Protein AF-0000000087743157 (afdb_homodimer)

Sequence (450 aa):
MQYQIMSQPFTVLSLSMNAGEAIKCQSGAMAWMSRGIRMETKTGGIGGIFKKALVGESIALNHYIAEQPGELTLAKHSPGDILAFDIGQAPIIAQKTSFLASTESVNMDIFLQHKVGAGFFGGEGFLMQKYTGTGYAFLEIDGAVQERVLAPGQSIIVDSGYVAAMEATCSMQIETVKGLANVILGGEGLFNTVVTGPGKVWLQTMPINALAMSLYQYMPHPSGKMQYQIMSQPFTVLSLSMNAGEAIKCQSGAMAWMSRGIRMETKTGGIGGIFKKALVGESIALNHYIAEQPGELTLAKHSPGDILAFDIGQAPIIAQKTSFLASTESVNMDIFLQHKVGAGFFGGEGFLMQKYTGTGYAFLEIDGAVQERVLAPGQSIIVDSGYVAAMEATCSMQIETVKGLANVILGGEGLFNTVVTGPGKVWLQTMPINALAMSLYQYMPHPSGK

Nearest PDB structures (foldseek):
  1yox-assembly2_E  TM=9.160E-01  e=3.942E-18  Pseudomonas aeruginosa PAO1
  1yox-assembly2_D  TM=9.000E-01  e=4.154E-18  Pseudomonas aeruginosa PAO1
  1yox-assembly1_C  TM=9.249E-01  e=4.901E-17  Pseudomonas aeruginosa PAO1
  1yox-assembly1_B  TM=9.312E-01  e=7.460E-17  Pseudomonas aeruginosa PAO1
  1pg6-assembly1_A  TM=8.332E-01  e=3.080E-16  Streptococcus pyogenes MGAS8232

Solvent-accessible surface area (backbone atoms only — not comparable to full-atom values): 23435 Å² total; per-residue (Å²): 120,48,75,47,78,45,63,77,50,68,27,35,41,37,33,43,34,44,57,76,40,53,38,34,26,40,66,83,24,71,68,53,64,48,76,51,56,45,79,40,74,46,62,81,68,75,74,80,78,64,70,76,64,88,67,70,77,75,77,56,36,32,34,41,36,21,72,34,66,37,42,42,29,35,38,62,95,59,57,12,43,71,46,79,40,57,23,58,80,46,46,41,29,28,26,55,88,18,58,40,34,26,32,70,59,42,42,81,40,83,67,44,76,44,82,44,57,68,75,49,68,85,42,60,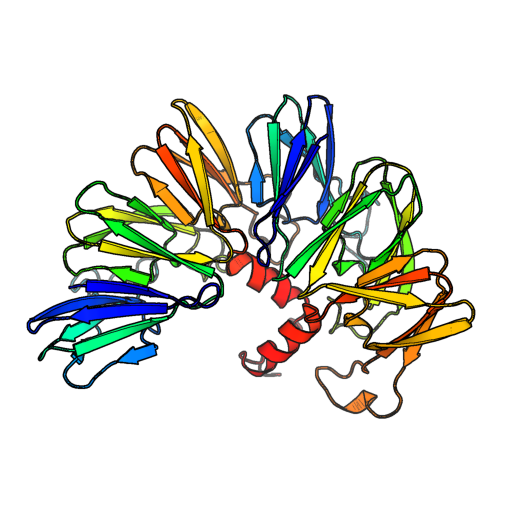15,50,45,31,28,33,35,37,59,36,50,39,38,35,32,43,35,28,21,33,82,44,79,46,80,31,51,77,75,36,55,40,38,25,32,44,71,25,52,36,34,31,35,63,65,33,47,77,46,81,40,78,45,80,81,49,22,67,65,58,94,82,48,60,43,56,42,30,28,38,39,29,26,35,38,43,37,37,32,26,38,41,26,64,68,56,35,50,54,54,33,51,51,30,40,82,70,78,74,80,127,120,48,76,48,80,44,54,77,52,29,24,33,41,38,34,42,32,44,57,75,38,51,38,33,26,39,67,82,25,62,34,36,30,35,64,50,55,45,79,41,72,56,64,84,76,74,94,81,64,91,67,62,73,69,62,87,72,73,76,60,35,31,33,41,36,19,71,33,63,36,41,42,29,34,32,50,61,59,57,14,42,72,48,80,40,59,24,59,80,48,46,41,29,28,27,53,88,18,58,42,33,28,31,69,59,42,41,81,40,83,67,45,77,43,83,45,57,68,42,61,47,55,42,72,17,52,42,31,29,33,34,37,58,36,49,40,38,34,33,43,33,28,29,54,80,43,81,44,78,31,48,76,75,36,71,49,82,36,59,44,74,30,52,34,35,31,34,62,66,33,46,76,47,81,40,78,49,82,81,52,29,67,59,71,90,85,46,54,44,62,43,33,28,39,40,28,25,37,38,45,35,36,31,26,74,44,26,60,52,61,52,26,53,65,50,50,76,78,45,92,69,79,70,83,124

Organism: Butyrivibrio fibrisolvens (NCBI:txid831)

Secondary structure (DSSP, 8-state):
-EEEEESTTB-EEEEEE-TT-EEEEETT-EEEE-TTEEEEEE-----S-----S------EEEEEESSSEEEEEE-SSSEEEEEEETTTS-EEEEGGGEEEEETTEEEEEEEEE---TTSGGGT-EEEEEEEESSEEEEEEESSEEEEEEPBT-EEEEEGGGEEEEETTSEEEEEE-SSSTTTSTTS---EEEEEEBSEEEEEESS-HHHHHHHHHTTSPPP---/-EEEEESTTB-EEEEEE-TT-EEEEETT-EEEEETTEEEEEE----SS-SS--SS-----EEEEEESSSEEEEEE-SSSEEEEEEETTTS-EEEEGGGEEEEETTEEEEEEEEE---TTTTTTS-EEEEEEEESSEEEEEEESSEEEEEEPBT-EEEEEGGGEEEEETTSEEEEEE-SSGGGTSSSS---EEEEEEBSEEEEEESS-HHHHHHHHHTTSPP----

InterPro domains:
  IPR002838 Mitochondrial biogenesis protein AIM24 [PF01987] (3-206)
  IPR002838 Mitochondrial biogenesis protein AIM24 [TIGR00266] (1-212)
  IPR016031 Tryptophan RNA-binding attenuator protein-like domain superfamily [SSF51219] (1-223)
  IPR036983 Mitochondrial biogenesis AIM24 superfamily [G3DSA:3.60.160.10] (1-224)

Foldseek 3Di:
DDWDWDDPQFIKIKDWDAAFWKKKFAPPFWDDKDPQKDKDFDQPDPPPCPVPDPAADRRGIIMIGHNHTIMTMTTQPATGGKDKDFQVVAKKKFKPSFFGMWGPQKDKAWDDFDQWPCPAPNRRGTTIIIIHGGGMTMTGAHAYKDKDAADAFRKDKAQRLFFGMWTPQKDKDKDFDPPQQPDDDPRTTGIIMMIHDHTMTITHDDRPRNVVSVVVVVDDDPPPD/DDWDWDDPQFIKIKDWDAAFFKKKFAPPFWDDKDPQKDKDFDDVDPDDPVPDVVAQPPRGIIMIGGNHTIMTMTTQDATGGKDKDWQVVAKKKFKPSFFGMWGPQKDKAWDDFDQWPCPQPVGRGTTIIIIHGGGMTMTTAHAYKDKDAADAFRKDKAQRLFFGMWTPQKDKDKAFDPPQQPDDDPRTGGIIMMIGDHTMTITHDDRVSNVVRVVVVVDDDPPPD

pLDDT: mean 83.73, std 20.17, range [26.36, 98.69]

Radius of gyration: 23.81 Å; Cα contacts (8 Å, |Δi|>4): 1133; chains: 2; bounding box: 43×63×55 Å

Structure (mmCIF, N/CA/C/O backbone):
data_AF-0000000087743157-model_v1
#
loop_
_entity.id
_entity.type
_entity.pdbx_description
1 polymer 'TIGR00266 family protein'
#
loop_
_atom_site.group_PDB
_atom_site.id
_atom_site.type_symbol
_atom_site.label_atom_id
_atom_site.label_alt_id
_atom_site.label_comp_id
_atom_site.label_asym_id
_atom_site.label_entity_id
_atom_site.label_seq_id
_atom_site.pdbx_PDB_ins_code
_atom_site.Cartn_x
_atom_site.Cartn_y
_atom_site.Cartn_z
_atom_site.occupancy
_atom_site.B_iso_or_equiv
_atom_site.auth_seq_id
_atom_site.auth_comp_id
_atom_site.auth_asym_id
_atom_site.auth_atom_id
_atom_site.pdbx_PDB_model_num
ATOM 1 N N . MET A 1 1 ? 9.008 -31.766 -6.703 1 92.75 1 MET A N 1
ATOM 2 C CA . MET A 1 1 ? 9.445 -30.375 -6.773 1 92.75 1 MET A CA 1
ATOM 3 C C . MET A 1 1 ? 9.586 -29.781 -5.379 1 92.75 1 MET A C 1
ATOM 5 O O . MET A 1 1 ? 8.695 -29.938 -4.543 1 92.75 1 MET A O 1
ATOM 9 N N . GLN A 1 2 ? 10.734 -29.234 -5.055 1 96.69 2 GLN A N 1
ATOM 10 C CA . GLN A 1 2 ? 10.984 -28.531 -3.801 1 96.69 2 GLN A CA 1
ATOM 11 C C . GLN A 1 2 ? 11.062 -27.016 -4.02 1 96.69 2 GLN A C 1
ATOM 13 O O . GLN A 1 2 ? 11.469 -26.562 -5.09 1 96.69 2 GLN A O 1
ATOM 18 N N . TYR A 1 3 ? 10.586 -26.312 -3.039 1 98.12 3 TYR A N 1
ATOM 19 C CA . TYR A 1 3 ? 10.648 -24.859 -3.205 1 98.12 3 TYR A CA 1
ATOM 20 C C . TYR A 1 3 ? 11.227 -24.188 -1.965 1 98.12 3 TYR A C 1
ATOM 22 O O . TYR A 1 3 ? 11.156 -24.75 -0.864 1 98.12 3 TYR A O 1
ATOM 30 N N . GLN A 1 4 ? 11.82 -23 -2.238 1 97.88 4 GLN A N 1
ATOM 31 C CA . GLN A 1 4 ? 12.312 -22.109 -1.19 1 97.88 4 GLN A CA 1
ATOM 32 C C . GLN A 1 4 ? 11.953 -20.656 -1.485 1 97.88 4 GLN A C 1
ATOM 34 O O . GLN A 1 4 ? 12.141 -20.188 -2.607 1 97.88 4 GLN A O 1
ATOM 39 N N . ILE A 1 5 ? 11.336 -20 -0.531 1 97.06 5 ILE A N 1
ATOM 40 C CA . ILE A 1 5 ? 11.07 -18.578 -0.605 1 97.06 5 ILE A CA 1
ATOM 41 C C . ILE A 1 5 ? 12.117 -17.812 0.204 1 97.06 5 ILE A C 1
ATOM 43 O O . ILE A 1 5 ? 12.32 -18.094 1.387 1 97.06 5 ILE A O 1
ATOM 47 N N . MET A 1 6 ? 12.734 -16.781 -0.484 1 94.62 6 MET A N 1
ATOM 48 C CA . MET A 1 6 ? 13.883 -16.172 0.171 1 94.62 6 MET A CA 1
ATOM 49 C C . MET A 1 6 ? 13.938 -14.672 -0.111 1 94.62 6 MET A C 1
ATOM 51 O O . MET A 1 6 ? 13.234 -14.18 -0.994 1 94.62 6 MET A O 1
ATOM 55 N N . SER A 1 7 ? 14.742 -13.867 0.694 1 91.12 7 SER A N 1
ATOM 56 C CA . SER A 1 7 ? 15.203 -12.508 0.437 1 91.12 7 SER A CA 1
ATOM 57 C C . SER A 1 7 ? 14.078 -11.5 0.634 1 91.12 7 SER A C 1
ATOM 59 O O . SER A 1 7 ? 13.922 -10.562 -0.158 1 91.12 7 SER A O 1
ATOM 61 N N . GLN A 1 8 ? 13.266 -11.562 1.62 1 88.69 8 GLN A N 1
ATOM 62 C CA . GLN A 1 8 ? 12.234 -10.586 1.921 1 88.69 8 GLN A CA 1
ATOM 63 C C . GLN A 1 8 ? 12.844 -9.227 2.256 1 88.69 8 GLN A C 1
ATOM 65 O O . GLN A 1 8 ? 13.891 -9.148 2.898 1 88.69 8 GLN A O 1
ATOM 70 N N . PRO A 1 9 ? 12.312 -8.031 1.728 1 91.31 9 PRO A N 1
ATOM 71 C CA . PRO A 1 9 ? 11.016 -7.891 1.064 1 91.31 9 PRO A CA 1
ATOM 72 C C . PRO A 1 9 ? 11.125 -7.91 -0.458 1 91.31 9 PRO A C 1
ATOM 74 O O . PRO A 1 9 ? 10.156 -7.613 -1.155 1 91.31 9 PRO A O 1
ATOM 77 N N . PHE A 1 10 ? 12.305 -8.211 -0.945 1 91.5 10 PHE A N 1
ATOM 78 C CA . PHE A 1 10 ? 12.508 -8.414 -2.375 1 91.5 10 PHE A CA 1
ATOM 79 C C . PHE A 1 10 ? 12.578 -9.898 -2.705 1 91.5 10 PHE A C 1
ATOM 81 O O . PHE A 1 10 ? 13.594 -10.383 -3.205 1 91.5 10 PHE A O 1
ATOM 88 N N . THR A 1 11 ? 11.5 -10.508 -2.496 1 94.75 11 THR A N 1
ATOM 89 C CA . THR A 1 11 ? 11.383 -11.953 -2.332 1 94.75 11 THR A CA 1
ATOM 90 C C . THR A 1 11 ? 11.492 -12.664 -3.68 1 94.75 11 THR A C 1
ATOM 92 O O . THR A 1 11 ? 10.969 -12.18 -4.688 1 94.75 11 THR A O 1
ATOM 95 N N . VAL A 1 12 ? 12.156 -13.82 -3.705 1 96.31 12 VAL A N 1
ATOM 96 C CA . VAL A 1 12 ? 12.188 -14.703 -4.871 1 96.31 12 VAL A CA 1
ATOM 97 C C . VAL A 1 12 ? 11.719 -16.094 -4.477 1 96.31 12 VAL A C 1
ATOM 99 O O . VAL A 1 12 ? 11.789 -16.484 -3.305 1 96.31 12 VAL A O 1
ATOM 102 N N . LEU A 1 13 ? 11.172 -16.797 -5.418 1 97.75 13 LEU A N 1
ATOM 103 C CA . LEU A 1 13 ? 10.797 -18.203 -5.312 1 97.75 13 LEU A CA 1
ATOM 104 C C . LEU A 1 13 ? 11.773 -19.094 -6.082 1 97.75 13 LEU A C 1
ATOM 106 O O . LEU A 1 13 ? 11.859 -19 -7.309 1 97.75 13 LEU A O 1
ATOM 110 N N . SER A 1 14 ? 12.5 -19.938 -5.332 1 98.12 14 SER A N 1
ATOM 111 C CA . SER A 1 14 ? 13.406 -20.875 -5.965 1 98.12 14 SER A CA 1
ATOM 112 C C . SER A 1 14 ? 12.812 -22.281 -6 1 98.12 14 SER A C 1
ATOM 114 O O . SER A 1 14 ? 12.406 -22.812 -4.969 1 98.12 14 SER A O 1
ATOM 116 N N . LEU A 1 15 ? 12.812 -22.844 -7.188 1 98.31 15 LEU A N 1
ATOM 117 C CA . LEU A 1 15 ? 12.281 -24.188 -7.391 1 98.31 15 LEU A CA 1
ATOM 118 C C . LEU A 1 15 ? 13.391 -25.156 -7.77 1 98.31 15 LEU A C 1
ATOM 120 O O . LEU A 1 15 ? 14.203 -24.859 -8.648 1 98.31 15 LEU A O 1
ATOM 124 N N . SER A 1 16 ? 13.445 -26.25 -7.055 1 98.44 16 SER A N 1
ATOM 125 C CA . SER A 1 16 ? 14.242 -27.406 -7.469 1 98.44 16 SER A CA 1
ATOM 126 C C . SER A 1 16 ? 13.375 -28.438 -8.172 1 98.44 16 SER A C 1
ATOM 128 O O . SER A 1 16 ? 12.469 -29.016 -7.559 1 98.44 16 SER A O 1
ATOM 130 N N . MET A 1 17 ? 13.719 -28.703 -9.43 1 97.88 17 MET A N 1
ATOM 131 C CA . MET A 1 17 ? 12.844 -29.516 -10.266 1 97.88 17 MET A CA 1
ATOM 132 C C . MET A 1 17 ? 13.57 -30.766 -10.758 1 97.88 17 MET A C 1
ATOM 134 O O . MET A 1 17 ? 14.727 -30.688 -11.164 1 97.88 17 MET A O 1
ATOM 138 N N . ASN A 1 18 ? 12.914 -31.844 -10.664 1 97.81 18 ASN A N 1
ATOM 139 C CA . ASN A 1 18 ? 13.391 -33.062 -11.305 1 97.81 18 ASN A CA 1
ATOM 140 C C . ASN A 1 18 ? 12.992 -33.125 -12.773 1 97.81 18 ASN A C 1
ATOM 142 O O . ASN A 1 18 ? 12.094 -32.406 -13.211 1 97.81 18 ASN A O 1
ATOM 146 N N . ALA A 1 19 ? 13.664 -34.062 -13.469 1 97.56 19 ALA A N 1
ATOM 147 C CA . ALA A 1 19 ? 13.312 -34.219 -14.875 1 97.56 19 ALA A CA 1
ATOM 148 C C . ALA A 1 19 ? 11.836 -34.562 -15.039 1 97.56 19 ALA A C 1
ATOM 150 O O . ALA A 1 19 ? 11.297 -35.406 -14.305 1 97.56 19 ALA A O 1
ATOM 151 N N . GLY A 1 20 ? 11.141 -33.812 -15.953 1 96.56 20 GLY A N 1
ATOM 152 C CA . GLY A 1 20 ? 9.742 -34.062 -16.25 1 96.56 20 GLY A CA 1
ATOM 153 C C . GLY A 1 20 ? 8.797 -33.156 -15.5 1 96.56 20 GLY A C 1
ATOM 154 O O . GLY A 1 20 ? 7.633 -33 -15.875 1 96.56 20 GLY A O 1
ATOM 155 N N . GLU A 1 21 ? 9.273 -32.5 -14.477 1 97.44 21 GLU A N 1
ATOM 156 C CA . GLU A 1 21 ? 8.43 -31.578 -13.719 1 97.44 21 GLU A CA 1
ATOM 157 C C . GLU A 1 21 ? 8.258 -30.25 -14.445 1 97.44 21 GLU A C 1
ATOM 159 O O . GLU A 1 21 ? 9.125 -29.859 -15.227 1 97.44 21 GLU A O 1
ATOM 164 N N . ALA A 1 22 ? 7.066 -29.609 -14.234 1 96.81 22 ALA A N 1
ATOM 165 C CA . ALA A 1 22 ? 6.742 -28.359 -14.922 1 96.81 22 ALA A CA 1
ATOM 166 C C . ALA A 1 22 ? 6.016 -27.391 -13.992 1 96.81 22 ALA A C 1
ATOM 168 O O . ALA A 1 22 ? 5.332 -27.828 -13.055 1 96.81 22 ALA A O 1
ATOM 169 N N . ILE A 1 23 ? 6.273 -26.156 -14.297 1 96.94 23 ILE A N 1
ATOM 170 C CA . ILE A 1 23 ? 5.598 -25.078 -13.578 1 96.94 23 ILE A CA 1
ATOM 171 C C . ILE A 1 23 ? 5.062 -24.047 -14.578 1 96.94 23 ILE A C 1
ATOM 173 O O . ILE A 1 23 ? 5.688 -23.797 -15.609 1 96.94 23 ILE A O 1
ATOM 177 N N . LYS A 1 24 ? 3.895 -23.516 -14.312 1 95.06 24 LYS A N 1
ATOM 178 C CA . LYS A 1 24 ? 3.396 -22.391 -15.102 1 95.06 24 LYS A CA 1
ATOM 179 C C . LYS A 1 24 ? 3.453 -21.094 -14.305 1 95.06 24 LYS A C 1
ATOM 181 O O . LYS A 1 24 ? 3.213 -21.094 -13.094 1 95.06 24 LYS A O 1
ATOM 186 N N . CYS A 1 25 ? 3.83 -20.062 -14.953 1 93.88 25 CYS A N 1
ATOM 187 C CA . CYS A 1 25 ? 3.99 -18.797 -14.258 1 93.88 25 CYS A CA 1
ATOM 188 C C . CYS A 1 25 ? 3.65 -17.625 -15.172 1 93.88 25 CYS A C 1
ATOM 190 O O . CYS A 1 25 ? 3.482 -17.797 -16.375 1 93.88 25 CYS A O 1
ATOM 192 N N . GLN A 1 26 ? 3.387 -16.469 -14.5 1 87.69 26 GLN A N 1
ATOM 193 C CA . GLN A 1 26 ? 3.16 -15.227 -15.219 1 87.69 26 GLN A CA 1
ATOM 194 C C . GLN A 1 26 ? 4.34 -14.898 -16.141 1 87.69 26 GLN A C 1
ATOM 196 O O . GLN A 1 26 ? 5.496 -15.102 -15.766 1 87.69 26 GLN A O 1
ATOM 201 N N . SER A 1 27 ? 3.938 -14.344 -17.25 1 83.88 27 SER A N 1
ATOM 202 C CA . SER A 1 27 ? 4.996 -13.883 -18.141 1 83.88 27 SER A CA 1
ATOM 203 C C . SER A 1 27 ? 5.863 -12.82 -17.469 1 83.88 27 SER A C 1
ATOM 205 O O . SER A 1 27 ? 5.352 -11.93 -16.797 1 83.88 27 SER A O 1
ATOM 207 N N . GLY A 1 28 ? 7.215 -12.984 -17.578 1 85.81 28 GLY A N 1
ATOM 208 C CA . GLY A 1 28 ? 8.141 -12.023 -17 1 85.81 28 GLY A CA 1
ATOM 209 C C . GLY A 1 28 ? 8.586 -12.375 -15.602 1 85.81 28 GLY A C 1
ATOM 210 O O . GLY A 1 28 ? 9.461 -11.719 -15.031 1 85.81 28 GLY A O 1
ATOM 211 N N . ALA A 1 29 ? 8.047 -13.43 -15.102 1 91.25 29 ALA A N 1
ATOM 212 C CA . ALA A 1 29 ? 8.336 -13.797 -13.719 1 91.25 29 ALA A CA 1
ATOM 213 C C . ALA A 1 29 ? 9.711 -14.445 -13.602 1 91.25 29 ALA A C 1
ATOM 215 O O . ALA A 1 29 ? 10.336 -14.414 -12.539 1 91.25 29 ALA A O 1
ATOM 216 N N . MET A 1 30 ? 10.195 -15.094 -14.688 1 94 30 MET A N 1
ATOM 217 C CA . MET A 1 30 ? 11.469 -15.812 -14.617 1 94 30 MET A CA 1
ATOM 218 C C . MET A 1 30 ? 12.625 -14.844 -14.383 1 94 30 MET A C 1
ATOM 220 O O . MET A 1 30 ? 12.797 -13.883 -15.133 1 94 30 MET A O 1
ATOM 224 N N . ALA A 1 31 ? 13.398 -15.109 -13.336 1 94.94 31 ALA A N 1
ATOM 225 C CA . ALA A 1 31 ? 14.562 -14.273 -13.039 1 94.94 31 ALA A CA 1
ATOM 226 C C . ALA A 1 31 ? 15.844 -14.93 -13.539 1 94.94 31 ALA A C 1
ATOM 228 O O . ALA A 1 31 ? 16.562 -14.359 -14.367 1 94.94 31 ALA A O 1
ATOM 229 N N . TRP A 1 32 ? 16.109 -16.188 -13.008 1 95.44 32 TRP A N 1
ATOM 230 C CA . TRP A 1 32 ? 17.25 -16.953 -13.5 1 95.44 32 TRP A CA 1
ATOM 231 C C . TRP A 1 32 ? 16.984 -18.453 -13.398 1 95.44 32 TRP A C 1
ATOM 233 O O . TRP A 1 32 ? 16.062 -18.875 -12.695 1 95.44 32 TRP A O 1
ATOM 243 N N . MET A 1 33 ? 17.656 -19.219 -14.164 1 96.5 33 MET A N 1
ATOM 244 C CA . MET A 1 33 ? 17.453 -20.672 -14.156 1 96.5 33 MET A CA 1
ATOM 245 C C . MET A 1 33 ? 18.703 -21.391 -14.633 1 96.5 33 MET A C 1
ATOM 247 O O . MET A 1 33 ? 19.594 -20.781 -15.242 1 96.5 33 MET A O 1
ATOM 251 N N . SER A 1 34 ? 18.828 -22.656 -14.242 1 96.62 34 SER A N 1
ATOM 252 C CA . SER A 1 34 ? 19.906 -23.5 -14.742 1 96.62 34 SER A CA 1
ATOM 253 C C . SER A 1 34 ? 19.625 -23.953 -16.172 1 96.62 34 SER A C 1
ATOM 255 O O . SER A 1 34 ? 18.484 -23.828 -16.656 1 96.62 34 SER A O 1
ATOM 257 N N . ARG A 1 35 ? 20.625 -24.469 -16.875 1 94.25 35 ARG A N 1
ATOM 258 C CA . ARG A 1 35 ? 20.406 -25.094 -18.188 1 94.25 35 ARG A CA 1
ATOM 259 C C . ARG A 1 35 ? 19.516 -26.328 -18.062 1 94.25 35 ARG A C 1
ATOM 261 O O . ARG A 1 35 ? 19.453 -26.953 -17.016 1 94.25 35 ARG A O 1
ATOM 268 N N . GLY A 1 36 ? 18.797 -26.734 -19.141 1 95.88 36 GLY A N 1
ATOM 269 C CA . GLY A 1 36 ? 18 -27.953 -19.156 1 95.88 36 GLY A CA 1
ATOM 270 C C . GLY A 1 36 ? 16.531 -27.703 -18.812 1 95.88 36 GLY A C 1
ATOM 271 O O . GLY A 1 36 ? 15.773 -28.641 -18.609 1 95.88 36 GLY A O 1
ATOM 272 N N . ILE A 1 37 ? 16.234 -26.469 -18.625 1 95.94 37 ILE A N 1
ATOM 273 C CA . ILE A 1 37 ? 14.836 -26.094 -18.422 1 95.94 37 ILE A CA 1
ATOM 274 C C . ILE A 1 37 ? 14.312 -25.375 -19.656 1 95.94 37 ILE A C 1
ATOM 276 O O . ILE A 1 37 ? 14.859 -24.344 -20.062 1 95.94 37 ILE A O 1
ATOM 280 N N . ARG A 1 38 ? 13.242 -25.875 -20.234 1 95.5 38 ARG A N 1
ATOM 281 C CA . ARG A 1 38 ? 12.672 -25.328 -21.469 1 95.5 38 ARG A CA 1
ATOM 282 C C . ARG A 1 38 ? 11.43 -24.484 -21.172 1 95.5 38 ARG A C 1
ATOM 284 O O . ARG A 1 38 ? 10.602 -24.875 -20.328 1 95.5 38 ARG A O 1
ATOM 291 N N . MET A 1 39 ? 11.367 -23.391 -21.859 1 92.31 39 MET A N 1
ATOM 292 C CA . MET A 1 39 ? 10.188 -22.531 -21.734 1 92.31 39 MET A CA 1
ATOM 293 C C . MET A 1 39 ? 9.242 -22.734 -22.922 1 92.31 39 MET A C 1
ATOM 295 O O . MET A 1 39 ? 9.688 -22.812 -24.062 1 92.31 39 MET A O 1
ATOM 299 N N . GLU A 1 40 ? 7.984 -22.906 -22.641 1 88.38 40 GLU A N 1
ATOM 300 C CA . GLU A 1 40 ? 6.918 -22.922 -23.625 1 88.38 40 GLU A CA 1
ATOM 301 C C . GLU A 1 40 ? 5.84 -21.891 -23.312 1 88.38 40 GLU A C 1
ATOM 303 O O . GLU A 1 40 ? 5.418 -21.7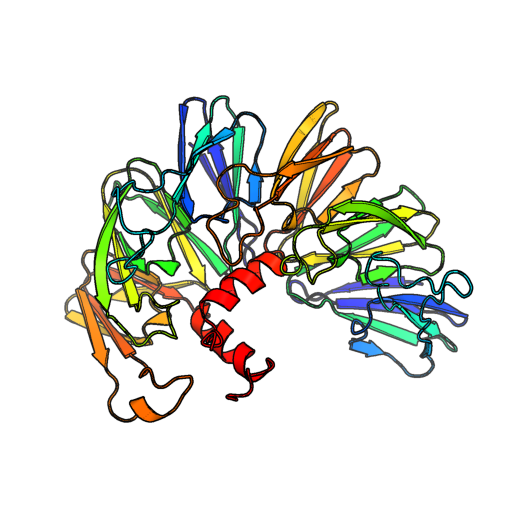81 -22.156 1 88.38 40 GLU A O 1
ATOM 308 N N . THR A 1 41 ? 5.684 -21.062 -24.25 1 81.06 41 THR A N 1
ATOM 309 C CA . THR A 1 41 ? 4.609 -20.094 -24.031 1 81.06 41 THR A CA 1
ATOM 310 C C . THR A 1 41 ? 3.285 -20.641 -24.562 1 81.06 41 THR A C 1
ATOM 312 O O . THR A 1 41 ? 3.217 -21.125 -25.688 1 81.06 41 THR A O 1
ATOM 315 N N . LYS A 1 42 ? 2.59 -21.156 -23.797 1 64.12 42 LYS A N 1
ATOM 316 C CA . LYS A 1 42 ? 1.242 -21.516 -24.219 1 64.12 42 LYS A CA 1
ATOM 317 C C . LYS A 1 42 ? 0.3 -20.328 -24.156 1 64.12 42 LYS A C 1
ATOM 319 O O . LYS A 1 42 ? 0.281 -19.594 -23.172 1 64.12 42 LYS A O 1
ATOM 324 N N . THR A 1 43 ? 0.184 -19.906 -25.297 1 54.5 43 THR A N 1
ATOM 325 C CA . THR A 1 43 ? -0.877 -18.906 -25.312 1 54.5 43 THR A CA 1
ATOM 326 C C . THR A 1 43 ? -2.236 -19.562 -25.078 1 54.5 43 THR A C 1
ATOM 328 O O . THR A 1 43 ? -2.529 -20.625 -25.625 1 54.5 43 THR A O 1
ATOM 331 N N . GLY A 1 44 ? -2.58 -19.906 -24.016 1 48.09 44 GLY A N 1
ATOM 332 C CA . GLY A 1 44 ? -3.941 -20.406 -23.875 1 48.09 44 GLY A CA 1
ATOM 333 C C . GLY A 1 44 ? -4.832 -20.031 -25.047 1 48.09 44 GLY A C 1
ATOM 334 O O . GLY A 1 44 ? -5.223 -18.875 -25.188 1 48.09 44 GLY A O 1
ATOM 335 N N . GLY A 1 45 ? -4.426 -20.75 -26.234 1 37.03 45 GLY A N 1
ATOM 336 C CA . GLY A 1 45 ? -5.453 -20.641 -27.25 1 37.03 45 GLY A CA 1
ATOM 337 C C . GLY A 1 45 ? -6.805 -21.156 -26.797 1 37.03 45 GLY A C 1
ATOM 338 O O . GLY A 1 45 ? -6.922 -22.281 -26.312 1 37.03 45 GLY A O 1
ATOM 339 N N . ILE A 1 46 ? -7.855 -20.688 -26.344 1 36.44 46 ILE A N 1
ATOM 340 C CA . ILE A 1 46 ? -9.172 -21.109 -26.812 1 36.44 46 ILE A CA 1
ATOM 341 C C . ILE A 1 46 ? -9.164 -21.25 -28.328 1 36.44 46 ILE A C 1
ATOM 343 O O . ILE A 1 46 ? -8.922 -20.266 -29.047 1 36.44 46 ILE A O 1
ATOM 347 N N . GLY A 1 47 ? -8.758 -22.203 -29.25 1 34.72 47 GLY A N 1
ATOM 348 C CA . GLY A 1 47 ? -9.25 -22.359 -30.609 1 34.72 47 GLY A CA 1
ATOM 349 C C . GLY A 1 47 ? -10.492 -21.547 -30.906 1 34.72 47 GLY A C 1
ATOM 350 O O . GLY A 1 47 ? -10.547 -20.828 -31.906 1 34.72 47 GLY A O 1
ATOM 351 N N . GLY A 1 48 ? -11.867 -22.328 -31.062 1 33.28 48 GLY A N 1
ATOM 352 C CA . GLY A 1 48 ? -13.141 -21.938 -31.641 1 33.28 48 GLY A CA 1
ATOM 353 C C . GLY A 1 48 ? -13.5 -20.5 -31.391 1 33.28 48 GLY A C 1
ATOM 354 O O . GLY A 1 48 ? -13.836 -19.766 -32.312 1 33.28 48 GLY A O 1
ATOM 355 N N . ILE A 1 49 ? -14.422 -20.094 -30.469 1 29.95 49 ILE A N 1
ATOM 356 C CA . ILE A 1 49 ? -14.953 -18.734 -30.5 1 29.95 49 ILE A CA 1
ATOM 357 C C . ILE A 1 49 ? -13.805 -17.734 -30.453 1 29.95 49 ILE A C 1
ATOM 359 O O . ILE A 1 49 ? -13.133 -17.594 -29.438 1 29.95 49 ILE A O 1
ATOM 363 N N . PHE A 1 50 ? -12.891 -17.688 -31.375 1 35 50 PHE A N 1
ATOM 364 C CA . PHE A 1 50 ? -12.211 -16.422 -31.672 1 35 50 PHE A CA 1
ATOM 365 C C . PHE A 1 50 ? -13.109 -15.234 -31.359 1 35 50 PHE A C 1
ATOM 367 O O . PHE A 1 50 ? -12.898 -14.133 -31.875 1 35 50 PHE A O 1
ATOM 374 N N . LYS A 1 51 ? -14.508 -15.43 -31.469 1 34.53 51 LYS A N 1
ATOM 375 C CA . LYS A 1 51 ? -15.297 -14.234 -31.172 1 34.53 51 LYS A CA 1
ATOM 376 C C . LYS A 1 51 ? -14.609 -13.375 -30.109 1 34.53 51 LYS A C 1
ATOM 378 O O . LYS A 1 51 ? -14.25 -13.867 -29.047 1 34.53 51 LYS A O 1
ATOM 383 N N . LYS A 1 52 ? -13.938 -12.305 -30.562 1 36.16 52 LYS A N 1
ATOM 384 C CA . LYS A 1 52 ? -13.414 -11.047 -30.047 1 36.16 52 LYS A CA 1
ATOM 385 C C . LYS A 1 52 ? -14.031 -10.711 -28.688 1 36.16 52 LYS A C 1
ATOM 387 O O . LYS A 1 52 ? -13.984 -9.562 -28.25 1 36.16 52 LYS A O 1
ATOM 392 N N . ALA A 1 53 ? -15.117 -11.398 -28.375 1 33.34 53 ALA A N 1
ATOM 393 C CA . ALA A 1 53 ? -15.883 -10.828 -27.266 1 33.34 53 ALA A CA 1
ATOM 394 C C . ALA A 1 53 ? -14.953 -10.227 -26.219 1 33.34 53 ALA A C 1
ATOM 396 O O . ALA A 1 53 ? -13.789 -10.617 -26.109 1 33.34 53 ALA A O 1
ATOM 397 N N . LEU A 1 54 ? -15.375 -9.188 -25.453 1 33.84 54 LEU A N 1
ATOM 398 C CA . LEU A 1 54 ? -15.102 -8.32 -24.312 1 33.84 54 LEU A CA 1
ATOM 399 C C . LEU A 1 54 ? -14.281 -9.055 -23.25 1 33.84 54 LEU A C 1
ATOM 401 O O . LEU A 1 54 ? -14.188 -8.602 -22.109 1 33.84 54 LEU A O 1
ATOM 405 N N . VAL A 1 55 ? -14.203 -10.328 -23.25 1 36.19 55 VAL A N 1
ATOM 406 C CA . VAL A 1 55 ? -13.781 -11.016 -22.031 1 36.19 55 VAL A CA 1
ATOM 407 C C . VAL A 1 55 ? -12.375 -10.562 -21.641 1 36.19 55 VAL A C 1
ATOM 409 O O . VAL A 1 55 ? -11.609 -10.102 -22.484 1 36.19 55 VAL A O 1
ATOM 412 N N . GLY A 1 56 ? -11.898 -11.055 -20.469 1 40.34 56 GLY A N 1
ATOM 413 C CA . GLY A 1 56 ? -10.758 -10.797 -19.609 1 40.34 56 GLY A CA 1
ATOM 414 C C . GLY A 1 56 ? -9.422 -11.078 -20.281 1 40.34 56 GLY A C 1
ATOM 415 O O . GLY A 1 56 ? -9.344 -11.914 -21.188 1 40.34 56 GLY A O 1
ATOM 416 N N . GLU A 1 57 ? -8.547 -10.219 -20.641 1 45.28 57 GLU A N 1
ATOM 417 C CA . GLU A 1 57 ? -7.133 -10.297 -21.016 1 45.28 57 GLU A CA 1
ATOM 418 C C . GLU A 1 57 ? -6.5 -11.594 -20.5 1 45.28 57 GLU A C 1
ATOM 420 O O . GLU A 1 57 ? -6.559 -11.898 -19.312 1 45.28 57 GLU A O 1
ATOM 425 N N . SER A 1 58 ? -6.5 -12.648 -21.328 1 48.88 58 SER A N 1
ATOM 426 C CA . SER A 1 58 ? -5.789 -13.914 -21.141 1 48.88 58 SER A CA 1
ATOM 427 C C . SER A 1 58 ? -4.406 -13.68 -20.531 1 48.88 58 SER A C 1
ATOM 429 O O . SER A 1 58 ? -3.695 -12.758 -20.938 1 48.88 58 SER A O 1
ATOM 431 N N . ILE A 1 59 ? -4.25 -13.914 -19.281 1 58.06 59 ILE A N 1
ATOM 432 C CA . ILE A 1 59 ? -2.924 -13.922 -18.672 1 58.06 59 ILE A CA 1
ATOM 433 C C . ILE A 1 59 ? -1.985 -14.805 -19.5 1 58.06 59 ILE A C 1
ATOM 435 O O . ILE A 1 59 ? -2.303 -15.961 -19.781 1 58.06 59 ILE A O 1
ATOM 439 N N . ALA A 1 60 ? -1.116 -14.281 -20.406 1 67.81 60 ALA A N 1
ATOM 440 C CA . ALA A 1 60 ? -0.029 -15.047 -21.016 1 67.81 60 ALA A CA 1
ATOM 441 C C . ALA A 1 60 ? 0.789 -15.781 -19.969 1 67.81 60 ALA A C 1
ATOM 443 O O . ALA A 1 60 ? 1.378 -15.156 -19.078 1 67.81 60 ALA A O 1
ATOM 444 N N . LEU A 1 61 ? 0.547 -17.125 -19.969 1 85.5 61 LEU A N 1
ATOM 445 C CA . LEU A 1 61 ? 1.314 -17.938 -19.031 1 85.5 61 LEU A CA 1
ATOM 446 C C . LEU A 1 61 ? 2.475 -18.641 -19.734 1 85.5 61 LEU A C 1
ATOM 448 O O . LEU A 1 61 ? 2.34 -19.062 -20.875 1 85.5 61 LEU A O 1
ATOM 452 N N . ASN A 1 62 ? 3.58 -18.625 -19.094 1 90.12 62 ASN A N 1
ATOM 453 C CA . ASN A 1 62 ? 4.715 -19.438 -19.516 1 90.12 62 ASN A CA 1
ATOM 454 C C . ASN A 1 62 ? 4.789 -20.75 -18.75 1 90.12 62 ASN A C 1
ATOM 456 O O . ASN A 1 62 ? 4.547 -20.781 -17.531 1 90.12 62 ASN A O 1
ATOM 460 N N . HIS A 1 63 ? 5.113 -21.766 -19.547 1 94.56 63 HIS A N 1
ATOM 461 C CA . HIS A 1 63 ? 5.371 -23.062 -18.938 1 94.56 63 HIS A CA 1
ATOM 462 C C . HIS A 1 63 ? 6.855 -23.422 -18.984 1 94.56 63 HIS A C 1
ATOM 464 O O . HIS A 1 63 ? 7.461 -23.438 -20.047 1 94.56 63 HIS A O 1
ATOM 470 N N . TYR A 1 64 ? 7.418 -23.656 -17.797 1 95.31 64 TYR A N 1
ATOM 471 C CA . TYR A 1 64 ? 8.805 -24.109 -17.703 1 95.31 64 TYR A CA 1
ATOM 472 C C . TYR A 1 64 ? 8.883 -25.594 -17.359 1 95.31 64 TYR A C 1
ATOM 474 O O . TYR A 1 64 ? 8.352 -26.031 -16.344 1 95.31 64 TYR A O 1
ATOM 482 N N . ILE A 1 65 ? 9.57 -26.328 -18.281 1 96.81 65 ILE A N 1
ATOM 483 C CA . ILE A 1 65 ? 9.656 -27.766 -18.156 1 96.81 65 ILE A CA 1
ATOM 484 C C . ILE A 1 65 ? 11.117 -28.188 -17.969 1 96.81 65 ILE A C 1
ATOM 486 O O . ILE A 1 65 ? 11.969 -27.859 -18.812 1 96.81 65 ILE A O 1
ATOM 490 N N . ALA A 1 66 ? 11.328 -28.984 -16.859 1 97.62 66 ALA A N 1
ATOM 491 C CA . ALA A 1 66 ? 12.68 -29.484 -16.641 1 97.62 66 ALA A CA 1
ATOM 492 C C . ALA A 1 66 ? 12.945 -30.734 -17.484 1 97.62 66 ALA A C 1
ATOM 494 O O . ALA A 1 66 ? 12.305 -31.766 -17.281 1 97.62 66 ALA A O 1
ATOM 495 N N . GLU A 1 67 ? 13.906 -30.578 -18.359 1 97.12 67 GLU A N 1
ATOM 496 C CA . GLU A 1 67 ? 14.328 -31.75 -19.141 1 97.12 67 GLU A CA 1
ATOM 497 C C . GLU A 1 67 ? 15.359 -32.594 -18.375 1 97.12 67 GLU A C 1
ATOM 499 O O . GLU A 1 67 ? 15.508 -33.781 -18.625 1 97.12 67 GLU A O 1
ATOM 504 N N . GLN A 1 68 ? 16.156 -32 -17.547 1 97.25 68 GLN A N 1
ATOM 505 C CA . GLN A 1 68 ? 17.062 -32.562 -16.547 1 97.25 68 GLN A CA 1
ATOM 506 C C . GLN A 1 68 ? 16.891 -31.859 -15.203 1 97.25 68 GLN A C 1
ATOM 508 O O . GLN A 1 68 ? 16.312 -30.781 -15.125 1 97.25 68 GLN A O 1
ATOM 513 N N . PRO A 1 69 ? 17.375 -32.594 -14.164 1 97.38 69 PRO A N 1
ATOM 514 C CA . PRO A 1 69 ? 17.281 -31.906 -12.867 1 97.38 69 PRO A CA 1
ATOM 515 C C . PRO A 1 69 ? 17.906 -30.516 -12.891 1 97.38 69 PRO A C 1
ATOM 517 O O . PRO A 1 69 ? 18.953 -30.312 -13.5 1 97.38 69 PRO A O 1
ATOM 520 N N . GLY A 1 70 ? 17.188 -29.5 -12.312 1 97.12 70 GLY A N 1
ATOM 521 C CA . GLY A 1 70 ? 17.672 -28.125 -12.344 1 97.12 70 GLY A CA 1
ATOM 522 C C . GLY A 1 70 ? 16.891 -27.203 -11.422 1 97.12 70 GLY A C 1
ATOM 523 O O . GLY A 1 70 ? 16.062 -27.656 -10.641 1 97.12 70 GLY A O 1
ATOM 524 N N . GLU A 1 71 ? 17.328 -25.938 -11.508 1 97.69 71 GLU A N 1
ATOM 525 C CA . GLU A 1 71 ? 16.734 -24.922 -10.633 1 97.69 71 GLU A CA 1
ATOM 526 C C . GLU A 1 71 ? 16.125 -23.781 -11.453 1 97.69 71 GLU A C 1
ATOM 528 O O . GLU A 1 71 ? 16.703 -23.359 -12.461 1 97.69 71 GLU A O 1
ATOM 533 N N . LEU A 1 72 ? 14.969 -23.328 -11.008 1 97.88 72 LEU A N 1
ATOM 534 C CA . LEU A 1 72 ? 14.281 -22.172 -11.57 1 97.88 72 LEU A CA 1
ATOM 535 C C . LEU A 1 72 ? 13.906 -21.188 -10.477 1 97.88 72 LEU A C 1
ATOM 537 O O . LEU A 1 72 ? 13.328 -21.562 -9.453 1 97.88 72 LEU A O 1
ATOM 541 N N . THR A 1 73 ? 14.312 -19.922 -10.703 1 97.5 73 THR A N 1
ATOM 542 C CA . THR A 1 73 ? 13.961 -18.891 -9.734 1 97.5 73 THR A CA 1
ATOM 543 C C . THR A 1 73 ? 13.039 -17.844 -10.367 1 97.5 73 THR A C 1
ATOM 545 O O . THR A 1 73 ? 13.312 -17.344 -11.461 1 97.5 73 THR A O 1
ATOM 548 N N . LEU A 1 74 ? 11.93 -17.672 -9.75 1 96.62 74 LEU A N 1
ATOM 549 C CA . LEU A 1 74 ? 10.938 -16.672 -10.156 1 96.62 74 LEU A CA 1
ATOM 550 C C . LEU A 1 74 ? 10.945 -15.477 -9.211 1 96.62 74 LEU A C 1
ATOM 552 O O . LEU A 1 74 ? 11.094 -15.641 -8 1 96.62 74 LEU A O 1
ATOM 556 N N . ALA A 1 75 ? 10.82 -14.305 -9.789 1 93.62 75 ALA A N 1
ATOM 557 C CA . ALA A 1 75 ? 10.805 -13.086 -8.984 1 93.62 75 ALA A CA 1
ATOM 558 C C . ALA A 1 75 ? 9.453 -12.383 -9.078 1 93.62 75 ALA A C 1
ATOM 560 O O . ALA A 1 75 ? 8.797 -12.422 -10.125 1 93.62 75 ALA A O 1
ATOM 561 N N . LYS A 1 76 ? 9.086 -11.773 -7.992 1 88.25 76 LYS A N 1
ATOM 562 C CA . LYS A 1 76 ? 7.891 -10.938 -7.977 1 88.25 76 LYS A CA 1
ATOM 563 C C . LYS A 1 76 ? 8.141 -9.617 -8.695 1 88.25 76 LYS A C 1
ATOM 565 O O . LYS A 1 76 ? 9.289 -9.195 -8.859 1 88.25 76 LYS A O 1
ATOM 570 N N . HIS A 1 77 ? 7.074 -8.898 -9.039 1 84.56 77 HIS A N 1
ATOM 571 C CA . HIS A 1 77 ? 7.164 -7.68 -9.836 1 84.56 77 HIS A CA 1
ATOM 572 C C . HIS A 1 77 ? 7.238 -6.445 -8.945 1 84.56 77 HIS A C 1
ATOM 574 O O . HIS A 1 77 ? 7.633 -5.371 -9.398 1 84.56 77 HIS A O 1
ATOM 580 N N . SER A 1 78 ? 6.859 -6.578 -7.762 1 88.75 78 SER A N 1
ATOM 581 C CA . SER A 1 78 ? 6.863 -5.477 -6.809 1 88.75 78 SER A CA 1
ATOM 582 C C . SER A 1 78 ? 7.344 -5.934 -5.438 1 88.75 78 SER A C 1
ATOM 584 O O . SER A 1 78 ? 7.324 -7.129 -5.133 1 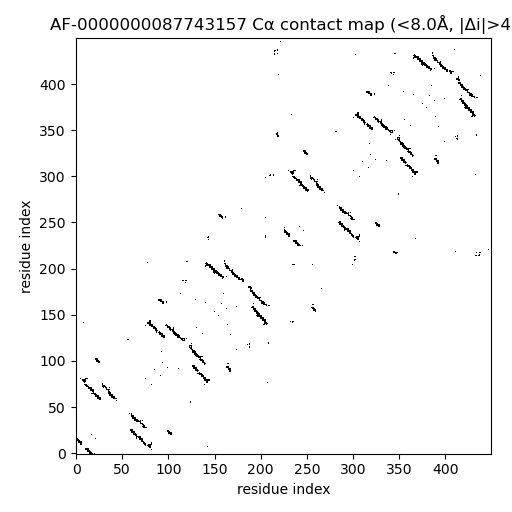88.75 78 SER A O 1
ATOM 586 N N . PRO A 1 79 ? 7.836 -4.934 -4.656 1 92.75 79 PRO A N 1
ATOM 587 C CA . PRO A 1 79 ? 8.289 -5.344 -3.326 1 92.75 79 PRO A CA 1
ATOM 588 C C . PRO A 1 79 ? 7.188 -6.008 -2.504 1 92.75 79 PRO A C 1
ATOM 590 O O . PRO A 1 79 ? 6.027 -5.598 -2.572 1 92.75 79 PRO A O 1
ATOM 593 N N . GLY A 1 80 ? 7.578 -6.957 -1.692 1 95.19 80 GLY A N 1
ATOM 594 C CA . GLY A 1 80 ? 6.645 -7.691 -0.856 1 95.19 80 GLY A CA 1
ATOM 595 C C . GLY A 1 80 ? 7.047 -9.141 -0.636 1 95.19 80 GLY A C 1
ATOM 596 O O . GLY A 1 80 ? 8.234 -9.445 -0.501 1 95.19 80 GLY A O 1
ATOM 597 N N . ASP A 1 81 ? 6 -9.984 -0.529 1 96.5 81 ASP A N 1
ATOM 598 C CA . ASP A 1 81 ? 6.262 -11.367 -0.146 1 96.5 81 ASP A CA 1
ATOM 599 C C . ASP A 1 81 ? 5.59 -12.344 -1.108 1 96.5 81 ASP A C 1
ATOM 601 O O . ASP A 1 81 ? 4.785 -11.938 -1.95 1 96.5 81 ASP A O 1
ATOM 605 N N . ILE A 1 82 ? 6.039 -13.617 -1.105 1 97.69 82 ILE A N 1
ATOM 606 C CA . ILE A 1 82 ? 5.414 -14.719 -1.831 1 97.69 82 ILE A CA 1
ATOM 607 C C . ILE A 1 82 ? 4.863 -15.742 -0.841 1 97.69 82 ILE A C 1
ATOM 609 O O . ILE A 1 82 ? 5.527 -16.094 0.139 1 97.69 82 ILE A O 1
ATOM 613 N N . LEU A 1 83 ? 3.654 -16.156 -1.027 1 98.12 83 LEU A N 1
ATOM 614 C CA . LEU A 1 83 ? 3.047 -17.203 -0.207 1 98.12 83 LEU A CA 1
ATOM 615 C C . LEU A 1 83 ? 2.781 -18.453 -1.032 1 98.12 83 LEU A C 1
ATOM 617 O O . LEU A 1 83 ? 2.344 -18.359 -2.182 1 98.12 83 LEU A O 1
ATOM 621 N N . ALA A 1 84 ? 3.041 -19.578 -0.429 1 98.38 84 ALA A N 1
ATOM 622 C CA . ALA A 1 84 ? 2.73 -20.875 -1.045 1 98.38 84 ALA A CA 1
ATOM 623 C C . ALA A 1 84 ? 1.446 -21.453 -0.468 1 98.38 84 ALA A C 1
ATOM 625 O O . ALA A 1 84 ? 1.287 -21.547 0.752 1 98.38 84 ALA A O 1
ATOM 626 N N . PHE A 1 85 ? 0.576 -21.812 -1.37 1 98.38 85 PHE A N 1
ATOM 627 C CA . PHE A 1 85 ? -0.667 -22.438 -0.949 1 98.38 85 PHE A CA 1
ATOM 628 C C . PHE A 1 85 ? -0.755 -23.859 -1.486 1 98.38 85 PHE A C 1
ATOM 630 O O . PHE A 1 85 ? -0.625 -24.094 -2.691 1 98.38 85 PHE A O 1
ATOM 637 N N . ASP A 1 86 ? -0.976 -24.797 -0.568 1 98.25 86 ASP A N 1
ATOM 638 C CA . ASP A 1 86 ? -1.248 -26.172 -0.971 1 98.25 86 ASP A CA 1
ATOM 639 C C . ASP A 1 86 ? -2.693 -26.328 -1.434 1 98.25 86 ASP A C 1
ATOM 641 O O . ASP A 1 86 ? -3.6 -26.484 -0.612 1 98.25 86 ASP A O 1
ATOM 645 N N . ILE A 1 87 ? -2.855 -26.391 -2.709 1 97.81 87 ILE A N 1
ATOM 646 C CA . ILE A 1 87 ? -4.18 -26.391 -3.318 1 97.81 87 ILE A CA 1
ATOM 647 C C . ILE A 1 87 ? -4.855 -27.734 -3.1 1 97.81 87 ILE A C 1
ATOM 649 O O . ILE A 1 87 ? -6.086 -27.844 -3.131 1 97.81 87 ILE A O 1
ATOM 653 N N . GLY A 1 88 ? -4.078 -28.75 -2.91 1 96.38 88 GLY A N 1
ATOM 654 C CA . GLY A 1 88 ? -4.637 -30.062 -2.625 1 96.38 88 GLY A CA 1
ATOM 655 C C . GLY A 1 88 ? -5.387 -30.109 -1.306 1 96.38 88 GLY A C 1
ATOM 656 O O . GLY A 1 88 ? -6.266 -30.953 -1.119 1 96.38 88 GLY A O 1
ATOM 657 N N . GLN A 1 89 ? -5.098 -29.281 -0.396 1 96.81 89 GLN A N 1
ATOM 658 C CA . GLN A 1 89 ? -5.746 -29.25 0.91 1 96.81 89 GLN A CA 1
ATOM 659 C C . GLN A 1 89 ? -7.039 -28.438 0.86 1 96.81 89 GLN A C 1
ATOM 661 O O . GLN A 1 89 ? -8.062 -28.859 1.401 1 96.81 89 GLN A O 1
ATOM 666 N N . ALA A 1 90 ? -6.992 -27.312 0.24 1 96.31 90 ALA A N 1
ATOM 667 C CA . ALA A 1 90 ? -8.172 -26.469 0.077 1 96.31 90 ALA A CA 1
ATOM 668 C C . ALA A 1 90 ? -7.984 -25.484 -1.074 1 96.31 90 ALA A C 1
ATOM 670 O O . ALA A 1 90 ? -6.875 -24.984 -1.308 1 96.31 90 ALA A O 1
ATOM 671 N N . PRO A 1 91 ? -9.07 -25.188 -1.741 1 97.94 91 PRO A N 1
ATOM 672 C CA . PRO A 1 91 ? -8.984 -24.141 -2.77 1 97.94 91 PRO A CA 1
ATOM 673 C C . PRO A 1 91 ? -8.688 -22.766 -2.188 1 97.94 91 PRO A C 1
ATOM 675 O O . PRO A 1 91 ? -9 -22.5 -1.021 1 97.94 91 PRO A O 1
ATOM 678 N N . ILE A 1 92 ? -8.117 -21.953 -3.035 1 98.44 92 ILE A N 1
ATOM 679 C CA . ILE A 1 92 ? -7.84 -20.562 -2.668 1 98.44 92 ILE A CA 1
ATOM 680 C C . ILE A 1 92 ? -8.391 -19.625 -3.74 1 98.44 92 ILE A C 1
ATOM 682 O O . ILE A 1 92 ? -8.391 -19.969 -4.93 1 98.44 92 ILE A O 1
ATOM 686 N N . ILE A 1 93 ? -8.961 -18.547 -3.316 1 98.31 93 ILE A N 1
ATOM 687 C CA . ILE A 1 93 ? -9.359 -17.453 -4.195 1 98.31 93 ILE A CA 1
ATOM 688 C C . ILE A 1 93 ? -8.367 -16.297 -4.059 1 98.31 93 ILE A C 1
ATOM 690 O O . ILE A 1 93 ? -8.023 -15.898 -2.945 1 98.31 93 ILE A O 1
ATOM 694 N N . ALA A 1 94 ? -7.902 -15.797 -5.199 1 97.75 94 ALA A N 1
ATOM 695 C CA . ALA A 1 94 ? -6.918 -14.719 -5.133 1 97.75 94 ALA A CA 1
ATOM 696 C C . ALA A 1 94 ? -7.117 -13.719 -6.266 1 97.75 94 ALA A C 1
ATOM 698 O O . ALA A 1 94 ? -7.707 -14.047 -7.297 1 97.75 94 ALA A O 1
ATOM 699 N N . GLN A 1 95 ? -6.695 -12.477 -5.922 1 94.25 95 GLN A N 1
ATOM 700 C CA . GLN A 1 95 ? -6.668 -11.461 -6.969 1 94.25 95 GLN A CA 1
ATOM 701 C C . GLN A 1 95 ? -5.781 -11.898 -8.133 1 94.25 95 GLN A C 1
ATOM 703 O O . GLN A 1 95 ? -4.699 -12.453 -7.918 1 94.25 95 GLN A O 1
ATOM 708 N N . LYS A 1 96 ? -6.238 -11.617 -9.312 1 90.12 96 LYS A N 1
ATOM 709 C CA . LYS A 1 96 ? -5.512 -12.039 -10.508 1 90.12 96 LYS A CA 1
ATOM 710 C C . LYS A 1 96 ? -4.062 -11.562 -10.461 1 90.12 96 LYS A C 1
ATOM 712 O O . LYS A 1 96 ? -3.146 -12.305 -10.82 1 90.12 96 LYS A O 1
ATOM 717 N N . THR A 1 97 ? -3.828 -10.328 -10.031 1 88.56 97 THR A N 1
ATOM 718 C CA . THR A 1 97 ? -2.5 -9.727 -10.047 1 88.56 97 THR A CA 1
ATOM 719 C C . THR A 1 97 ? -1.595 -10.391 -9.016 1 88.56 97 THR A C 1
ATOM 721 O O . THR A 1 97 ? -0.376 -10.211 -9.039 1 88.56 97 THR A O 1
ATOM 724 N N . SER A 1 98 ? -2.176 -11.188 -8.172 1 94.12 98 SER A N 1
ATOM 725 C CA . SER A 1 98 ? -1.38 -11.852 -7.148 1 94.12 98 SER A CA 1
ATOM 726 C C . SER A 1 98 ? -0.791 -13.164 -7.668 1 94.12 98 SER A C 1
ATOM 728 O O . SER A 1 98 ? 0.091 -13.75 -7.035 1 94.12 98 SER A O 1
ATOM 730 N N . PHE A 1 99 ? -1.211 -13.625 -8.789 1 94.25 99 PHE A N 1
ATOM 731 C CA . PHE A 1 99 ? -0.715 -14.906 -9.289 1 94.25 99 PHE A CA 1
ATOM 732 C C . PHE A 1 99 ? 0.726 -14.773 -9.766 1 94.25 99 PHE A C 1
ATOM 734 O O . PHE A 1 99 ? 1.028 -13.953 -10.633 1 94.25 99 PHE A O 1
ATOM 741 N N . LEU A 1 100 ? 1.587 -15.656 -9.219 1 96.25 100 LEU A N 1
ATOM 742 C CA . LEU A 1 100 ? 2.971 -15.719 -9.672 1 96.25 100 LEU A CA 1
ATOM 743 C C . LEU A 1 100 ? 3.225 -16.984 -10.469 1 96.25 100 LEU A C 1
ATOM 745 O O . LEU A 1 100 ? 3.723 -16.938 -11.594 1 96.25 100 LEU A O 1
ATOM 749 N N . ALA A 1 101 ? 2.846 -18.125 -9.867 1 96.62 101 ALA A N 1
ATOM 750 C CA . ALA A 1 101 ? 3.1 -19.422 -10.492 1 96.62 101 ALA A CA 1
ATOM 751 C C . ALA A 1 101 ? 2.26 -20.516 -9.836 1 96.62 101 ALA A C 1
ATOM 753 O O . ALA A 1 101 ? 1.716 -20.328 -8.75 1 96.62 101 ALA A O 1
ATOM 754 N N . SER A 1 102 ? 2.158 -21.594 -10.5 1 97.5 102 SER A N 1
ATOM 755 C CA . SER A 1 102 ? 1.555 -22.781 -9.914 1 97.5 102 SER A CA 1
ATOM 756 C C . SER A 1 102 ? 2.068 -24.047 -10.586 1 97.5 102 SER A C 1
ATOM 758 O O . SER A 1 102 ? 2.596 -24 -11.695 1 97.5 102 SER A O 1
ATOM 760 N N . THR A 1 103 ? 1.967 -25.141 -9.828 1 97.38 103 THR A N 1
ATOM 761 C CA . THR A 1 103 ? 2.135 -26.438 -10.477 1 97.38 103 THR A CA 1
ATOM 762 C C . THR A 1 103 ? 1.108 -26.625 -11.594 1 97.38 103 THR A C 1
ATOM 764 O O . THR A 1 103 ? 0.066 -25.953 -11.602 1 97.38 103 THR A O 1
ATOM 767 N N . GLU A 1 104 ? 1.448 -27.484 -12.523 1 94.5 104 GLU A N 1
ATOM 768 C CA . GLU A 1 104 ? 0.616 -27.672 -13.711 1 94.5 104 GLU A CA 1
ATOM 769 C C . GLU A 1 104 ? -0.76 -28.219 -13.336 1 94.5 104 GLU A C 1
ATOM 771 O O . GLU A 1 104 ? -1.745 -27.953 -14.031 1 94.5 104 GLU A O 1
ATOM 776 N N . SER A 1 105 ? -0.872 -28.875 -12.289 1 96.25 105 SER A N 1
ATOM 777 C CA . SER A 1 105 ? -2.088 -29.562 -11.891 1 96.25 105 SER A CA 1
ATOM 778 C C . SER A 1 105 ? -3.084 -28.609 -11.234 1 96.25 105 SER A C 1
ATOM 780 O O . SER A 1 105 ? -4.199 -29 -10.891 1 96.25 105 SER A O 1
ATOM 782 N N . VAL A 1 106 ? -2.73 -27.359 -11.078 1 96.31 106 VAL A N 1
ATOM 783 C CA . VAL A 1 106 ? -3.627 -26.359 -10.5 1 96.31 106 VAL A CA 1
ATOM 784 C C . VAL A 1 106 ? -4.492 -25.75 -11.594 1 96.31 106 VAL A C 1
ATOM 786 O O . VAL A 1 106 ? -3.979 -25.312 -12.633 1 96.31 106 VAL A O 1
ATOM 789 N N . ASN A 1 107 ? -5.734 -25.703 -11.391 1 95.56 107 ASN A N 1
ATOM 790 C CA . ASN A 1 107 ? -6.688 -25.031 -12.266 1 95.56 107 ASN A CA 1
ATOM 791 C C . ASN A 1 107 ? -6.938 -23.594 -11.812 1 95.56 107 ASN A C 1
ATOM 793 O O . ASN A 1 107 ? -6.992 -23.312 -10.617 1 95.56 107 ASN A O 1
ATOM 797 N N . MET A 1 108 ? -7.117 -22.812 -12.781 1 92.88 108 MET A N 1
ATOM 798 C CA . MET A 1 108 ? -7.387 -21.391 -12.531 1 92.88 108 MET A CA 1
ATOM 799 C C . MET A 1 108 ? -8.688 -20.953 -13.203 1 92.88 108 MET A C 1
ATOM 801 O O . MET A 1 108 ? -8.789 -20.984 -14.438 1 92.88 108 MET A O 1
ATOM 805 N N . ASP A 1 109 ? -9.656 -20.562 -12.406 1 92.56 109 ASP A N 1
ATOM 806 C CA . ASP A 1 109 ? -10.938 -20.125 -12.938 1 92.56 109 ASP A CA 1
ATOM 807 C C . ASP A 1 109 ? -11.297 -18.734 -12.422 1 92.56 109 ASP A C 1
ATOM 809 O O . ASP A 1 109 ? -10.945 -18.375 -11.289 1 92.56 109 ASP A O 1
ATOM 813 N N . ILE A 1 110 ? -12.039 -18.078 -13.258 1 90.44 110 ILE A N 1
ATOM 814 C CA . ILE A 1 110 ? -12.516 -16.766 -12.812 1 90.44 110 ILE A CA 1
ATOM 815 C C . ILE A 1 110 ? -13.562 -16.953 -11.719 1 90.44 110 ILE A C 1
ATOM 817 O O . ILE A 1 110 ? -14.523 -17.703 -11.883 1 90.44 110 ILE A O 1
ATOM 821 N N . PHE A 1 111 ? -13.383 -16.328 -10.641 1 92.44 111 PHE A N 1
ATOM 822 C CA . PHE A 1 111 ? -14.336 -16.391 -9.539 1 92.44 111 PHE A CA 1
ATOM 823 C C . PHE A 1 111 ? -15.242 -15.164 -9.547 1 92.44 111 PHE A C 1
ATOM 825 O O . PHE A 1 111 ? -16.453 -15.281 -9.367 1 92.44 111 PHE A O 1
ATOM 832 N N . LEU A 1 112 ? -14.656 -14.023 -9.656 1 89.88 112 LEU A N 1
ATOM 833 C CA . LEU A 1 112 ? -15.359 -12.742 -9.711 1 89.88 112 LEU A CA 1
ATOM 834 C C . LEU A 1 112 ? -14.648 -11.781 -10.656 1 89.88 112 LEU A C 1
ATOM 836 O O . LEU A 1 112 ? -13.422 -11.695 -10.664 1 89.88 112 LEU A O 1
ATOM 840 N N . GLN A 1 113 ? -15.469 -11.125 -11.492 1 84.81 113 GLN A N 1
ATOM 841 C CA . GLN A 1 113 ? -14.961 -10.078 -12.367 1 84.81 113 GLN A CA 1
ATOM 842 C C . GLN A 1 113 ? -15.836 -8.828 -12.297 1 84.81 113 GLN A C 1
ATOM 844 O O . GLN A 1 113 ? -17.047 -8.898 -12.5 1 84.81 113 GLN A O 1
ATOM 849 N N . HIS A 1 114 ? -15.195 -7.848 -11.875 1 83.12 114 HIS A N 1
ATOM 850 C CA . HIS A 1 114 ? -15.875 -6.555 -11.852 1 83.12 114 HIS A CA 1
ATOM 851 C C . HIS A 1 114 ? -15.242 -5.578 -12.836 1 83.12 114 HIS A C 1
ATOM 853 O O . HIS A 1 114 ? -14.102 -5.148 -12.656 1 83.12 114 HIS A O 1
ATOM 859 N N . LYS A 1 115 ? -15.984 -5.266 -13.93 1 72.56 115 LYS A N 1
ATOM 860 C CA . LYS A 1 115 ? -15.484 -4.387 -14.984 1 72.56 115 LYS A CA 1
ATOM 861 C C . LYS A 1 115 ? -15.578 -2.922 -14.57 1 72.56 115 LYS A C 1
ATOM 863 O O . LYS A 1 115 ? -16.625 -2.467 -14.109 1 72.56 115 LYS A O 1
ATOM 868 N N . VAL A 1 116 ? -14.422 -2.471 -14.203 1 63.31 116 VAL A N 1
ATOM 869 C CA . VAL A 1 116 ? -14.367 -1.046 -13.891 1 63.31 116 VAL A CA 1
ATOM 870 C C . VAL A 1 116 ? -13.812 -0.275 -15.086 1 63.31 116 VAL A C 1
ATOM 872 O O . VAL A 1 116 ? -13.188 -0.859 -15.977 1 63.31 116 VAL A O 1
ATOM 875 N N . GLY A 1 117 ? -14.125 0.937 -15.32 1 56.03 117 GLY A N 1
ATOM 876 C CA . GLY A 1 117 ? -13.672 1.719 -16.453 1 56.03 117 GLY A CA 1
ATOM 877 C C . GLY A 1 117 ? -12.219 1.468 -16.812 1 56.03 117 GLY A C 1
ATOM 878 O O . GLY A 1 117 ? -11.492 0.834 -16.047 1 56.03 117 GLY A O 1
ATOM 879 N N . ALA A 1 118 ? -11.758 1.609 -18.141 1 50.03 118 ALA A N 1
ATOM 880 C CA . ALA A 1 118 ? -10.547 1.273 -18.875 1 50.03 118 ALA A CA 1
ATOM 881 C C . ALA A 1 118 ? -9.297 1.656 -18.094 1 50.03 118 ALA A C 1
ATOM 883 O O . ALA A 1 118 ? -8.227 1.09 -18.312 1 50.03 118 ALA A O 1
ATOM 884 N N . GLY A 1 119 ? -9.445 2.328 -17.031 1 53.81 119 GLY A N 1
ATOM 885 C CA . GLY A 1 119 ? -8.203 2.938 -16.578 1 53.81 119 GLY A CA 1
ATOM 886 C C . GLY A 1 119 ? -7.68 2.334 -15.281 1 53.81 119 GLY A C 1
ATOM 887 O O . GLY A 1 119 ? -6.477 2.373 -15.016 1 53.81 119 GLY A O 1
ATOM 888 N N . PHE A 1 120 ? -8.602 1.637 -14.555 1 57.09 120 PHE A N 1
ATOM 889 C CA . PHE A 1 120 ? -8.117 1.098 -13.289 1 57.09 120 PHE A CA 1
ATOM 890 C C . PHE A 1 120 ? -7.867 -0.402 -13.398 1 57.09 120 PHE A C 1
ATOM 892 O O . PHE A 1 120 ? -8.5 -1.083 -14.211 1 57.09 120 PHE A O 1
ATOM 899 N N . PHE A 1 121 ? -6.727 -1.03 -12.891 1 60.56 121 PHE A N 1
ATOM 900 C CA . PHE A 1 121 ? -6.316 -2.426 -12.805 1 60.56 121 PHE A CA 1
ATOM 901 C C . PHE A 1 121 ? -5.934 -2.961 -14.18 1 60.56 121 PHE A C 1
ATOM 903 O O . PHE A 1 121 ? -6.328 -4.066 -14.555 1 60.56 121 PHE A O 1
ATOM 910 N N . GLY A 1 122 ? -5.41 -2.141 -15.031 1 61.03 122 GLY A N 1
ATOM 911 C CA . GLY A 1 122 ? -4.836 -2.564 -16.297 1 61.03 122 GLY A CA 1
ATOM 912 C C . GLY A 1 122 ? -5.867 -2.723 -17.406 1 61.03 122 GLY A C 1
ATOM 913 O O . GLY A 1 122 ? -5.605 -3.379 -18.406 1 61.03 122 GLY A O 1
ATOM 914 N N . GLY A 1 123 ? -7.051 -2.242 -17.188 1 64.25 123 GLY A N 1
ATOM 915 C CA . GLY A 1 123 ? -8.047 -2.299 -18.25 1 64.25 123 GLY A CA 1
ATOM 916 C C . GLY A 1 123 ? -8.992 -3.479 -18.109 1 64.25 123 GLY A C 1
ATOM 917 O O . GLY A 1 123 ? -10.094 -3.465 -18.672 1 64.25 123 GLY A O 1
ATOM 918 N N . GLU A 1 124 ? -8.633 -4.625 -17.469 1 67.62 124 GLU A N 1
ATOM 919 C CA . GLU A 1 124 ? -9.461 -5.812 -17.328 1 67.62 124 GLU A CA 1
ATOM 920 C C . GLU A 1 124 ? -10.43 -5.676 -16.156 1 67.62 124 GLU A C 1
ATOM 922 O O . GLU A 1 124 ? -11.406 -6.422 -16.062 1 67.62 124 GLU A O 1
ATOM 927 N N . GLY A 1 125 ? -10.227 -4.715 -15.383 1 77.38 125 GLY A N 1
ATOM 928 C CA . GLY A 1 125 ? -11.008 -4.551 -14.172 1 77.38 125 GLY A CA 1
ATOM 929 C C . GLY A 1 125 ? -10.461 -5.34 -13 1 77.38 125 GLY A C 1
ATOM 930 O O . GLY A 1 125 ? -9.312 -5.781 -13.023 1 77.38 125 GLY A O 1
ATOM 931 N N . PHE A 1 126 ? -11.305 -5.402 -12.055 1 84.69 126 PHE A N 1
ATOM 932 C CA . PHE A 1 126 ? -10.961 -6.148 -10.852 1 84.69 126 PHE A CA 1
ATOM 933 C C . PHE A 1 126 ? -11.359 -7.613 -10.992 1 84.69 126 PHE A C 1
ATOM 935 O O . PHE A 1 126 ? -12.539 -7.934 -11.164 1 84.69 126 PHE A O 1
ATOM 942 N N . LEU A 1 127 ? -10.328 -8.523 -10.93 1 89.56 127 LEU A N 1
ATOM 943 C CA . LEU A 1 127 ? -10.57 -9.938 -11.18 1 89.56 127 LEU A CA 1
ATOM 944 C C . LEU A 1 127 ? -10.047 -10.789 -10.031 1 89.56 127 LEU A C 1
ATOM 946 O O . LEU A 1 127 ? -8.922 -10.602 -9.562 1 89.56 127 LEU A O 1
ATOM 950 N N . MET A 1 128 ? -10.961 -11.664 -9.508 1 93.88 128 MET A N 1
ATOM 951 C CA . MET A 1 128 ? -10.578 -12.711 -8.57 1 93.88 128 MET A CA 1
ATOM 952 C C . MET A 1 128 ? -10.641 -14.086 -9.227 1 93.88 128 MET A C 1
ATOM 954 O O . MET A 1 128 ? -11.57 -14.375 -9.977 1 93.88 128 MET A O 1
ATOM 958 N N . GLN A 1 129 ? -9.617 -14.891 -8.922 1 94.62 129 GLN A N 1
ATOM 959 C CA . GLN A 1 129 ? -9.562 -16.234 -9.492 1 94.62 129 GLN A CA 1
ATOM 960 C C . GLN A 1 129 ? -9.594 -17.297 -8.398 1 94.62 129 GLN A C 1
ATOM 962 O O . GLN A 1 129 ? -9.016 -17.109 -7.328 1 94.62 129 GLN A O 1
ATOM 967 N N . LYS A 1 130 ? -10.234 -18.344 -8.75 1 97.19 130 LYS A N 1
ATOM 968 C CA . LYS A 1 130 ? -10.258 -19.516 -7.871 1 97.19 130 LYS A CA 1
ATOM 969 C C . LYS A 1 130 ? -9.281 -20.578 -8.352 1 97.19 130 LYS A C 1
ATOM 971 O O . LYS A 1 130 ? -9.281 -20.953 -9.531 1 97.19 130 LYS A O 1
ATOM 976 N N . TYR A 1 131 ? -8.477 -21.078 -7.438 1 97.19 131 TYR A N 1
ATOM 977 C CA . TYR A 1 131 ? -7.496 -22.125 -7.727 1 97.19 131 TYR A CA 1
ATOM 978 C C . TYR A 1 131 ? -7.914 -23.453 -7.109 1 97.19 131 TYR A C 1
ATOM 980 O O . TYR A 1 131 ? -8.086 -23.547 -5.895 1 97.19 131 TYR A O 1
ATOM 988 N N . THR A 1 132 ? -8.055 -24.438 -7.969 1 98 132 THR A N 1
ATOM 989 C CA . THR A 1 132 ? -8.477 -25.781 -7.562 1 98 132 THR A CA 1
ATOM 990 C C . THR A 1 132 ? -7.551 -26.828 -8.148 1 98 132 THR A C 1
ATOM 992 O O . THR A 1 132 ? -6.715 -26.531 -9.008 1 98 132 THR A O 1
ATOM 995 N N . GLY A 1 133 ? -7.758 -28.078 -7.691 1 97.31 133 GLY A N 1
ATOM 996 C CA . GLY A 1 133 ? -6.922 -29.172 -8.141 1 97.31 133 GLY A CA 1
ATOM 997 C C . GLY A 1 133 ? -5.953 -29.656 -7.078 1 97.31 133 GLY A C 1
ATOM 998 O O . GLY A 1 133 ? -6.328 -29.828 -5.914 1 97.31 133 GLY A O 1
ATOM 999 N N . THR A 1 134 ? -4.688 -29.969 -7.582 1 97.5 134 THR A N 1
ATOM 1000 C CA . THR A 1 134 ? -3.633 -30.422 -6.684 1 97.5 134 THR A CA 1
ATOM 1001 C C . THR A 1 134 ? -2.342 -29.641 -6.934 1 97.5 134 THR A C 1
ATOM 1003 O O . THR A 1 134 ? -2.186 -29.016 -7.98 1 97.5 134 THR A O 1
ATOM 1006 N N . GLY A 1 135 ? -1.476 -29.688 -5.941 1 97.44 135 GLY A N 1
ATOM 1007 C CA . GLY A 1 135 ? -0.207 -28.984 -6.066 1 97.44 135 GLY A CA 1
ATOM 1008 C C . GLY A 1 135 ? -0.181 -27.656 -5.336 1 97.44 135 GLY A C 1
ATOM 1009 O O . GLY A 1 135 ? -0.857 -27.5 -4.316 1 97.44 135 GLY A O 1
ATOM 1010 N N . TYR A 1 136 ? 0.691 -26.766 -5.867 1 98.25 136 TYR A N 1
ATOM 1011 C CA . TYR A 1 136 ? 0.894 -25.516 -5.148 1 98.25 136 TYR A CA 1
ATOM 1012 C C . TYR A 1 136 ? 0.58 -24.312 -6.043 1 98.25 136 TYR A C 1
ATOM 1014 O O . TYR A 1 136 ? 0.846 -24.344 -7.246 1 98.25 136 TYR A O 1
ATOM 1022 N N . ALA A 1 137 ? -0.017 -23.391 -5.449 1 98.12 137 ALA A N 1
ATOM 1023 C CA . ALA A 1 137 ? -0.073 -22.047 -6.02 1 98.12 137 ALA A CA 1
ATOM 1024 C C . ALA A 1 137 ? 0.809 -21.078 -5.234 1 98.12 137 ALA A C 1
ATOM 1026 O O . ALA A 1 137 ? 0.776 -21.062 -4.004 1 98.12 137 ALA A O 1
ATOM 1027 N N . PHE A 1 138 ? 1.657 -20.375 -5.957 1 98.25 138 PHE A N 1
ATOM 1028 C CA . PHE A 1 138 ? 2.504 -19.328 -5.383 1 98.25 138 PHE A CA 1
ATOM 1029 C C . PHE A 1 138 ? 1.971 -17.953 -5.734 1 98.25 138 PHE A C 1
ATOM 1031 O O . PHE A 1 138 ? 1.911 -17.578 -6.906 1 98.25 138 PHE A O 1
ATOM 1038 N N . LEU A 1 139 ? 1.561 -17.188 -4.699 1 97.88 139 LEU A N 1
ATOM 1039 C CA . LEU A 1 139 ? 0.941 -15.883 -4.875 1 97.88 139 LEU A CA 1
ATOM 1040 C C . LEU A 1 139 ? 1.874 -14.773 -4.402 1 97.88 139 LEU A C 1
ATOM 1042 O O . LEU A 1 139 ? 2.527 -14.898 -3.365 1 97.88 139 LEU A O 1
ATOM 1046 N N . GLU A 1 140 ? 1.955 -13.719 -5.191 1 96.38 140 GLU A N 1
ATOM 1047 C CA . GLU A 1 140 ? 2.701 -12.539 -4.754 1 96.38 140 GLU A CA 1
ATOM 1048 C C . GLU A 1 140 ? 1.824 -11.602 -3.926 1 96.38 140 GLU A C 1
ATOM 1050 O O . GLU A 1 140 ? 0.67 -11.352 -4.277 1 96.38 140 GLU A O 1
ATOM 1055 N N . ILE A 1 141 ? 2.309 -11.156 -2.867 1 96.88 141 ILE A N 1
ATOM 1056 C CA . ILE A 1 141 ? 1.665 -10.172 -2.002 1 96.88 141 ILE A CA 1
ATOM 1057 C C . ILE A 1 141 ? 2.438 -8.859 -2.053 1 96.88 141 ILE A C 1
ATOM 1059 O O . ILE A 1 141 ? 3.639 -8.82 -1.78 1 96.88 141 ILE A O 1
ATOM 1063 N N . ASP A 1 142 ? 1.746 -7.781 -2.438 1 95.56 142 ASP A N 1
ATOM 1064 C CA . ASP A 1 142 ? 2.389 -6.473 -2.547 1 95.56 142 ASP A CA 1
ATOM 1065 C C . ASP A 1 142 ? 2.504 -5.805 -1.179 1 95.56 142 ASP A C 1
ATOM 1067 O O . ASP A 1 142 ? 1.495 -5.574 -0.508 1 95.56 142 ASP A O 1
ATOM 1071 N N . GLY A 1 143 ? 3.699 -5.473 -0.828 1 95.56 143 GLY A N 1
ATOM 1072 C CA . GLY A 1 143 ? 3.926 -4.969 0.517 1 95.56 143 GLY A CA 1
ATOM 1073 C C . GLY A 1 143 ? 3.961 -6.062 1.566 1 95.56 143 GLY A C 1
ATOM 1074 O O . GLY A 1 143 ? 4.488 -7.152 1.32 1 95.56 143 GLY A O 1
ATOM 1075 N N . ALA A 1 144 ? 3.512 -5.738 2.754 1 95.81 144 ALA A N 1
ATOM 1076 C CA . ALA A 1 144 ? 3.459 -6.719 3.832 1 95.81 144 ALA A CA 1
ATOM 1077 C C . ALA A 1 144 ? 2.162 -7.523 3.779 1 95.81 144 ALA A C 1
ATOM 1079 O O . ALA A 1 144 ? 1.147 -7.043 3.27 1 95.81 144 ALA A O 1
ATOM 1080 N N . VAL A 1 145 ? 2.289 -8.711 4.359 1 96.62 145 VAL A N 1
ATOM 1081 C CA . VAL A 1 145 ? 1.116 -9.578 4.453 1 96.62 145 VAL A CA 1
ATOM 1082 C C . VAL A 1 145 ? 0.386 -9.312 5.77 1 96.62 145 VAL A C 1
ATOM 1084 O O . VAL A 1 145 ? 1.001 -9.305 6.84 1 96.62 145 VAL A O 1
ATOM 1087 N N . GLN A 1 146 ? -0.873 -9.055 5.672 1 97 146 GLN A N 1
ATOM 1088 C CA . GLN A 1 146 ? -1.761 -9.039 6.828 1 97 146 GLN A CA 1
ATOM 1089 C C . GLN A 1 146 ? -2.807 -10.148 6.738 1 97 146 GLN A C 1
ATOM 1091 O O . GLN A 1 146 ? -3.588 -10.188 5.785 1 97 146 GLN A O 1
ATOM 1096 N N . GLU A 1 147 ? -2.779 -11.023 7.789 1 97.88 147 GLU A N 1
ATOM 1097 C CA . GLU A 1 147 ? -3.746 -12.117 7.816 1 97.88 147 GLU A CA 1
ATOM 1098 C C . GLU A 1 147 ? -4.871 -11.836 8.805 1 97.88 147 GLU A C 1
ATOM 1100 O O . GLU A 1 147 ? -4.625 -11.352 9.914 1 97.88 147 GLU A O 1
ATOM 1105 N N . ARG A 1 148 ? -6.098 -12.109 8.328 1 97.62 148 ARG A N 1
ATOM 1106 C CA . ARG A 1 148 ? -7.266 -11.992 9.195 1 97.62 148 ARG A CA 1
ATOM 1107 C C . ARG A 1 148 ? -8.125 -13.25 9.125 1 97.62 148 ARG A C 1
ATOM 1109 O O . ARG A 1 148 ? -8.398 -13.766 8.039 1 97.62 148 ARG A O 1
ATOM 1116 N N . VAL A 1 149 ? -8.5 -13.742 10.328 1 98.44 149 VAL A N 1
ATOM 1117 C CA . VAL A 1 149 ? -9.469 -14.828 10.398 1 98.44 149 VAL A CA 1
ATOM 1118 C C . VAL A 1 149 ? -10.852 -14.266 10.711 1 98.44 149 VAL A C 1
ATOM 1120 O O . VAL A 1 149 ? -11.047 -13.609 11.742 1 98.44 149 VAL A O 1
ATOM 1123 N N . LEU A 1 150 ? -11.797 -14.555 9.859 1 98.38 150 LEU A N 1
ATOM 1124 C CA . LEU A 1 150 ? -13.164 -14.062 10.016 1 98.38 150 LEU A CA 1
ATOM 1125 C C . LEU A 1 150 ? -14.078 -15.156 10.539 1 98.38 150 LEU A C 1
ATOM 1127 O O . LEU A 1 150 ? -14.125 -16.25 9.984 1 98.38 150 LEU A O 1
ATOM 1131 N N . ALA A 1 151 ? -14.742 -14.828 11.594 1 98.25 151 ALA A N 1
ATOM 1132 C CA . ALA A 1 151 ? -15.758 -15.734 12.117 1 98.25 151 ALA A CA 1
ATOM 1133 C C . ALA A 1 151 ? -16.953 -15.812 11.188 1 98.25 151 ALA A C 1
ATOM 1135 O O . ALA A 1 151 ? -17.125 -14.969 10.305 1 98.25 151 ALA A O 1
ATOM 1136 N N . PRO A 1 152 ? -17.812 -16.891 11.383 1 98.5 152 PRO A N 1
ATOM 1137 C CA . PRO A 1 152 ? -19.031 -16.953 10.578 1 98.5 152 PRO A CA 1
ATOM 1138 C C . PRO A 1 152 ? -19.875 -15.68 10.688 1 98.5 152 PRO A C 1
ATOM 1140 O O . PRO A 1 152 ? -20.219 -15.258 11.797 1 98.5 152 PRO A O 1
ATOM 1143 N N . GLY A 1 153 ? -20.109 -15.031 9.562 1 97.56 153 GLY A N 1
ATOM 1144 C CA . GLY A 1 153 ? -20.938 -13.836 9.531 1 97.56 153 GLY A CA 1
ATOM 1145 C C . GLY A 1 153 ? -20.156 -12.562 9.766 1 97.56 153 GLY A C 1
ATOM 1146 O O . GLY A 1 153 ? -20.672 -11.461 9.539 1 97.56 153 GLY A O 1
ATOM 1147 N N . GLN A 1 154 ? -18.953 -12.711 10.18 1 97.62 154 GLN A N 1
ATOM 1148 C CA . GLN A 1 154 ? -18.109 -11.531 10.383 1 97.62 154 GLN A CA 1
ATOM 1149 C C . GLN A 1 154 ? -17.594 -10.992 9.062 1 97.62 154 GLN A C 1
ATOM 1151 O O . GLN A 1 154 ? -17.109 -11.758 8.219 1 97.62 154 GLN A O 1
ATOM 1156 N N . SER A 1 155 ? -17.672 -9.625 8.914 1 97.62 155 SER A N 1
ATOM 1157 C CA . SER A 1 155 ? -17.266 -9.039 7.648 1 97.62 155 SER A CA 1
ATOM 1158 C C . SER A 1 155 ? -16.156 -8.008 7.848 1 97.62 155 SER A C 1
ATOM 1160 O O . SER A 1 155 ? -16.047 -7.41 8.922 1 97.62 155 SER A O 1
ATOM 1162 N N . ILE A 1 156 ? -15.383 -7.906 6.801 1 97.81 156 ILE A N 1
ATOM 1163 C CA . ILE A 1 156 ? -14.391 -6.848 6.68 1 97.81 156 ILE A CA 1
ATOM 1164 C C . ILE A 1 156 ? -14.578 -6.109 5.359 1 97.81 156 ILE A C 1
ATOM 1166 O O . ILE A 1 156 ? -14.859 -6.727 4.328 1 97.81 156 ILE A O 1
ATOM 1170 N N . ILE A 1 157 ? -14.539 -4.766 5.414 1 96.19 157 ILE A N 1
ATOM 1171 C CA . ILE A 1 157 ? -14.617 -3.928 4.223 1 96.19 157 ILE A CA 1
ATOM 1172 C C . ILE A 1 157 ? -13.219 -3.506 3.791 1 96.19 157 ILE A C 1
ATOM 1174 O O . ILE A 1 157 ? -12.461 -2.934 4.582 1 96.19 157 ILE A O 1
ATOM 1178 N N . VAL A 1 158 ? -12.883 -3.793 2.551 1 95.94 158 VAL A N 1
ATOM 1179 C CA . VAL A 1 158 ? -11.531 -3.596 2.053 1 95.94 158 VAL A CA 1
ATOM 1180 C C . VAL A 1 158 ? -11.562 -2.779 0.763 1 95.94 158 VAL A C 1
ATOM 1182 O O . VAL A 1 158 ? -12.398 -3.031 -0.114 1 95.94 158 VAL A O 1
ATOM 1185 N N . ASP A 1 159 ? -10.695 -1.651 0.701 1 91.69 159 ASP A N 1
ATOM 1186 C CA . ASP A 1 159 ? -10.453 -1.168 -0.654 1 91.69 159 ASP A CA 1
ATOM 1187 C C . ASP A 1 159 ? -9.969 -2.299 -1.561 1 91.69 159 ASP A C 1
ATOM 1189 O O . ASP A 1 159 ? -8.984 -2.975 -1.25 1 91.69 159 ASP A O 1
ATOM 1193 N N . SER A 1 160 ? -10.578 -2.463 -2.637 1 90.5 160 SER A N 1
ATOM 1194 C CA . SER A 1 160 ? -10.5 -3.719 -3.375 1 90.5 160 SER A CA 1
ATOM 1195 C C . SER A 1 160 ? -9.062 -4.074 -3.721 1 90.5 160 SER A C 1
ATOM 1197 O O . SER A 1 160 ? -8.688 -5.25 -3.729 1 90.5 160 SER A O 1
ATOM 1199 N N . GLY A 1 161 ? -8.266 -3.154 -4.031 1 90.44 161 GLY A N 1
ATOM 1200 C CA . GLY A 1 161 ? -6.883 -3.426 -4.391 1 90.44 161 GLY A CA 1
ATOM 1201 C C . GLY A 1 161 ? -6.086 -4.07 -3.273 1 90.44 161 GLY A C 1
ATOM 1202 O O . GLY A 1 161 ? -5.035 -4.664 -3.514 1 90.44 161 GLY A O 1
ATOM 1203 N N . TYR A 1 162 ? -6.641 -4.035 -2.076 1 94.94 162 TYR A N 1
ATOM 1204 C CA . TYR A 1 162 ? -5.891 -4.512 -0.921 1 94.94 162 TYR A CA 1
ATOM 1205 C C . TYR A 1 162 ? -6.227 -5.969 -0.616 1 94.94 162 TYR A C 1
ATOM 1207 O O . TYR A 1 162 ? -5.582 -6.598 0.226 1 94.94 162 TYR A O 1
ATOM 1215 N N . VAL A 1 163 ? -7.18 -6.535 -1.242 1 96.75 163 VAL A N 1
ATOM 1216 C CA . VAL A 1 163 ? -7.465 -7.961 -1.1 1 96.75 163 VAL A CA 1
ATOM 1217 C C . VAL A 1 163 ? -6.504 -8.766 -1.97 1 96.75 163 VAL A C 1
ATOM 1219 O O . VAL A 1 163 ? -6.523 -8.656 -3.197 1 96.75 163 VAL A O 1
ATOM 1222 N N . ALA A 1 164 ? -5.73 -9.578 -1.311 1 97.62 164 ALA A N 1
ATOM 1223 C CA . ALA A 1 164 ? -4.812 -10.414 -2.076 1 97.62 164 ALA A CA 1
ATOM 1224 C C . ALA A 1 164 ? -5.402 -11.805 -2.312 1 97.62 164 ALA A C 1
ATOM 1226 O O . ALA A 1 164 ? -5.387 -12.312 -3.438 1 97.62 164 ALA A O 1
ATOM 1227 N N . ALA A 1 165 ? -5.914 -12.414 -1.249 1 98.62 165 ALA A N 1
ATOM 1228 C CA . ALA A 1 165 ? -6.445 -13.773 -1.323 1 98.62 165 ALA A CA 1
ATOM 1229 C C . ALA A 1 165 ? -7.414 -14.047 -0.178 1 98.62 165 ALA A C 1
ATOM 1231 O O . ALA A 1 165 ? -7.461 -13.297 0.797 1 98.62 165 ALA A O 1
ATOM 1232 N N . MET A 1 166 ? -8.164 -15.086 -0.321 1 98.69 166 MET A N 1
ATOM 1233 C CA . MET A 1 166 ? -9.062 -15.555 0.729 1 98.69 166 MET A CA 1
ATOM 1234 C C . MET A 1 166 ? -9.344 -17.047 0.583 1 98.69 166 MET A C 1
ATOM 1236 O O . MET A 1 166 ? -9.242 -17.594 -0.514 1 98.69 166 MET A O 1
ATOM 1240 N N . GLU A 1 167 ? -9.633 -17.625 1.687 1 98.38 167 GLU A N 1
ATOM 1241 C CA . GLU A 1 167 ? -10.125 -19 1.613 1 98.38 167 GLU A CA 1
ATOM 1242 C C . GLU A 1 167 ? -11.469 -19.062 0.892 1 98.38 167 GLU A C 1
ATOM 1244 O O . GLU A 1 167 ? -12.289 -18.156 1.012 1 98.38 167 GLU A O 1
ATOM 1249 N N . ALA A 1 168 ? -11.672 -20.188 0.241 1 97.81 168 ALA A N 1
ATOM 1250 C CA . ALA A 1 168 ? -12.875 -20.359 -0.567 1 97.81 168 ALA A CA 1
ATOM 1251 C C . ALA A 1 168 ? -14.117 -20.453 0.313 1 97.81 168 ALA A C 1
ATOM 1253 O O . ALA A 1 168 ? -15.25 -20.359 -0.182 1 97.81 168 ALA A O 1
ATOM 1254 N N . THR A 1 169 ? -13.969 -20.609 1.604 1 98 169 THR A N 1
ATOM 1255 C CA . THR A 1 169 ? -15.094 -20.656 2.537 1 98 169 THR A CA 1
ATOM 1256 C C . THR A 1 169 ? -15.633 -19.25 2.816 1 98 169 THR A C 1
ATOM 1258 O O . THR A 1 169 ? -16.734 -19.109 3.348 1 98 169 THR A O 1
ATOM 1261 N N . CYS A 1 170 ? -14.883 -18.281 2.506 1 98.31 170 CYS A N 1
ATOM 1262 C CA . CYS A 1 170 ? -15.367 -16.906 2.621 1 98.31 170 CYS A CA 1
ATOM 1263 C C . CYS A 1 170 ? -16.281 -16.547 1.453 1 98.31 170 CYS A C 1
ATOM 1265 O O . CYS A 1 170 ? -16.234 -17.203 0.406 1 98.31 170 CYS A O 1
ATOM 1267 N N . SER A 1 171 ? -17.094 -15.523 1.641 1 97.75 171 SER A N 1
ATOM 1268 C CA . SER A 1 171 ? -17.844 -14.891 0.555 1 97.75 171 SER A CA 1
ATOM 1269 C C . SER A 1 171 ? -17.359 -13.469 0.314 1 97.75 171 SER A C 1
ATOM 1271 O O . SER A 1 171 ? -16.703 -12.875 1.17 1 97.75 171 SER A O 1
ATOM 1273 N N . MET A 1 172 ? -17.672 -13.031 -0.876 1 96.25 172 MET A N 1
ATOM 1274 C CA . MET A 1 172 ? -17.188 -11.703 -1.232 1 96.25 172 MET A CA 1
ATOM 1275 C C . MET A 1 172 ? -18.25 -10.953 -2.047 1 96.25 172 MET A C 1
ATOM 1277 O O . MET A 1 172 ? -18.938 -11.547 -2.877 1 96.25 172 MET A O 1
ATOM 1281 N N . GLN A 1 173 ? -18.312 -9.641 -1.845 1 93.94 173 GLN A N 1
ATOM 1282 C CA . GLN A 1 173 ? -19.172 -8.742 -2.594 1 93.94 173 GLN A CA 1
ATOM 1283 C C . GLN A 1 173 ? -18.484 -7.414 -2.879 1 93.94 173 GLN A C 1
ATOM 1285 O O . GLN A 1 173 ? -17.766 -6.887 -2.027 1 93.94 173 GLN A O 1
ATOM 1290 N N . ILE A 1 174 ? -18.703 -6.922 -4.086 1 90.19 174 ILE A N 1
ATOM 1291 C CA . ILE A 1 174 ? -18.156 -5.617 -4.449 1 90.19 174 ILE A CA 1
ATOM 1292 C C . ILE A 1 174 ? -19.188 -4.523 -4.152 1 90.19 174 ILE A C 1
ATOM 1294 O O . ILE A 1 174 ? -20.359 -4.672 -4.465 1 90.19 174 ILE A O 1
ATOM 1298 N N . GLU A 1 175 ? -18.656 -3.49 -3.473 1 84.5 175 GLU A N 1
ATOM 1299 C CA . GLU A 1 175 ? -19.5 -2.322 -3.209 1 84.5 175 GLU A CA 1
ATOM 1300 C C . GLU A 1 175 ? -18.891 -1.061 -3.814 1 84.5 175 GLU A C 1
ATOM 1302 O O . GLU A 1 175 ? -17.719 -0.763 -3.594 1 84.5 175 GLU A O 1
ATOM 1307 N N . THR A 1 176 ? -19.719 -0.39 -4.598 1 75 176 THR A N 1
ATOM 1308 C CA . THR A 1 176 ? -19.266 0.88 -5.152 1 75 176 THR A CA 1
ATOM 1309 C C . THR A 1 176 ? -19.391 1.996 -4.117 1 75 176 THR A C 1
ATOM 1311 O O . THR A 1 176 ? -20.391 2.08 -3.402 1 75 176 THR A O 1
ATOM 1314 N N . VAL A 1 177 ? -18.25 2.637 -3.861 1 66.81 177 VAL A N 1
ATOM 1315 C CA . VAL A 1 177 ? -18.266 3.756 -2.926 1 66.81 177 VAL A CA 1
ATOM 1316 C C . VAL A 1 177 ? -18.891 4.98 -3.596 1 66.81 177 VAL A C 1
ATOM 1318 O O . VAL A 1 177 ? -18.438 5.414 -4.656 1 66.81 177 VAL A O 1
ATOM 1321 N N . LYS A 1 178 ? -20.125 5.402 -3.049 1 56.72 178 LYS A N 1
ATOM 1322 C CA . LYS A 1 178 ? -20.859 6.551 -3.57 1 56.72 178 LYS A CA 1
ATOM 1323 C C . LYS A 1 178 ? -20.109 7.852 -3.283 1 56.72 178 LYS A C 1
ATOM 1325 O O . LYS A 1 178 ? -19.516 8.008 -2.215 1 56.72 178 LYS A O 1
ATOM 1330 N N . GLY A 1 179 ? -20.078 8.859 -4.285 1 50.78 179 GLY A N 1
ATOM 1331 C CA . GLY A 1 179 ? -19.562 10.203 -4.113 1 50.78 179 GLY A CA 1
ATOM 1332 C C . GLY A 1 179 ? -18.109 10.344 -4.523 1 50.78 179 GLY A C 1
ATOM 1333 O O . GLY A 1 179 ? -17.594 11.453 -4.695 1 50.78 179 GLY A O 1
ATOM 1334 N N . LEU A 1 180 ? -17.297 9.312 -4.152 1 47.97 180 LEU A N 1
ATOM 1335 C CA . LEU A 1 180 ? -15.898 9.414 -4.57 1 47.97 180 LEU A CA 1
ATOM 1336 C C . LEU A 1 180 ? -15.75 9.109 -6.059 1 47.97 180 LEU A C 1
ATOM 1338 O O . LEU A 1 180 ? -14.641 9.164 -6.602 1 47.97 180 LEU A O 1
ATOM 1342 N N . ALA A 1 181 ? -16.859 8.625 -6.547 1 44.44 181 ALA A N 1
ATOM 1343 C CA . ALA A 1 181 ? -16.797 8.32 -7.973 1 44.44 181 ALA A CA 1
ATOM 1344 C C . ALA A 1 181 ? -16.219 9.5 -8.758 1 44.44 181 ALA A C 1
ATOM 1346 O O . ALA A 1 181 ? -15.516 9.305 -9.758 1 44.44 181 ALA A O 1
ATOM 1347 N N . ASN A 1 182 ? -16.766 10.656 -8.492 1 40.16 182 ASN A N 1
ATOM 1348 C CA . ASN A 1 182 ? -16.422 11.719 -9.43 1 40.16 182 ASN A CA 1
ATOM 1349 C C . ASN A 1 182 ? -14.945 12.109 -9.32 1 40.16 182 ASN A C 1
ATOM 1351 O O . ASN A 1 182 ? -14.445 12.891 -10.133 1 40.16 182 ASN A O 1
ATOM 1355 N N . VAL A 1 183 ? -14.57 12.156 -8.117 1 40.84 183 VAL A N 1
ATOM 1356 C CA . VAL A 1 183 ? -13.508 13.141 -7.938 1 40.84 183 VAL A CA 1
ATOM 1357 C C . VAL A 1 183 ? -12.203 12.609 -8.531 1 40.84 183 VAL A C 1
ATOM 1359 O O . VAL A 1 183 ? -11.422 13.375 -9.102 1 40.84 183 VAL A O 1
ATOM 1362 N N . ILE A 1 184 ? -11.633 11.43 -7.875 1 41.75 184 ILE A N 1
ATOM 1363 C CA . ILE A 1 184 ? -10.195 11.453 -8.125 1 41.75 184 ILE A CA 1
ATOM 1364 C C . ILE A 1 184 ? -9.938 11.336 -9.625 1 41.75 184 ILE A C 1
ATOM 1366 O O . ILE A 1 184 ? -10.844 11.023 -10.398 1 41.75 184 ILE A O 1
ATOM 1370 N N . LEU A 1 185 ? -8.719 10.766 -9.945 1 36.84 185 LEU A N 1
ATOM 1371 C CA . LEU A 1 185 ? -7.949 10.664 -11.18 1 36.84 185 LEU A CA 1
ATOM 1372 C C . LEU A 1 185 ? -8.664 9.766 -12.188 1 36.84 185 LEU A C 1
ATOM 1374 O O . LEU A 1 185 ? -8.539 8.547 -12.133 1 36.84 185 LEU A O 1
ATOM 1378 N N . GLY A 1 186 ? -9.594 10.227 -12.953 1 41.12 186 GLY A N 1
ATOM 1379 C CA . GLY A 1 186 ? -10.203 9.797 -14.203 1 41.12 186 GLY A CA 1
ATOM 1380 C C . GLY A 1 186 ? -11.539 9.109 -14.016 1 41.12 186 GLY A C 1
ATOM 1381 O O . GLY A 1 186 ? -11.984 8.352 -14.883 1 41.12 186 GLY A O 1
ATOM 1382 N N . GLY A 1 187 ? -12.344 9.461 -13.008 1 40.94 187 GLY A N 1
ATOM 1383 C CA . GLY A 1 187 ? -13.719 8.992 -13 1 40.94 187 GLY A CA 1
ATOM 1384 C C . GLY A 1 187 ? -13.898 7.68 -12.258 1 40.94 187 GLY A C 1
ATOM 1385 O O . GLY A 1 187 ? -15.031 7.223 -12.062 1 40.94 187 GLY A O 1
ATOM 1386 N N . GLU A 1 188 ? -12.922 6.777 -12.336 1 45.53 188 GLU A N 1
ATOM 1387 C CA . GLU A 1 188 ? -13.406 5.453 -11.945 1 45.53 188 GLU A CA 1
ATOM 1388 C C . GLU A 1 188 ? -13.469 5.312 -10.43 1 45.53 188 GLU A C 1
ATOM 1390 O O . GLU A 1 188 ? -12.57 5.773 -9.719 1 45.53 188 GLU A O 1
ATOM 1395 N N . GLY A 1 189 ? -14.633 5.293 -9.859 1 50.81 189 GLY A N 1
ATOM 1396 C CA . GLY A 1 189 ? -15.109 5.117 -8.5 1 50.81 189 GLY A CA 1
ATOM 1397 C C . GLY A 1 189 ? -14.305 4.102 -7.711 1 50.81 189 GLY A C 1
ATOM 1398 O O . GLY A 1 189 ? -13.719 3.178 -8.289 1 50.81 189 GLY A O 1
ATOM 1399 N N . LEU A 1 190 ? -13.664 4.523 -6.605 1 62.72 190 LEU A N 1
ATOM 1400 C CA . LEU A 1 190 ? -13.133 3.584 -5.629 1 62.72 190 LEU A CA 1
ATOM 1401 C C . LEU A 1 190 ? -14.172 2.537 -5.25 1 62.72 190 LEU A C 1
ATOM 1403 O O . LEU A 1 190 ? -15.367 2.834 -5.207 1 62.72 190 LEU A O 1
ATOM 1407 N N . PHE A 1 191 ? -13.805 1.301 -5.52 1 80.69 191 PHE A N 1
ATOM 1408 C CA . PHE A 1 191 ? -14.695 0.237 -5.074 1 80.69 191 PHE A CA 1
ATOM 1409 C C . PHE A 1 191 ? -14.094 -0.511 -3.889 1 80.69 191 PHE A C 1
ATOM 1411 O O . PHE A 1 191 ? -12.867 -0.646 -3.789 1 80.69 191 PHE A O 1
ATOM 1418 N N . ASN A 1 192 ? -15.047 -0.79 -3.041 1 89.31 192 ASN A N 1
ATOM 1419 C CA . ASN A 1 192 ? -14.695 -1.636 -1.905 1 89.31 192 ASN A CA 1
ATOM 1420 C C . ASN A 1 192 ? -15.156 -3.076 -2.115 1 89.31 192 ASN A C 1
ATOM 1422 O O . ASN A 1 192 ? -16.062 -3.33 -2.904 1 89.31 192 ASN A O 1
ATOM 1426 N N . THR A 1 193 ? -14.469 -3.924 -1.504 1 93.75 193 THR A N 1
ATOM 1427 C CA . THR A 1 193 ? -14.844 -5.332 -1.422 1 93.75 193 THR A CA 1
ATOM 1428 C C . THR A 1 193 ? -15.195 -5.715 0.013 1 93.75 193 THR A C 1
ATOM 1430 O O . THR A 1 193 ? -14.453 -5.395 0.946 1 93.75 193 THR A O 1
ATOM 1433 N N . VAL A 1 194 ? -16.359 -6.332 0.1 1 96.62 194 VAL A N 1
ATOM 1434 C CA . VAL A 1 194 ? -16.734 -6.871 1.4 1 96.62 194 VAL A CA 1
ATOM 1435 C C . VAL A 1 194 ? -16.484 -8.375 1.433 1 96.62 194 VAL A C 1
ATOM 1437 O O . VAL A 1 194 ? -17.047 -9.125 0.624 1 96.62 194 VAL A O 1
ATOM 1440 N N . VAL A 1 195 ? -15.648 -8.82 2.363 1 98.31 195 VAL A N 1
ATOM 1441 C CA . VAL A 1 195 ? -15.406 -10.242 2.572 1 98.31 195 VAL A CA 1
ATOM 1442 C C . VAL A 1 195 ? -16.078 -10.695 3.865 1 98.31 195 VAL A C 1
ATOM 1444 O O . VAL A 1 195 ? -15.945 -10.047 4.906 1 98.31 195 VAL A O 1
ATOM 1447 N N . THR A 1 196 ? -16.766 -11.805 3.779 1 98.5 196 THR A N 1
ATOM 1448 C CA . THR A 1 196 ? -17.484 -12.32 4.938 1 98.5 196 THR A CA 1
ATOM 1449 C C . THR A 1 196 ? -17.047 -13.75 5.254 1 98.5 196 THR A C 1
ATOM 1451 O O . THR A 1 196 ? -16.891 -14.57 4.344 1 98.5 196 THR A O 1
ATOM 1454 N N . GLY A 1 197 ? -16.828 -14.008 6.609 1 98.25 197 GLY A N 1
ATOM 1455 C CA . GLY A 1 197 ? -16.422 -15.336 7.039 1 98.25 197 GLY A CA 1
ATOM 1456 C C . GLY A 1 197 ? -17.562 -16.344 7.012 1 98.25 197 GLY A C 1
ATOM 1457 O O . GLY A 1 197 ? -18.703 -16 6.672 1 98.25 197 GLY A O 1
ATOM 1458 N N . PRO A 1 198 ? -17.109 -17.641 7.23 1 98.62 198 PRO A N 1
ATOM 1459 C CA . PRO A 1 198 ? -15.906 -18.016 7.965 1 98.62 198 PRO A CA 1
ATOM 1460 C C . PRO A 1 198 ? -14.711 -18.25 7.043 1 98.62 198 PRO A C 1
ATOM 1462 O O . PRO A 1 198 ? -14.875 -18.703 5.906 1 98.62 198 PRO A O 1
ATOM 1465 N N . GLY A 1 199 ? -13.469 -17.922 7.531 1 98.56 199 GLY A N 1
ATOM 1466 C CA . GLY A 1 199 ? -12.258 -18.234 6.793 1 98.56 199 GLY A CA 1
ATOM 1467 C C . GLY A 1 199 ? -11.18 -17.172 6.949 1 98.56 199 GLY A C 1
ATOM 1468 O O . GLY A 1 199 ? -11.391 -16.156 7.625 1 98.56 199 GLY A O 1
ATOM 1469 N N . LYS A 1 200 ? -10.18 -17.438 6.344 1 98.56 200 LYS A N 1
ATOM 1470 C CA . LYS A 1 200 ? -9.031 -16.547 6.422 1 98.56 200 LYS A CA 1
ATOM 1471 C C . LYS A 1 200 ? -8.938 -15.656 5.184 1 98.56 200 LYS A C 1
ATOM 1473 O O . LYS A 1 200 ? -9.242 -16.094 4.07 1 98.56 200 LYS A O 1
ATOM 1478 N N . VAL A 1 201 ? -8.539 -14.406 5.371 1 98.62 201 VAL A N 1
ATOM 1479 C CA . VAL A 1 201 ? -8.273 -13.477 4.281 1 98.62 201 VAL A CA 1
ATOM 1480 C C . VAL A 1 201 ? -6.844 -12.945 4.395 1 98.62 201 VAL A C 1
ATOM 1482 O O . VAL A 1 201 ? -6.371 -12.641 5.492 1 98.62 201 VAL A O 1
ATOM 1485 N N . TRP A 1 202 ? -6.141 -12.898 3.289 1 98.69 202 TRP A N 1
ATOM 1486 C CA . TRP A 1 202 ? -4.812 -12.297 3.189 1 98.69 202 TRP A CA 1
ATOM 1487 C C . TRP A 1 202 ? -4.883 -10.93 2.52 1 98.69 202 TRP A C 1
ATOM 1489 O O . TRP A 1 202 ? -5.332 -10.812 1.377 1 98.69 202 TRP A O 1
ATOM 1499 N N . LEU A 1 203 ? -4.477 -9.922 3.252 1 98.06 203 LEU A N 1
ATOM 1500 C CA . LEU A 1 203 ? -4.465 -8.547 2.773 1 98.06 203 LEU A CA 1
ATOM 1501 C C . LEU A 1 203 ? -3.039 -8.086 2.486 1 98.06 203 LEU A C 1
ATOM 1503 O O . LEU A 1 203 ? -2.086 -8.594 3.082 1 98.06 203 LEU A O 1
ATOM 1507 N N . GLN A 1 204 ? -2.908 -7.191 1.545 1 97.06 204 GLN A N 1
ATOM 1508 C CA . GLN A 1 204 ? -1.622 -6.605 1.178 1 97.06 204 GLN A CA 1
ATOM 1509 C C . GLN A 1 204 ? -1.576 -5.117 1.521 1 97.06 204 GLN A C 1
ATOM 1511 O O . GLN A 1 204 ? -2.584 -4.418 1.405 1 97.06 204 GLN A O 1
ATOM 1516 N N . THR A 1 205 ? -0.444 -4.602 1.848 1 95.81 205 THR A N 1
ATOM 1517 C CA . THR A 1 205 ? -0.407 -3.27 2.445 1 95.81 205 THR A CA 1
ATOM 1518 C C . THR A 1 205 ? 0.028 -2.227 1.42 1 95.81 205 THR A C 1
ATOM 1520 O O . THR A 1 205 ? -0.063 -1.024 1.673 1 95.81 205 THR A O 1
ATOM 1523 N N . MET A 1 206 ? 0.475 -2.598 0.264 1 92.88 206 MET A N 1
ATOM 1524 C CA . MET A 1 206 ? 0.856 -1.643 -0.773 1 92.88 206 MET A CA 1
ATOM 1525 C C . MET A 1 206 ? 0.617 -2.225 -2.162 1 92.88 206 MET A C 1
ATOM 1527 O O . MET A 1 206 ? 1.564 -2.445 -2.918 1 92.88 206 MET A O 1
ATOM 1531 N N . PRO A 1 207 ? -0.693 -2.387 -2.469 1 91.94 207 PRO A N 1
ATOM 1532 C CA . PRO A 1 207 ? -0.966 -2.922 -3.805 1 91.94 207 PRO A CA 1
ATOM 1533 C C . PRO A 1 207 ? -0.421 -2.031 -4.922 1 91.94 207 PRO A C 1
ATOM 1535 O O . PRO A 1 207 ? -0.449 -0.803 -4.805 1 91.94 207 PRO A O 1
ATOM 1538 N N . ILE A 1 208 ? 0.019 -2.66 -5.953 1 86.69 208 ILE A N 1
ATOM 1539 C CA . ILE A 1 208 ? 0.738 -1.989 -7.031 1 86.69 208 ILE A CA 1
ATOM 1540 C C . ILE A 1 208 ? -0.143 -0.903 -7.641 1 86.69 208 ILE A C 1
ATOM 1542 O O . ILE A 1 208 ? 0.354 0.141 -8.07 1 86.69 208 ILE A O 1
ATOM 1546 N N . ASN A 1 209 ? -1.413 -1.164 -7.715 1 83.38 209 ASN A N 1
ATOM 1547 C CA . ASN A 1 209 ? -2.301 -0.147 -8.266 1 83.38 209 ASN A CA 1
ATOM 1548 C C . ASN A 1 209 ? -2.289 1.125 -7.422 1 83.38 209 ASN A C 1
ATOM 1550 O O . ASN A 1 209 ? -2.33 2.232 -7.965 1 83.38 209 ASN A O 1
ATOM 1554 N N . ALA A 1 210 ? -2.299 0.995 -6.125 1 84 210 ALA A N 1
ATOM 1555 C CA . ALA A 1 210 ? -2.24 2.156 -5.242 1 84 210 ALA A CA 1
ATOM 1556 C C . ALA A 1 210 ? -0.93 2.918 -5.422 1 84 210 ALA A C 1
ATOM 1558 O O . ALA A 1 210 ? -0.922 4.152 -5.465 1 84 210 ALA A O 1
ATOM 1559 N N . LEU A 1 211 ? 0.135 2.229 -5.551 1 85.94 211 LEU A N 1
ATOM 1560 C CA . LEU A 1 211 ? 1.433 2.85 -5.793 1 85.94 211 LEU A CA 1
ATOM 1561 C C . LEU A 1 211 ? 1.445 3.576 -7.133 1 85.94 211 LEU A C 1
ATOM 1563 O O . LEU A 1 211 ? 1.917 4.711 -7.223 1 85.94 211 LEU A O 1
ATOM 1567 N N . ALA A 1 212 ? 0.973 2.918 -8.125 1 83.25 212 ALA A N 1
ATOM 1568 C CA . ALA A 1 212 ? 0.936 3.506 -9.461 1 83.25 212 ALA A CA 1
ATOM 1569 C C . ALA A 1 212 ? 0.148 4.812 -9.461 1 83.25 212 ALA A C 1
ATOM 1571 O O . ALA A 1 212 ? 0.567 5.797 -10.078 1 83.25 212 ALA A O 1
ATOM 1572 N N . MET A 1 213 ? -0.931 4.789 -8.758 1 78.69 213 MET A N 1
ATOM 1573 C CA . MET A 1 213 ? -1.766 5.984 -8.688 1 78.69 213 MET A CA 1
ATOM 1574 C C . MET A 1 213 ? -1.03 7.117 -7.98 1 78.69 213 MET A C 1
ATOM 1576 O O . MET A 1 213 ? -1.111 8.273 -8.398 1 78.69 213 MET A O 1
ATOM 1580 N N . SER A 1 214 ? -0.385 6.797 -6.988 1 80.62 214 SER A N 1
ATOM 1581 C CA . SER A 1 214 ? 0.386 7.793 -6.254 1 80.62 214 SER A CA 1
ATOM 1582 C C . SER A 1 214 ? 1.489 8.391 -7.121 1 80.62 214 SER A C 1
ATOM 1584 O O . SER A 1 214 ? 1.7 9.602 -7.117 1 80.62 214 SER A O 1
ATOM 1586 N N . LEU A 1 215 ? 2.121 7.551 -7.875 1 80.81 215 LEU A N 1
ATOM 1587 C CA . LEU A 1 215 ? 3.221 7.992 -8.727 1 80.81 215 LEU A CA 1
ATOM 1588 C C . LEU A 1 215 ? 2.703 8.836 -9.883 1 80.81 215 LEU A C 1
ATOM 1590 O O . LEU A 1 215 ? 3.34 9.82 -10.273 1 80.81 215 LEU A O 1
ATOM 1594 N N . TYR A 1 216 ? 1.651 8.445 -10.383 1 76.69 216 TYR A N 1
ATOM 1595 C CA . TYR A 1 216 ? 1.078 9.102 -11.547 1 76.69 216 TYR A CA 1
ATOM 1596 C C . TYR A 1 216 ? 0.869 10.586 -11.297 1 76.69 216 TYR A C 1
ATOM 1598 O O . TYR A 1 216 ? 1.031 11.414 -12.195 1 76.69 216 TYR A O 1
ATOM 1606 N N . GLN A 1 217 ? 0.541 10.93 -10.07 1 72.62 217 GLN A N 1
ATOM 1607 C CA . GLN A 1 217 ? 0.256 12.312 -9.703 1 72.62 217 GLN A CA 1
ATOM 1608 C C . GLN A 1 217 ? 1.496 13.188 -9.867 1 72.62 217 GLN A C 1
ATOM 1610 O O . GLN A 1 217 ? 1.388 14.406 -10.008 1 72.62 217 GLN A O 1
ATOM 1615 N N . TYR A 1 218 ? 2.629 12.594 -9.961 1 73.25 218 TYR A N 1
ATOM 1616 C CA . TYR A 1 218 ? 3.875 13.344 -10.016 1 73.25 218 TYR A CA 1
ATOM 1617 C C . TYR A 1 218 ? 4.504 13.266 -11.398 1 73.25 218 TYR A C 1
ATOM 1619 O O . TYR A 1 218 ? 5.539 13.891 -11.656 1 73.25 218 TYR A O 1
ATOM 1627 N N . MET A 1 219 ? 3.807 12.531 -12.273 1 72.12 219 MET A N 1
ATOM 1628 C CA . MET A 1 219 ? 4.336 12.383 -13.625 1 72.12 219 MET A CA 1
ATOM 1629 C C . MET A 1 219 ? 3.707 13.406 -14.57 1 72.12 219 MET A C 1
ATOM 1631 O O . MET A 1 219 ? 2.547 13.781 -14.406 1 72.12 219 MET A O 1
ATOM 1635 N N . PRO A 1 220 ? 4.578 13.953 -15.57 1 65.69 220 PRO A N 1
ATOM 1636 C CA . PRO A 1 220 ? 3.998 14.859 -16.562 1 65.69 220 PRO A CA 1
ATOM 1637 C C . PRO A 1 220 ? 2.793 14.25 -17.281 1 65.69 220 PRO A C 1
ATOM 1639 O O . PRO A 1 220 ? 2.77 13.047 -17.547 1 65.69 220 PRO A O 1
ATOM 1642 N N . HIS A 1 221 ? 1.68 15.008 -17.203 1 62.69 221 HIS A N 1
ATOM 1643 C CA . HIS A 1 221 ? 0.467 14.555 -17.875 1 62.69 221 HIS A CA 1
ATOM 1644 C C . HIS A 1 221 ? 0.334 15.172 -19.266 1 62.69 221 HIS A C 1
ATOM 1646 O O . HIS A 1 221 ? 0.706 16.328 -19.469 1 62.69 221 HIS A O 1
ATOM 1652 N N . PRO A 1 222 ? 0.025 14.258 -20.391 1 54.66 222 PRO A N 1
ATOM 1653 C CA . PRO A 1 222 ? -0.164 14.812 -21.734 1 54.66 222 PRO A CA 1
ATOM 1654 C C . PRO A 1 222 ? -1.195 15.938 -21.766 1 54.66 222 PRO A C 1
ATOM 1656 O O . PRO A 1 222 ? -2.164 15.914 -21 1 54.66 222 PRO A O 1
ATOM 1659 N N . SER A 1 223 ? -0.882 17.25 -22.109 1 49.62 223 SER A N 1
ATOM 1660 C CA . SER A 1 223 ? -1.811 18.312 -22.469 1 49.62 223 SER A CA 1
ATOM 1661 C C . SER A 1 223 ? -2.9 17.797 -23.406 1 49.62 223 SER A C 1
ATOM 1663 O O . SER A 1 223 ? -2.615 17.078 -24.359 1 49.62 223 SER A O 1
ATOM 1665 N N . GLY A 1 224 ? -4.016 17.344 -22.906 1 39.56 224 GLY A N 1
ATOM 1666 C CA . GLY A 1 224 ? -5.047 17.188 -23.922 1 39.56 224 GLY A CA 1
ATOM 1667 C C . GLY A 1 224 ? -5 18.266 -24.984 1 39.56 224 GLY A C 1
ATOM 1668 O O . GLY A 1 224 ? -5.086 19.453 -24.688 1 39.56 224 GLY A O 1
ATOM 1669 N N . LYS A 1 225 ? -4.332 18.156 -26.219 1 31.92 225 LYS A N 1
ATOM 1670 C CA . LYS A 1 225 ? -4.914 18.891 -27.328 1 31.92 225 LYS A CA 1
ATOM 1671 C C . LYS A 1 225 ? -6.371 18.5 -27.562 1 31.92 225 LYS A C 1
ATOM 1673 O O . LYS A 1 225 ? -6.723 17.328 -27.453 1 31.92 225 LYS A O 1
ATOM 1678 N N . MET B 1 1 ? -9.398 6.633 21.328 1 93.12 1 MET B N 1
ATOM 1679 C CA . MET B 1 1 ? -8.852 6.02 20.125 1 93.12 1 MET B CA 1
ATOM 1680 C C . MET B 1 1 ? -7.457 5.461 20.375 1 93.12 1 MET B C 1
ATOM 1682 O O . MET B 1 1 ? -6.609 6.141 20.969 1 93.12 1 MET B O 1
ATOM 1686 N N . GLN B 1 2 ? -7.215 4.199 20.078 1 97 2 GLN B N 1
ATOM 1687 C CA . GLN B 1 2 ? -5.902 3.562 20.141 1 97 2 GLN B CA 1
ATOM 1688 C C . GLN B 1 2 ? -5.344 3.307 18.75 1 97 2 GLN B C 1
ATOM 1690 O O . GLN B 1 2 ? -6.102 3.102 17.797 1 97 2 GLN B O 1
ATOM 1695 N N . TYR B 1 3 ? -4.031 3.426 18.672 1 98 3 TYR B N 1
ATOM 1696 C CA . TYR B 1 3 ? -3.441 3.189 17.359 1 98 3 TYR B CA 1
ATOM 1697 C C . TYR B 1 3 ? -2.26 2.232 17.453 1 98 3 TYR B C 1
ATOM 1699 O O . TYR B 1 3 ? -1.633 2.113 18.516 1 98 3 TYR B O 1
ATOM 1707 N N . GLN B 1 4 ? -2.033 1.53 16.344 1 97.94 4 GLN B N 1
ATOM 1708 C CA . GLN B 1 4 ? -0.867 0.675 16.141 1 97.94 4 GLN B CA 1
ATOM 1709 C C . GLN B 1 4 ? -0.258 0.882 14.758 1 97.94 4 GLN B C 1
ATOM 1711 O O . GLN B 1 4 ? -0.973 0.896 13.758 1 97.94 4 GLN B O 1
ATOM 1716 N N . ILE B 1 5 ? 1.014 1.152 14.703 1 97.19 5 ILE B N 1
ATOM 1717 C CA . ILE B 1 5 ? 1.773 1.221 13.461 1 97.19 5 ILE B CA 1
ATOM 1718 C C . ILE B 1 5 ? 2.529 -0.088 13.242 1 97.19 5 ILE B C 1
ATOM 1720 O O . ILE B 1 5 ? 3.293 -0.521 14.109 1 97.19 5 ILE B O 1
ATOM 1724 N N . MET B 1 6 ? 2.266 -0.682 12.016 1 95.19 6 MET B N 1
ATOM 1725 C CA . MET B 1 6 ? 2.781 -2.037 11.836 1 95.19 6 MET B CA 1
ATOM 1726 C C . MET B 1 6 ? 3.355 -2.221 10.438 1 95.19 6 MET B C 1
ATOM 1728 O O . MET B 1 6 ? 3.107 -1.405 9.547 1 95.19 6 MET B O 1
ATOM 1732 N N . SER B 1 7 ? 4.191 -3.285 10.266 1 93.62 7 SER B N 1
ATOM 1733 C CA . SER B 1 7 ? 4.578 -3.867 8.984 1 93.62 7 SER B CA 1
ATOM 1734 C C . SER B 1 7 ? 5.586 -2.984 8.258 1 93.62 7 SER B C 1
ATOM 1736 O O . SER B 1 7 ? 5.48 -2.777 7.047 1 93.62 7 SER B O 1
ATOM 1738 N N . GLN B 1 8 ? 6.551 -2.424 8.914 1 91.19 8 GLN B N 1
ATOM 1739 C CA . GLN B 1 8 ? 7.609 -1.668 8.258 1 91.19 8 GLN B CA 1
ATOM 1740 C C . GLN B 1 8 ? 8.398 -2.555 7.297 1 91.19 8 GLN B C 1
ATOM 1742 O O . GLN B 1 8 ? 8.688 -3.713 7.609 1 91.19 8 GLN B O 1
ATOM 1747 N N . PRO B 1 9 ? 8.742 -2.186 6.016 1 92.88 9 PRO B N 1
ATOM 1748 C CA . PRO B 1 9 ? 8.641 -0.817 5.508 1 92.88 9 PRO B CA 1
ATOM 1749 C C . PRO B 1 9 ? 7.371 -0.585 4.684 1 92.88 9 PRO B C 1
ATOM 1751 O O . PRO B 1 9 ? 7.277 0.41 3.961 1 92.88 9 PRO B O 1
ATOM 1754 N N . PHE B 1 10 ? 6.438 -1.525 4.703 1 94.88 10 PHE B N 1
ATOM 1755 C CA . PHE B 1 10 ? 5.133 -1.361 4.078 1 94.88 10 PHE B CA 1
ATOM 1756 C C . PHE B 1 10 ? 4.059 -1.091 5.129 1 94.88 10 PHE B C 1
ATOM 1758 O O . PHE B 1 10 ? 3.102 -1.854 5.254 1 94.88 10 PHE B O 1
ATOM 1765 N N . THR B 1 11 ? 4.285 -0.001 5.691 1 95.69 11 THR B N 1
ATOM 1766 C CA . THR B 1 11 ? 3.697 0.319 6.984 1 95.69 11 THR B CA 1
ATOM 1767 C C . THR B 1 11 ? 2.213 0.637 6.84 1 95.69 11 THR B C 1
ATOM 1769 O O . THR B 1 11 ? 1.805 1.303 5.887 1 95.69 11 THR B O 1
ATOM 1772 N N . VAL B 1 12 ? 1.407 0.177 7.805 1 97.31 12 VAL B N 1
ATOM 1773 C CA . VAL B 1 12 ? 0.002 0.556 7.91 1 97.31 12 VAL B CA 1
ATOM 1774 C C . VAL B 1 12 ? -0.284 1.109 9.305 1 97.31 12 VAL B C 1
ATOM 1776 O O . VAL B 1 12 ? 0.431 0.801 10.258 1 97.31 12 VAL B O 1
ATOM 1779 N N . LEU B 1 13 ? -1.276 1.951 9.352 1 98.31 13 LEU B N 1
ATOM 1780 C CA . LEU B 1 13 ? -1.807 2.494 10.594 1 98.31 13 LEU B CA 1
ATOM 1781 C C . LEU B 1 13 ? -3.148 1.856 10.938 1 98.31 13 LEU B C 1
ATOM 1783 O O . LEU B 1 13 ? -4.129 2.041 10.211 1 98.31 13 LEU B O 1
ATOM 1787 N N . SER B 1 14 ? -3.166 1.135 12.031 1 98.44 14 SER B N 1
ATOM 1788 C CA . SER B 1 14 ? -4.414 0.552 12.516 1 98.44 14 SER B CA 1
ATOM 1789 C C . SER B 1 14 ? -4.992 1.357 13.672 1 98.44 14 SER B C 1
ATOM 1791 O O . SER B 1 14 ? -4.305 1.602 14.664 1 98.44 14 SER B O 1
ATOM 1793 N N . LEU B 1 15 ? -6.266 1.727 13.523 1 98.44 15 LEU B N 1
ATOM 1794 C CA . LEU B 1 15 ? -6.961 2.49 14.555 1 98.44 15 LEU B CA 1
ATOM 1795 C C . LEU B 1 15 ? -8.078 1.664 15.18 1 98.44 15 LEU B C 1
ATOM 1797 O O . LEU B 1 15 ? -8.883 1.062 14.469 1 98.44 15 LEU B O 1
ATOM 1801 N N . SER B 1 16 ? -8.07 1.594 16.453 1 98.5 16 SER B N 1
ATOM 1802 C CA . SER B 1 16 ? -9.219 1.11 17.219 1 98.5 16 SER B CA 1
ATOM 1803 C C . SER B 1 16 ? -10.07 2.268 17.719 1 98.5 16 SER B C 1
ATOM 1805 O O . SER B 1 16 ? -9.609 3.082 18.516 1 98.5 16 SER B O 1
ATOM 1807 N N . MET B 1 17 ? -11.312 2.264 17.266 1 98.06 17 MET B N 1
ATOM 1808 C CA . MET B 1 17 ? -12.164 3.426 17.516 1 98.06 17 MET B CA 1
ATOM 1809 C C . MET B 1 17 ? -13.391 3.039 18.328 1 98.06 17 MET B C 1
ATOM 1811 O O . MET B 1 17 ? -14.016 2.01 18.062 1 98.06 17 MET B O 1
ATOM 1815 N N . ASN B 1 18 ? -13.672 3.836 19.281 1 97.81 18 ASN B N 1
ATOM 1816 C CA . ASN B 1 18 ? -14.945 3.721 19.984 1 97.81 18 ASN B CA 1
ATOM 1817 C C . ASN B 1 18 ? -16.062 4.465 19.25 1 97.81 18 ASN B C 1
ATOM 1819 O O . ASN B 1 18 ? -15.781 5.32 18.406 1 97.81 18 ASN B O 1
ATOM 1823 N N . ALA B 1 19 ? -17.297 4.094 19.641 1 97.56 19 ALA B N 1
ATOM 1824 C CA . ALA B 1 19 ? -18.422 4.785 19.047 1 97.56 19 ALA B CA 1
ATOM 1825 C C . ALA B 1 19 ? -18.312 6.293 19.234 1 97.56 19 ALA B C 1
ATOM 1827 O O . ALA B 1 19 ? -18 6.766 20.328 1 97.56 19 ALA B O 1
ATOM 1828 N N . GLY B 1 20 ? -18.484 7.047 18.125 1 96.56 20 GLY B N 1
ATOM 1829 C CA . GLY B 1 20 ? -18.469 8.5 18.172 1 96.56 20 GLY B CA 1
ATOM 1830 C C . GLY B 1 20 ? -17.125 9.094 17.781 1 96.56 20 GLY B C 1
ATOM 1831 O O . GLY B 1 20 ? -17.031 10.273 17.453 1 96.56 20 GLY B O 1
ATOM 1832 N N . GLU B 1 21 ? -16.094 8.289 17.781 1 97.44 21 GLU B N 1
ATOM 1833 C CA . GLU B 1 21 ? -14.773 8.789 17.406 1 97.44 21 GLU B CA 1
ATOM 1834 C C . GLU B 1 21 ? -14.633 8.914 15.891 1 97.44 21 GLU B C 1
ATOM 1836 O O . GLU B 1 21 ? -15.305 8.203 15.141 1 97.44 21 GLU B O 1
ATOM 1841 N N . ALA B 1 22 ? -13.812 9.906 15.492 1 96.88 22 ALA B N 1
ATOM 1842 C CA . ALA B 1 22 ? -13.648 10.188 14.07 1 96.88 22 ALA B CA 1
ATOM 1843 C C . ALA B 1 22 ? -12.195 10.516 13.742 1 96.88 22 ALA B C 1
ATOM 1845 O O . ALA B 1 22 ? -11.453 11.016 14.594 1 96.88 22 ALA B O 1
ATOM 1846 N N . ILE B 1 23 ? -11.883 10.164 12.516 1 96.81 23 ILE B N 1
ATOM 1847 C CA . ILE B 1 23 ? -10.562 10.477 11.984 1 96.81 23 ILE B CA 1
ATOM 1848 C C . ILE B 1 23 ? -10.703 11.062 10.578 1 96.81 23 ILE B C 1
ATOM 1850 O O . ILE B 1 23 ? -11.594 10.672 9.82 1 96.81 23 ILE B O 1
ATOM 1854 N N . LYS B 1 24 ? -9.891 12.047 10.281 1 94.5 24 LYS B N 1
ATOM 1855 C CA . LYS B 1 24 ? -9.812 12.539 8.914 1 94.5 24 LYS B CA 1
ATOM 1856 C C . LYS B 1 24 ? -8.523 12.102 8.234 1 94.5 24 LYS B C 1
ATOM 1858 O O . LYS B 1 24 ? -7.469 12.047 8.875 1 94.5 24 LYS B O 1
ATOM 1863 N N . CYS B 1 25 ? -8.656 11.719 6.996 1 92.25 25 CYS B N 1
ATOM 1864 C CA . CYS B 1 25 ? -7.48 11.211 6.293 1 92.25 25 CYS B CA 1
ATOM 1865 C C . CYS B 1 25 ? -7.535 11.57 4.812 1 92.25 25 CYS B C 1
ATOM 1867 O O . CYS B 1 25 ? -8.562 12.047 4.324 1 92.25 25 CYS B O 1
ATOM 1869 N N . GLN B 1 26 ? -6.348 11.461 4.211 1 84.38 26 GLN B N 1
ATOM 1870 C CA . GLN B 1 26 ? -6.242 11.641 2.766 1 84.38 26 GLN B CA 1
ATOM 1871 C C . GLN B 1 26 ? -7.156 10.664 2.023 1 84.38 26 GLN B C 1
ATOM 1873 O O . GLN B 1 26 ? -7.277 9.5 2.412 1 84.38 26 GLN B O 1
ATOM 1878 N N . SER B 1 27 ? -7.684 11.219 0.964 1 79.31 27 SER B N 1
ATOM 1879 C CA . SER B 1 27 ? -8.477 10.328 0.116 1 79.31 27 SER B CA 1
ATOM 1880 C C . SER B 1 27 ? -7.637 9.164 -0.403 1 79.31 27 SER B C 1
ATOM 1882 O O . SER B 1 27 ? -6.488 9.359 -0.812 1 79.31 27 SER B O 1
ATOM 1884 N N . GLY B 1 28 ? -8.188 7.953 -0.288 1 81.06 28 GLY B N 1
ATOM 1885 C CA . GLY B 1 28 ? -7.5 6.773 -0.797 1 81.06 28 GLY B CA 1
ATOM 1886 C C . GLY B 1 28 ? -6.652 6.078 0.25 1 81.06 28 GLY B C 1
ATOM 1887 O O . GLY B 1 28 ? -6.105 5.004 -0.002 1 81.06 28 GLY B O 1
ATOM 1888 N N . ALA B 1 29 ? -6.594 6.688 1.388 1 89.25 29 ALA B N 1
ATOM 1889 C CA . ALA B 1 29 ? -5.723 6.141 2.426 1 89.25 29 ALA B CA 1
ATOM 1890 C C . ALA B 1 29 ? -6.336 4.887 3.051 1 89.25 29 ALA B C 1
ATOM 1892 O O . ALA B 1 29 ? -5.617 4.051 3.602 1 89.25 29 ALA B O 1
ATOM 1893 N N . MET B 1 30 ? -7.652 4.727 2.988 1 92.06 30 MET B N 1
ATOM 1894 C CA . MET B 1 30 ? -8.305 3.605 3.654 1 92.06 30 MET B CA 1
ATOM 1895 C C . MET B 1 30 ? -7.957 2.287 2.969 1 92.06 30 MET B C 1
ATOM 1897 O O . MET B 1 30 ? -8.172 2.137 1.765 1 92.06 30 MET B O 1
ATOM 1901 N N . ALA B 1 31 ? -7.414 1.403 3.736 1 95.19 31 ALA B N 1
ATOM 1902 C CA . ALA B 1 31 ? -7.113 0.069 3.223 1 95.19 31 ALA B CA 1
ATOM 1903 C C . ALA B 1 31 ? -8.242 -0.909 3.553 1 95.19 31 ALA B C 1
ATOM 1905 O O . ALA B 1 31 ? -8.844 -1.498 2.652 1 95.19 31 ALA B O 1
ATOM 1906 N N . TRP B 1 32 ? -8.539 -1.055 4.836 1 96.44 32 TRP B N 1
ATOM 1907 C CA . TRP B 1 32 ? -9.68 -1.878 5.234 1 96.44 32 TRP B CA 1
ATOM 1908 C C . TRP B 1 32 ? -10.25 -1.405 6.566 1 96.44 32 TRP B C 1
ATOM 1910 O O . TRP B 1 32 ? -9.602 -0.649 7.297 1 96.44 32 TRP B O 1
ATOM 1920 N N . MET B 1 33 ? -11.492 -1.859 6.82 1 97.19 33 MET B N 1
ATOM 1921 C CA . MET B 1 33 ? -12.164 -1.46 8.055 1 97.19 33 MET B CA 1
ATOM 1922 C C . MET B 1 33 ? -13.258 -2.451 8.43 1 97.19 33 MET B C 1
ATOM 1924 O O . MET B 1 33 ? -13.703 -3.234 7.586 1 97.19 33 MET B O 1
ATOM 1928 N N . SER B 1 34 ? -13.586 -2.451 9.703 1 96.75 34 SER B N 1
ATOM 1929 C CA . SER B 1 34 ? -14.742 -3.217 10.164 1 96.75 34 SER B CA 1
ATOM 1930 C C . SER B 1 34 ? -16.047 -2.521 9.797 1 96.75 34 SER B C 1
ATOM 1932 O O . SER B 1 34 ? -16.047 -1.353 9.406 1 96.75 34 SER B O 1
ATOM 1934 N N . ARG B 1 35 ? -17.125 -3.24 9.867 1 93.56 35 ARG B N 1
ATOM 1935 C CA . ARG B 1 35 ? -18.438 -2.627 9.703 1 93.56 35 ARG B CA 1
ATOM 1936 C C . ARG B 1 35 ? -18.719 -1.612 10.812 1 93.56 35 ARG B C 1
ATOM 1938 O O . ARG B 1 35 ? -18.156 -1.711 11.906 1 93.56 35 ARG B O 1
ATOM 1945 N N . GLY B 1 36 ? -19.578 -0.69 10.547 1 94.69 36 GLY B N 1
ATOM 1946 C CA . GLY B 1 36 ? -19.984 0.272 11.562 1 94.69 36 GLY B CA 1
ATOM 1947 C C . GLY B 1 36 ? -19.172 1.555 11.523 1 94.69 36 GLY B C 1
ATOM 1948 O O . GLY B 1 36 ? -19.234 2.369 12.445 1 94.69 36 GLY B O 1
ATOM 1949 N N . ILE B 1 37 ? -18.312 1.637 10.57 1 94.88 37 ILE B N 1
ATOM 1950 C CA . ILE B 1 37 ? -17.578 2.879 10.352 1 94.88 37 ILE B CA 1
ATOM 1951 C C . ILE B 1 37 ? -18.062 3.547 9.07 1 94.88 37 ILE B C 1
ATOM 1953 O O . ILE B 1 37 ? -18.016 2.947 7.992 1 94.88 37 ILE B O 1
ATOM 1957 N N . ARG B 1 38 ? -18.484 4.789 9.203 1 92.62 38 ARG B N 1
ATOM 1958 C CA . ARG B 1 38 ? -19.047 5.531 8.086 1 92.62 38 ARG B CA 1
ATOM 1959 C C . ARG B 1 38 ? -18.031 6.523 7.523 1 92.62 38 ARG B C 1
ATOM 1961 O O . ARG B 1 38 ? -17.328 7.191 8.281 1 92.62 38 ARG B O 1
ATOM 1968 N N . MET B 1 39 ? -18.062 6.586 6.211 1 87.94 39 MET B N 1
ATOM 1969 C CA . MET B 1 39 ? -17.188 7.551 5.539 1 87.94 39 MET B CA 1
ATOM 1970 C C . MET B 1 39 ? -18 8.766 5.078 1 87.94 39 MET B C 1
ATOM 1972 O O . MET B 1 39 ? -19.094 8.625 4.547 1 87.94 39 MET B O 1
ATOM 1976 N N . GLU B 1 40 ? -17.5 9.93 5.344 1 83.56 40 GLU B N 1
ATOM 1977 C CA . GLU B 1 40 ? -18.031 11.188 4.832 1 83.56 40 GLU B CA 1
ATOM 1978 C C . GLU B 1 40 ? -16.953 12 4.133 1 83.56 40 GLU B C 1
ATOM 1980 O O . GLU B 1 40 ? -15.836 12.133 4.648 1 83.56 40 GLU B O 1
ATOM 1985 N N . THR B 1 41 ? -17.312 12.234 2.912 1 76.25 41 THR B N 1
ATOM 1986 C CA . THR B 1 41 ? -16.375 13.086 2.211 1 76.25 41 THR B CA 1
ATOM 1987 C C . THR B 1 41 ? -16.719 14.562 2.408 1 76.25 41 THR B C 1
ATOM 1989 O O . THR B 1 41 ? -17.875 14.953 2.246 1 76.25 41 THR B O 1
ATOM 1992 N N . LYS B 1 42 ? -16.203 15.258 3.191 1 60.12 42 LYS B N 1
ATOM 1993 C CA . LYS B 1 42 ? -16.406 16.703 3.293 1 60.12 42 LYS B CA 1
ATOM 1994 C C . LYS B 1 42 ? -15.539 17.438 2.273 1 60.12 42 LYS B C 1
ATOM 1996 O O . LYS B 1 42 ? -14.328 17.219 2.197 1 60.12 42 LYS B O 1
ATOM 2001 N N . THR B 1 43 ? -16.375 17.656 1.137 1 50.5 43 THR B N 1
ATOM 2002 C CA . THR B 1 43 ? -15.672 18.562 0.231 1 50.5 43 THR B CA 1
ATOM 2003 C C . THR B 1 43 ? -15.602 19.969 0.816 1 50.5 43 THR B C 1
ATOM 2005 O O . THR B 1 43 ? -16.531 20.422 1.468 1 50.5 43 THR B O 1
ATOM 2008 N N . GLY B 1 44 ? -14.844 20.469 1.406 1 43.28 44 GLY B N 1
ATOM 2009 C CA . GLY B 1 44 ? -14.875 21.906 1.643 1 43.28 44 GLY B CA 1
ATOM 2010 C C . GLY B 1 44 ? -15.664 22.656 0.594 1 43.28 44 GLY B C 1
ATOM 2011 O O . GLY B 1 44 ? -15.32 22.641 -0.589 1 43.28 44 GLY B O 1
ATOM 2012 N N . GLY B 1 45 ? -17.156 22.672 0.73 1 34.44 45 GLY B N 1
ATOM 2013 C CA . GLY B 1 45 ? -17.984 23.562 -0.058 1 34.44 45 GLY B CA 1
ATOM 2014 C C . GLY B 1 45 ? -17.375 24.922 -0.294 1 34.44 45 GLY B C 1
ATOM 2015 O O . GLY B 1 45 ? -17.75 25.906 0.338 1 34.44 45 GLY B O 1
ATOM 2016 N N . ILE B 1 46 ? -16.516 25.578 -0.772 1 31.97 46 ILE B N 1
ATOM 2017 C CA . ILE B 1 46 ? -16.875 26.812 -1.479 1 31.97 46 ILE B CA 1
ATOM 2018 C C . ILE B 1 46 ? -17.891 26.5 -2.578 1 31.97 46 ILE B C 1
ATOM 2020 O O . ILE B 1 46 ? -17.766 25.484 -3.266 1 31.97 46 ILE B O 1
ATOM 2024 N N . GLY B 1 47 ? -19.281 27.109 -2.902 1 32.25 47 GLY B N 1
ATOM 2025 C CA . GLY B 1 47 ? -20.141 27.156 -4.074 1 32.25 47 GLY B CA 1
ATOM 2026 C C . GLY B 1 47 ? -19.469 26.609 -5.324 1 32.25 47 GLY B C 1
ATOM 2027 O O . GLY B 1 47 ? -20.047 25.781 -6.023 1 32.25 47 GLY B O 1
ATOM 2028 N N . GLY B 1 48 ? -19 27.688 -6.332 1 29.64 48 GLY B N 1
ATOM 2029 C CA . GLY B 1 48 ? -18.641 27.906 -7.727 1 29.64 48 GLY B CA 1
ATOM 2030 C C . GLY B 1 48 ? -17.703 26.828 -8.266 1 29.64 48 GLY B C 1
ATOM 2031 O O . GLY B 1 48 ? -17.859 26.375 -9.406 1 29.64 48 GLY B O 1
ATOM 2032 N N . ILE B 1 49 ? -16.344 26.797 -7.898 1 26.36 49 ILE B N 1
ATOM 2033 C CA . ILE B 1 49 ? -15.219 26.641 -8.82 1 26.36 49 ILE B CA 1
ATOM 2034 C C . ILE B 1 49 ? -15.008 25.156 -9.133 1 26.36 49 ILE B C 1
ATOM 2036 O O . ILE B 1 49 ? -14.641 24.375 -8.25 1 26.36 49 ILE B O 1
ATOM 2040 N N . PHE B 1 50 ? -15.766 24.125 -9.562 1 32.91 50 PHE B N 1
ATOM 2041 C CA . PHE B 1 50 ? -15.117 23.344 -10.617 1 32.91 50 PHE B CA 1
ATOM 2042 C C . PHE B 1 50 ? -13.961 24.125 -11.234 1 32.91 50 PHE B C 1
ATOM 2044 O O . PHE B 1 50 ? -13.398 23.719 -12.242 1 32.91 50 PHE B O 1
ATOM 2051 N N . LYS B 1 51 ? -14.07 25.578 -11.375 1 31.52 51 LYS B N 1
ATOM 2052 C CA . LYS B 1 51 ? -13.031 26.422 -11.969 1 31.52 51 LYS B CA 1
ATOM 2053 C C . LYS B 1 51 ? -11.656 26.078 -11.398 1 31.52 51 LYS B C 1
ATOM 2055 O O . LYS B 1 51 ? -10.711 25.844 -12.156 1 31.52 51 LYS B O 1
ATOM 2060 N N . LYS B 1 52 ? -10.773 27.297 -10.961 1 31 52 LYS B N 1
ATOM 2061 C CA . LYS B 1 52 ? -9.43 27.469 -10.406 1 31 52 LYS B CA 1
ATOM 2062 C C . LYS B 1 52 ? -9.211 26.547 -9.203 1 31 52 LYS B C 1
ATOM 2064 O O . LYS B 1 52 ? -9.844 26.719 -8.164 1 31 52 LYS B O 1
ATOM 2069 N N . ALA B 1 53 ? -8.859 25.438 -8.906 1 32.59 53 ALA B N 1
ATOM 2070 C CA . ALA B 1 53 ? -7.438 25.141 -8.75 1 32.59 53 ALA B CA 1
ATOM 2071 C C . ALA B 1 53 ? -6.586 26.297 -9.289 1 32.59 53 ALA B C 1
ATOM 2073 O O . ALA B 1 53 ? -5.941 26.156 -10.328 1 32.59 53 ALA B O 1
ATOM 2074 N N . LEU B 1 54 ? -6.91 27.25 -9.805 1 30.89 54 LEU B N 1
ATOM 2075 C CA . LEU B 1 54 ? -5.773 28.156 -9.648 1 30.89 54 LEU B CA 1
ATOM 2076 C C . LEU B 1 54 ? -5.27 28.156 -8.211 1 30.89 54 LEU B C 1
ATOM 2078 O O . LEU B 1 54 ? -4.07 28.297 -7.965 1 30.89 54 LEU B O 1
ATOM 2082 N N . VAL B 1 55 ? -6.125 28.688 -7.168 1 35 55 VAL B N 1
ATOM 2083 C CA . VAL B 1 55 ? -5.566 28.859 -5.832 1 35 55 VAL B CA 1
ATOM 2084 C C . VAL B 1 55 ? -5.289 27.484 -5.207 1 35 55 VAL B C 1
ATOM 2086 O O . VAL B 1 55 ? -5.719 26.469 -5.734 1 35 55 VAL B O 1
ATOM 2089 N N . GLY B 1 56 ? -5.215 27.312 -3.639 1 37.16 56 GLY B N 1
ATOM 2090 C CA . GLY B 1 56 ? -4.68 26.219 -2.838 1 37.16 56 GLY B CA 1
ATOM 2091 C C . GLY B 1 56 ? -5.492 24.938 -2.943 1 37.16 56 GLY B C 1
ATOM 2092 O O . GLY B 1 56 ? -6.707 24.953 -2.746 1 37.16 56 GLY B O 1
ATOM 2093 N N . GLU B 1 57 ? -5.438 24 -3.893 1 42.84 57 GLU B N 1
ATOM 2094 C CA . GLU B 1 57 ? -5.969 22.656 -4.098 1 42.84 57 GLU B CA 1
ATOM 2095 C C . GLU B 1 57 ? -6.352 22.016 -2.77 1 42.84 57 GLU B C 1
ATOM 2097 O O . GLU B 1 57 ? -5.508 21.844 -1.89 1 42.84 57 GLU B O 1
ATOM 2102 N N . SER B 1 58 ? -7.559 22.266 -2.271 1 46 58 SER B N 1
ATOM 2103 C CA . SER B 1 58 ? -8.164 21.656 -1.099 1 46 58 SER B CA 1
ATOM 2104 C C . SER B 1 58 ? -7.934 20.141 -1.088 1 46 58 SER B C 1
ATOM 2106 O O . SER B 1 58 ? -8.055 19.484 -2.123 1 46 58 SER B O 1
ATOM 2108 N N . ILE B 1 59 ? -6.98 19.688 -0.349 1 55.19 59 ILE B N 1
ATOM 2109 C CA . ILE B 1 59 ? -6.812 18.266 -0.097 1 55.19 59 ILE B CA 1
ATOM 2110 C C . ILE B 1 59 ? -8.172 17.625 0.196 1 55.19 59 ILE B C 1
ATOM 2112 O O . ILE B 1 59 ? -8.922 18.109 1.047 1 55.19 59 ILE B O 1
ATOM 2116 N N . ALA B 1 60 ? -8.867 16.938 -0.758 1 63.75 60 ALA B N 1
ATOM 2117 C CA . ALA B 1 60 ? -10.047 16.141 -0.449 1 63.75 60 ALA B CA 1
ATOM 2118 C C . ALA B 1 60 ? -9.773 15.195 0.719 1 63.75 60 ALA B C 1
ATOM 2120 O O . ALA B 1 60 ? -8.875 14.352 0.65 1 63.75 60 ALA B O 1
ATOM 2121 N N . LEU B 1 61 ? -10.344 15.594 1.866 1 80.25 61 LEU B N 1
ATOM 2122 C CA . LEU B 1 61 ? -10.211 14.75 3.053 1 80.25 61 LEU B CA 1
ATOM 2123 C C . LEU B 1 61 ? -11.461 13.898 3.264 1 80.25 61 LEU B C 1
ATOM 2125 O O . LEU B 1 61 ? -12.578 14.359 3.023 1 80.25 61 LEU B O 1
ATOM 2129 N N . ASN B 1 62 ? -11.234 12.703 3.594 1 86.62 62 ASN B N 1
ATOM 2130 C CA . ASN B 1 62 ? -12.305 11.828 4.059 1 86.62 62 ASN B CA 1
ATOM 2131 C C . ASN B 1 62 ? -12.367 11.773 5.582 1 86.62 62 ASN B C 1
ATOM 2133 O O . ASN B 1 62 ? -11.328 11.734 6.25 1 86.62 62 ASN B O 1
ATOM 2137 N N . HIS B 1 63 ? -13.594 11.82 5.988 1 92.62 63 HIS B N 1
ATOM 2138 C CA . HIS B 1 63 ? -13.828 11.633 7.414 1 92.62 63 HIS B CA 1
ATOM 2139 C C . HIS B 1 63 ? -14.453 10.273 7.699 1 92.62 63 HIS B C 1
ATOM 2141 O O . HIS B 1 63 ? -15.5 9.938 7.145 1 92.62 63 HIS B O 1
ATOM 2147 N N . TYR B 1 64 ? -13.789 9.508 8.562 1 94.44 64 TYR B N 1
ATOM 2148 C CA . TYR B 1 64 ? -14.32 8.219 9.008 1 94.44 64 TYR B CA 1
ATOM 2149 C C . TYR B 1 64 ? -14.828 8.305 10.438 1 94.44 64 TYR B C 1
ATOM 2151 O O . TYR B 1 64 ? -14.07 8.648 11.352 1 94.44 64 TYR B O 1
ATOM 2159 N N . ILE B 1 65 ? -16.109 7.957 10.539 1 96.62 65 ILE B N 1
ATOM 2160 C CA . ILE B 1 65 ? -16.781 8.078 11.836 1 96.62 65 ILE B CA 1
ATOM 2161 C C . ILE B 1 65 ? -17.25 6.703 12.305 1 96.62 65 ILE B C 1
ATOM 2163 O O . ILE B 1 65 ? -18.016 6.031 11.609 1 96.62 65 ILE B O 1
ATOM 2167 N N . ALA B 1 66 ? -16.828 6.332 13.562 1 97.75 66 ALA B N 1
ATOM 2168 C CA . ALA B 1 66 ? -17.281 5.062 14.125 1 97.75 66 ALA B CA 1
ATOM 2169 C C . ALA B 1 66 ? -18.672 5.195 14.734 1 97.75 66 ALA B C 1
ATOM 2171 O O . ALA B 1 66 ? -18.875 5.941 15.695 1 97.75 66 ALA B O 1
ATOM 2172 N N . GLU B 1 67 ? -19.562 4.449 14.172 1 97.31 67 GLU B N 1
ATOM 2173 C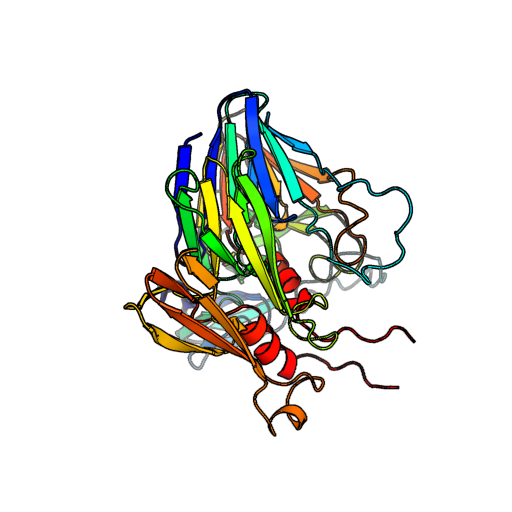 CA . GLU B 1 67 ? -20.891 4.395 14.75 1 97.31 67 GLU B CA 1
ATOM 2174 C C . GLU B 1 67 ? -20.969 3.357 15.867 1 97.31 67 GLU B C 1
ATOM 2176 O O . GLU B 1 67 ? -21.844 3.445 16.734 1 97.31 67 GLU B O 1
ATOM 2181 N N . GLN B 1 68 ? -20.219 2.336 15.789 1 97.25 68 GLN B N 1
ATOM 2182 C CA . GLN B 1 68 ? -19.938 1.311 16.781 1 97.25 68 GLN B CA 1
ATOM 2183 C C . GLN B 1 68 ? -18.453 1.047 16.906 1 97.25 68 GLN B C 1
ATOM 2185 O O . GLN B 1 68 ? -17.672 1.437 16.031 1 97.25 68 GLN B O 1
ATOM 2190 N N . PRO B 1 69 ? -18.078 0.466 18.062 1 97.25 69 PRO B N 1
ATOM 2191 C CA . PRO B 1 69 ? -16.656 0.148 18.156 1 97.25 69 PRO B CA 1
ATOM 2192 C C . PRO B 1 69 ? -16.156 -0.653 16.953 1 97.25 69 PRO B C 1
ATOM 2194 O O . PRO B 1 69 ? -16.859 -1.541 16.453 1 97.25 69 PRO B O 1
ATOM 2197 N N . GLY B 1 70 ? -15 -0.288 16.438 1 97.25 70 GLY B N 1
ATOM 2198 C CA . GLY B 1 70 ? -14.461 -0.949 15.258 1 97.25 70 GLY B CA 1
ATOM 2199 C C . GLY B 1 70 ? -13.023 -0.567 14.969 1 97.25 70 GLY B C 1
ATOM 2200 O O . GLY B 1 70 ? -12.383 0.132 15.758 1 97.25 70 GLY B O 1
ATOM 2201 N N . GLU B 1 71 ? -12.594 -1.135 13.867 1 98 71 GLU B N 1
ATOM 2202 C CA . GLU B 1 71 ? -11.211 -0.927 13.461 1 98 71 GLU B CA 1
ATOM 2203 C C . GLU B 1 71 ? -11.133 -0.324 12.055 1 98 71 GLU B C 1
ATOM 2205 O O . GLU B 1 71 ? -11.906 -0.689 11.172 1 98 71 GLU B O 1
ATOM 2210 N N . LEU B 1 72 ? -10.219 0.603 11.922 1 98.06 72 LEU B N 1
ATOM 2211 C CA . LEU B 1 72 ? -9.883 1.222 10.648 1 98.06 72 LEU B CA 1
ATOM 2212 C C . LEU B 1 72 ? -8.383 1.15 10.383 1 98.06 72 LEU B C 1
ATOM 2214 O O . LEU B 1 72 ? -7.582 1.521 11.242 1 98.06 72 LEU B O 1
ATOM 2218 N N . THR B 1 73 ? -8.055 0.635 9.188 1 98.31 73 THR B N 1
ATOM 2219 C CA . THR B 1 73 ? -6.645 0.582 8.812 1 98.31 73 THR B CA 1
ATOM 2220 C C . THR B 1 73 ? -6.375 1.463 7.598 1 98.31 73 THR B C 1
ATOM 2222 O O . THR B 1 73 ? -7.082 1.38 6.59 1 98.31 73 THR B O 1
ATOM 2225 N N . LEU B 1 74 ? -5.414 2.324 7.785 1 96.69 74 LEU B N 1
ATOM 2226 C CA . LEU B 1 74 ? -4.957 3.225 6.734 1 96.69 74 LEU B CA 1
ATOM 2227 C C . LEU B 1 74 ? -3.576 2.812 6.23 1 96.69 74 LEU B C 1
ATOM 2229 O O . LEU B 1 74 ? -2.717 2.41 7.016 1 96.69 74 LEU B O 1
ATOM 2233 N N . ALA B 1 75 ? -3.418 2.91 4.93 1 94.69 75 ALA B N 1
ATOM 2234 C CA . ALA B 1 75 ? -2.133 2.551 4.336 1 94.69 75 ALA B CA 1
ATOM 2235 C C . ALA B 1 75 ? -1.464 3.768 3.699 1 94.69 75 ALA B C 1
ATOM 2237 O O . ALA B 1 75 ? -2.143 4.66 3.189 1 94.69 75 ALA B O 1
ATOM 2238 N N . LYS B 1 76 ? -0.136 3.732 3.771 1 88.94 76 LYS B N 1
ATOM 2239 C CA . LYS B 1 76 ? 0.632 4.758 3.072 1 88.94 76 LYS B CA 1
ATOM 2240 C C . LYS B 1 76 ? 0.702 4.469 1.576 1 88.94 76 LYS B C 1
ATOM 2242 O O . LYS B 1 76 ? 0.522 3.324 1.15 1 88.94 76 LYS B O 1
ATOM 2247 N N . HIS B 1 77 ? 1.056 5.414 0.822 1 81.75 77 HIS B N 1
ATOM 2248 C CA . HIS B 1 77 ? 1.005 5.328 -0.633 1 81.75 77 HIS B CA 1
ATOM 2249 C C . HIS B 1 77 ? 2.326 4.82 -1.201 1 81.75 77 HIS B C 1
ATOM 2251 O O . HIS B 1 77 ? 2.395 4.422 -2.365 1 81.75 77 HIS B O 1
ATOM 2257 N N . SER B 1 78 ? 3.361 4.898 -0.517 1 88.19 78 SER B N 1
ATOM 2258 C CA . SER B 1 78 ? 4.695 4.484 -0.938 1 88.19 78 SER B CA 1
ATOM 2259 C C . SER B 1 78 ? 5.449 3.811 0.202 1 88.19 78 SER B C 1
ATOM 2261 O O . SER B 1 78 ? 5.074 3.947 1.368 1 88.19 78 SER B O 1
ATOM 2263 N N . PRO B 1 79 ? 6.488 3.027 -0.183 1 92.62 79 PRO B N 1
ATOM 2264 C CA . PRO B 1 79 ? 7.246 2.377 0.888 1 92.62 79 PRO B CA 1
ATOM 2265 C C . PRO B 1 79 ? 7.832 3.371 1.885 1 92.62 79 PRO B C 1
ATOM 2267 O O . PRO B 1 79 ? 8.281 4.449 1.492 1 92.62 79 PRO B O 1
ATOM 2270 N N . GLY B 1 80 ? 7.867 2.943 3.129 1 95.5 80 GLY B N 1
ATOM 2271 C CA . GLY B 1 80 ? 8.43 3.779 4.18 1 95.5 80 GLY B CA 1
ATOM 2272 C C . GLY B 1 80 ? 7.754 3.578 5.523 1 95.5 80 GLY B C 1
ATOM 2273 O O . GLY B 1 80 ? 7.398 2.453 5.883 1 95.5 80 GLY B O 1
ATOM 2274 N N . ASP B 1 81 ? 7.707 4.707 6.242 1 96.5 81 ASP B N 1
ATOM 2275 C CA . ASP B 1 81 ? 7.242 4.602 7.621 1 96.5 81 ASP B CA 1
ATOM 2276 C C . ASP B 1 81 ? 6.141 5.621 7.906 1 96.5 81 ASP B C 1
ATOM 2278 O O . ASP B 1 81 ? 5.906 6.531 7.109 1 96.5 81 ASP B O 1
ATOM 2282 N N . ILE B 1 82 ? 5.359 5.391 8.984 1 97.88 82 ILE B N 1
ATOM 2283 C CA . ILE B 1 82 ? 4.383 6.336 9.516 1 97.88 82 ILE B CA 1
ATOM 2284 C C . ILE B 1 82 ? 4.812 6.801 10.906 1 97.88 82 ILE B C 1
ATOM 2286 O O . ILE B 1 82 ? 5.23 5.992 11.734 1 97.88 82 ILE B O 1
ATOM 2290 N N . LEU B 1 83 ? 4.789 8.07 11.164 1 98.19 83 LEU B N 1
ATOM 2291 C CA . LEU B 1 83 ? 5.09 8.633 12.477 1 98.19 83 LEU B CA 1
ATOM 2292 C C . LEU B 1 83 ? 3.852 9.281 13.086 1 98.19 83 LEU B C 1
ATOM 2294 O O . LEU B 1 83 ? 3.088 9.953 12.391 1 98.19 83 LEU B O 1
ATOM 2298 N N . ALA B 1 84 ? 3.666 9.047 14.352 1 98.38 84 ALA B N 1
ATOM 2299 C CA . ALA B 1 84 ? 2.596 9.688 15.109 1 98.38 84 ALA B CA 1
ATOM 2300 C C . ALA B 1 84 ? 3.121 10.891 15.891 1 98.38 84 ALA B C 1
ATOM 2302 O O . ALA B 1 84 ? 4.121 10.781 16.609 1 98.38 84 ALA B O 1
ATOM 2303 N N . PHE B 1 85 ? 2.467 12.016 15.727 1 98.38 85 PHE B N 1
ATOM 2304 C CA . PHE B 1 85 ? 2.83 13.211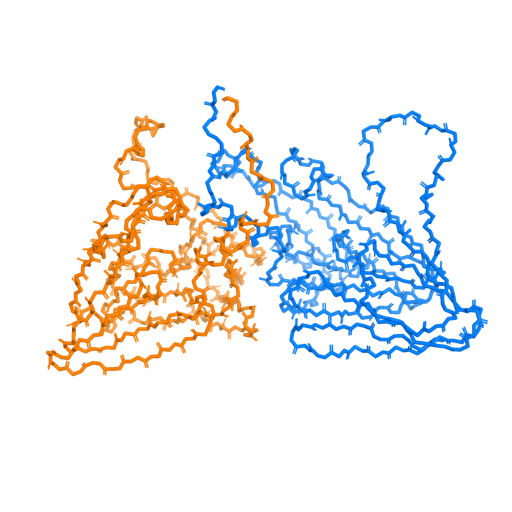 16.469 1 98.38 85 PHE B CA 1
ATOM 2305 C C . PHE B 1 85 ? 1.69 13.648 17.391 1 98.38 85 PHE B C 1
ATOM 2307 O O . PHE B 1 85 ? 0.559 13.836 16.922 1 98.38 85 PHE B O 1
ATOM 2314 N N . ASP B 1 86 ? 2.002 13.828 18.625 1 98.12 86 ASP B N 1
ATOM 2315 C CA . ASP B 1 86 ? 1.047 14.406 19.562 1 98.12 86 ASP B CA 1
ATOM 2316 C C . ASP B 1 86 ? 0.991 15.922 19.422 1 98.12 86 ASP B C 1
ATOM 2318 O O . ASP B 1 86 ? 1.833 16.641 19.984 1 98.12 86 ASP B O 1
ATOM 2322 N N . ILE B 1 87 ? -0.048 16.359 18.797 1 97.75 87 ILE B N 1
ATOM 2323 C CA . ILE B 1 87 ? -0.176 17.766 18.438 1 97.75 87 ILE B CA 1
ATOM 2324 C C . ILE B 1 87 ? -0.5 18.594 19.688 1 97.75 87 ILE B C 1
ATOM 2326 O O . ILE B 1 87 ? -0.237 19.797 19.734 1 97.75 87 ILE B O 1
ATOM 2330 N N . GLY B 1 88 ? -1.074 17.953 20.672 1 96.12 88 GLY B N 1
ATOM 2331 C CA . GLY B 1 88 ? -1.354 18.641 21.922 1 96.12 88 GLY B CA 1
ATOM 2332 C C . GLY B 1 88 ? -0.1 19.062 22.656 1 96.12 88 GLY B C 1
ATOM 2333 O O . GLY B 1 88 ? -0.134 20 23.453 1 96.12 88 GLY B O 1
ATOM 2334 N N . GLN B 1 89 ? 0.979 18.5 22.438 1 96.69 89 GLN B N 1
ATOM 2335 C CA . GLN B 1 89 ? 2.238 18.828 23.094 1 96.69 89 GLN B CA 1
ATOM 2336 C C . GLN B 1 89 ? 2.963 19.953 22.375 1 96.69 89 GLN B C 1
ATOM 2338 O O . GLN B 1 89 ? 3.465 20.891 23 1 96.69 89 GLN B O 1
ATOM 2343 N N . ALA B 1 90 ? 3.037 19.844 21.078 1 96.19 90 ALA B N 1
ATOM 2344 C CA . ALA B 1 90 ? 3.666 20.875 20.25 1 96.19 90 ALA B CA 1
ATOM 2345 C C . ALA B 1 90 ? 3.178 20.797 18.812 1 96.19 90 ALA B C 1
ATOM 2347 O O . ALA B 1 90 ? 2.938 19.703 18.297 1 96.19 90 ALA B O 1
ATOM 2348 N N . PRO B 1 91 ? 3.09 21.953 18.188 1 97.81 91 PRO B N 1
ATOM 2349 C CA . PRO B 1 91 ? 2.762 21.922 16.766 1 97.81 91 PRO B CA 1
ATOM 2350 C C . PRO B 1 91 ? 3.857 21.281 15.914 1 97.81 91 PRO B C 1
ATOM 2352 O O . PRO B 1 91 ? 5.027 21.266 16.312 1 97.81 91 PRO B O 1
ATOM 2355 N N . ILE B 1 92 ? 3.432 20.797 14.766 1 98.44 92 ILE B N 1
ATOM 2356 C CA . ILE B 1 92 ? 4.359 20.219 13.797 1 98.44 92 ILE B CA 1
ATOM 2357 C C . ILE B 1 92 ? 4.117 20.828 12.422 1 98.44 92 ILE B C 1
ATOM 2359 O O . ILE B 1 92 ? 2.982 21.141 12.062 1 98.44 92 ILE B O 1
ATOM 2363 N N . ILE B 1 93 ? 5.188 21.094 11.734 1 98.25 93 ILE B N 1
ATOM 2364 C CA . ILE B 1 93 ? 5.137 21.5 10.328 1 98.25 93 ILE B CA 1
ATOM 2365 C C . ILE B 1 93 ? 5.57 20.328 9.445 1 98.25 93 ILE B C 1
ATOM 2367 O O . ILE B 1 93 ? 6.59 19.688 9.711 1 98.25 93 ILE B O 1
ATOM 2371 N N . ALA B 1 94 ? 4.77 20.078 8.406 1 97.69 94 ALA B N 1
ATOM 2372 C CA . ALA B 1 94 ? 5.102 18.938 7.555 1 97.69 94 ALA B CA 1
ATOM 2373 C C . ALA B 1 94 ? 4.742 19.219 6.098 1 97.69 94 ALA B C 1
ATOM 2375 O O . ALA B 1 94 ? 3.895 20.078 5.816 1 97.69 94 ALA B O 1
ATOM 2376 N N . GLN B 1 95 ? 5.523 18.516 5.246 1 93.62 95 GLN B N 1
ATOM 2377 C CA . GLN B 1 95 ? 5.168 18.562 3.832 1 93.62 95 GLN B CA 1
ATOM 2378 C C . GLN B 1 95 ? 3.752 18.047 3.604 1 93.62 95 GLN B C 1
ATOM 2380 O O . GLN B 1 95 ? 3.344 17.047 4.207 1 93.62 95 GLN B O 1
ATOM 2385 N N . LYS B 1 96 ? 3.059 18.734 2.754 1 89.06 96 LYS B N 1
ATOM 2386 C CA . LYS B 1 96 ? 1.671 18.375 2.484 1 89.06 96 LYS B CA 1
ATOM 2387 C C . LYS B 1 96 ? 1.551 16.891 2.125 1 89.06 96 LYS B C 1
ATOM 2389 O O . LYS B 1 96 ? 0.62 16.219 2.566 1 89.06 96 LYS B O 1
ATOM 2394 N N . THR B 1 97 ? 2.471 16.375 1.323 1 86.88 97 THR B N 1
ATOM 2395 C CA . THR B 1 97 ? 2.406 15.008 0.825 1 86.88 97 THR B CA 1
ATOM 2396 C C . THR B 1 97 ? 2.654 14.008 1.951 1 86.88 97 THR B C 1
ATOM 2398 O O . THR B 1 97 ? 2.387 12.82 1.8 1 86.88 97 THR B O 1
ATOM 2401 N N . SER B 1 98 ? 3.074 14.492 3.064 1 93.69 98 SER B N 1
ATOM 2402 C CA . SER B 1 98 ? 3.357 13.609 4.191 1 93.69 98 SER B CA 1
ATOM 2403 C C . SER B 1 98 ? 2.109 13.367 5.031 1 93.69 98 SER B C 1
ATOM 2405 O O . SER B 1 98 ? 2.09 12.477 5.887 1 93.69 98 SER B O 1
ATOM 2407 N N . PHE B 1 99 ? 1.106 14.125 4.793 1 93.81 99 PHE B N 1
ATOM 2408 C CA . PHE B 1 99 ? -0.087 13.969 5.617 1 93.81 99 PHE B CA 1
ATOM 2409 C C . PHE B 1 99 ? -0.816 12.68 5.277 1 93.81 99 PHE B C 1
ATOM 2411 O O . PHE B 1 99 ? -1.19 12.453 4.121 1 93.81 99 PHE B O 1
ATOM 2418 N N . LEU B 1 100 ? -1.074 11.836 6.305 1 95.69 100 LEU B N 1
ATOM 2419 C CA . LEU B 1 100 ? -1.865 10.625 6.133 1 95.69 100 LEU B CA 1
ATOM 2420 C C . LEU B 1 100 ? -3.238 10.773 6.781 1 95.69 100 LEU B C 1
ATOM 2422 O O . LEU B 1 100 ? -4.262 10.539 6.133 1 95.69 100 LEU B O 1
ATOM 2426 N N . ALA B 1 101 ? -3.209 11.172 8.062 1 96.62 101 ALA B N 1
ATOM 2427 C CA . ALA B 1 101 ? -4.445 11.273 8.836 1 96.62 101 ALA B CA 1
ATOM 2428 C C . ALA B 1 101 ? -4.242 12.109 10.094 1 96.62 101 ALA B C 1
ATOM 2430 O O . ALA B 1 101 ? -3.104 12.352 10.508 1 96.62 101 ALA B O 1
ATOM 2431 N N . SER B 1 102 ? -5.312 12.539 10.672 1 97.62 102 SER B N 1
ATOM 2432 C CA . SER B 1 102 ? -5.273 13.18 11.977 1 97.62 102 SER B CA 1
ATOM 2433 C C . SER B 1 102 ? -6.609 13.047 12.703 1 97.62 102 SER B C 1
ATOM 2435 O O . SER B 1 102 ? -7.641 12.789 12.07 1 97.62 102 SER B O 1
ATOM 2437 N N . THR B 1 103 ? -6.504 13.148 14.016 1 97.44 103 THR B N 1
ATOM 2438 C CA . THR B 1 103 ? -7.742 13.344 14.758 1 97.44 103 THR B CA 1
ATOM 2439 C C . THR B 1 103 ? -8.461 14.609 14.297 1 97.44 103 THR B C 1
ATOM 2441 O O . THR B 1 103 ? -7.84 15.508 13.727 1 97.44 103 THR B O 1
ATOM 2444 N N . GLU B 1 104 ? -9.766 14.625 14.555 1 94.81 104 GLU B N 1
ATOM 2445 C CA . GLU B 1 104 ? -10.594 15.719 14.062 1 94.81 104 GLU B CA 1
ATOM 2446 C C . GLU B 1 104 ? -10.188 17.047 14.688 1 94.81 104 GLU B C 1
ATOM 2448 O O . GLU B 1 104 ? -10.352 18.109 14.078 1 94.81 104 GLU B O 1
ATOM 2453 N N . SER B 1 105 ? -9.633 17.047 15.812 1 96.25 105 SER B N 1
ATOM 2454 C CA . SER B 1 105 ? -9.32 18.25 16.594 1 96.25 105 SER B CA 1
ATOM 2455 C C . SER B 1 105 ? -8.023 18.891 16.109 1 96.25 105 SER B C 1
ATOM 2457 O O . SER B 1 105 ? -7.637 19.953 16.609 1 96.25 105 SER B O 1
ATOM 2459 N N . VAL B 1 106 ? -7.391 18.312 15.141 1 96.25 106 VAL B N 1
ATOM 2460 C CA . VAL B 1 106 ? -6.16 18.875 14.594 1 96.25 106 VAL B CA 1
ATOM 2461 C C . VAL B 1 106 ? -6.496 19.859 13.477 1 96.25 106 VAL B C 1
ATOM 2463 O O . VAL B 1 106 ? -7.266 19.547 12.57 1 96.25 106 VAL B O 1
ATOM 2466 N N . ASN B 1 107 ? -5.922 21.016 13.531 1 95.69 107 ASN B N 1
ATOM 2467 C CA . ASN B 1 107 ? -6.027 22.016 12.477 1 95.69 107 ASN B CA 1
ATOM 2468 C C . ASN B 1 107 ? -4.863 21.922 11.492 1 95.69 107 ASN B C 1
ATOM 2470 O O . ASN B 1 107 ? -3.725 21.672 11.898 1 95.69 107 ASN B O 1
ATOM 2474 N N . MET B 1 108 ? -5.227 22.141 10.312 1 92.88 108 MET B N 1
ATOM 2475 C CA . MET B 1 108 ? -4.23 22.125 9.242 1 92.88 108 MET B CA 1
ATOM 2476 C C . MET B 1 108 ? -4.203 23.453 8.492 1 92.88 108 MET B C 1
ATOM 2478 O O . MET B 1 108 ? -5.195 23.828 7.871 1 92.88 108 MET B O 1
ATOM 2482 N N . ASP B 1 109 ? -3.082 24.156 8.57 1 92.31 109 ASP B N 1
ATOM 2483 C CA . ASP B 1 109 ? -2.928 25.438 7.898 1 92.31 109 ASP B CA 1
ATOM 2484 C C . ASP B 1 109 ? -1.701 25.438 6.988 1 92.31 109 ASP B C 1
ATOM 2486 O O . ASP B 1 109 ? -0.697 24.797 7.293 1 92.31 109 ASP B O 1
ATOM 2490 N N . ILE B 1 110 ? -1.845 26.234 5.969 1 90.38 110 ILE B N 1
ATOM 2491 C CA . ILE B 1 110 ? -0.682 26.391 5.102 1 90.38 110 ILE B CA 1
ATOM 2492 C C . ILE B 1 110 ? 0.406 27.172 5.832 1 90.38 110 ILE B C 1
ATOM 2494 O O . ILE B 1 110 ? 0.146 28.25 6.371 1 90.38 110 ILE B O 1
ATOM 2498 N N . PHE B 1 111 ? 1.581 26.656 5.883 1 92.31 111 PHE B N 1
ATOM 2499 C CA . PHE B 1 111 ? 2.723 27.312 6.496 1 92.31 111 PHE B CA 1
ATOM 2500 C C . PHE B 1 111 ? 3.586 28 5.441 1 92.31 111 PHE B C 1
ATOM 2502 O O . PHE B 1 111 ? 4.012 29.141 5.617 1 92.31 111 PHE B O 1
ATOM 2509 N N . LEU B 1 112 ? 3.869 27.266 4.402 1 89.5 112 LEU B N 1
ATOM 2510 C CA . LEU B 1 112 ? 4.668 27.734 3.275 1 89.5 112 LEU B CA 1
ATOM 2511 C C . LEU B 1 112 ? 4.191 27.109 1.969 1 89.5 112 LEU B C 1
ATOM 2513 O O . LEU B 1 112 ? 3.887 25.922 1.922 1 89.5 112 LEU B O 1
ATOM 2517 N N . GLN B 1 113 ? 4.055 27.953 0.952 1 85.06 113 GLN B N 1
ATOM 2518 C CA . GLN B 1 113 ? 3.723 27.484 -0.391 1 85.06 113 GLN B CA 1
ATOM 2519 C C . GLN B 1 113 ? 4.66 28.094 -1.431 1 85.06 113 GLN B C 1
ATOM 2521 O O . GLN B 1 113 ? 4.812 29.328 -1.496 1 85.06 113 GLN B O 1
ATOM 2526 N N . HIS B 1 114 ? 5.297 27.234 -2.061 1 82.06 114 HIS B N 1
ATOM 2527 C CA . HIS B 1 114 ? 6.156 27.656 -3.162 1 82.06 114 HIS B CA 1
ATOM 2528 C C . HIS B 1 114 ? 5.652 27.109 -4.492 1 82.06 114 HIS B C 1
ATOM 2530 O O . HIS B 1 114 ? 5.68 25.891 -4.715 1 82.06 114 HIS B O 1
ATOM 2536 N N . LYS B 1 115 ? 5.109 28.016 -5.328 1 71.38 115 LYS B N 1
ATOM 2537 C CA . LYS B 1 115 ? 4.547 27.625 -6.613 1 71.38 115 LYS B CA 1
ATOM 2538 C C . LYS B 1 115 ? 5.648 27.328 -7.629 1 71.38 115 LYS B C 1
ATOM 2540 O O . LYS B 1 115 ? 6.57 28.125 -7.797 1 71.38 115 LYS B O 1
ATOM 2545 N N . VAL B 1 116 ? 5.816 26.016 -7.734 1 62.25 116 VAL B N 1
ATOM 2546 C CA . VAL B 1 116 ? 6.785 25.609 -8.75 1 62.25 116 VAL B CA 1
ATOM 2547 C C . VAL B 1 116 ? 6.055 25.203 -10.031 1 62.25 116 VAL B C 1
ATOM 2549 O O . VAL B 1 116 ? 4.852 24.938 -10.008 1 62.25 116 VAL B O 1
ATOM 2552 N N . GLY B 1 117 ? 6.598 25.281 -11.148 1 54.5 117 GLY B N 1
ATOM 2553 C CA . GLY B 1 117 ? 5.973 24.922 -12.414 1 54.5 117 GLY B CA 1
ATOM 2554 C C . GLY B 1 117 ? 5.141 23.656 -12.336 1 54.5 117 GLY B C 1
ATOM 2555 O O . GLY B 1 117 ? 5.203 22.922 -11.344 1 54.5 117 GLY B O 1
ATOM 2556 N N . ALA B 1 118 ? 4.09 23.406 -13.141 1 50.25 118 ALA B N 1
ATOM 2557 C CA . ALA B 1 118 ? 2.945 22.5 -13.234 1 50.25 118 ALA B CA 1
ATOM 2558 C C . ALA B 1 118 ? 3.365 21.062 -12.984 1 50.25 118 ALA B C 1
ATOM 2560 O O . ALA B 1 118 ? 2.549 20.234 -12.578 1 50.25 118 ALA B O 1
ATOM 2561 N N . GLY B 1 119 ? 4.723 20.719 -12.773 1 53.78 119 GLY B N 1
ATOM 2562 C CA . GLY B 1 119 ? 4.961 19.312 -13.031 1 53.78 119 GLY B CA 1
ATOM 2563 C C . GLY B 1 119 ? 5.5 18.562 -11.82 1 53.78 119 GLY B C 1
ATOM 2564 O O . GLY B 1 119 ? 5.281 17.359 -11.672 1 53.78 119 GLY B O 1
ATOM 2565 N N . PHE B 1 120 ? 6.148 19.047 -10.789 1 56.41 120 PHE B N 1
ATOM 2566 C CA . PHE B 1 120 ? 6.938 18.172 -9.922 1 56.41 120 PHE B CA 1
ATOM 2567 C C . PHE B 1 120 ? 6.172 17.844 -8.648 1 56.41 120 PHE B C 1
ATOM 2569 O O . PHE B 1 120 ? 6.289 16.734 -8.117 1 56.41 120 PHE B O 1
ATOM 2576 N N . PHE B 1 121 ? 5.344 18.625 -8.141 1 62.16 121 PHE B N 1
ATOM 2577 C CA . PHE B 1 121 ? 4.617 18.375 -6.895 1 62.16 121 PHE B CA 1
ATOM 2578 C C . PHE B 1 121 ? 3.117 18.312 -7.148 1 62.16 121 PHE B C 1
ATOM 2580 O O . PHE B 1 121 ? 2.33 18.891 -6.398 1 62.16 121 PHE B O 1
ATOM 2587 N N . GLY B 1 122 ? 2.803 17.531 -8.195 1 60.5 122 GLY B N 1
ATOM 2588 C CA . GLY B 1 122 ? 1.397 17.312 -8.484 1 60.5 122 GLY B CA 1
ATOM 2589 C C . GLY B 1 122 ? 0.68 18.547 -8.977 1 60.5 122 GLY B C 1
ATOM 2590 O O . GLY B 1 122 ? -0.55 18.625 -8.93 1 60.5 122 GLY B O 1
ATOM 2591 N N . GLY B 1 123 ? 1.42 19.516 -9.312 1 62.25 123 GLY B N 1
ATOM 2592 C CA . GLY B 1 123 ? 0.813 20.703 -9.875 1 62.25 123 GLY B CA 1
ATOM 2593 C C . GLY B 1 123 ? 0.585 21.812 -8.852 1 62.25 123 GLY B C 1
ATOM 2594 O O . GLY B 1 123 ? 0.434 22.969 -9.211 1 62.25 123 GLY B O 1
ATOM 2595 N N . GLU B 1 124 ? 0.507 21.516 -7.492 1 65.5 124 GLU B N 1
ATOM 2596 C CA . GLU B 1 124 ? 0.245 22.516 -6.457 1 65.5 124 GLU B CA 1
ATOM 2597 C C . GLU B 1 124 ? 1.539 23.156 -5.977 1 65.5 124 GLU B C 1
ATOM 2599 O O . GLU B 1 124 ? 1.51 24.203 -5.328 1 65.5 124 GLU B O 1
ATOM 2604 N N . GLY B 1 125 ? 2.621 22.656 -6.41 1 75.44 125 GLY B N 1
ATOM 2605 C CA . GLY B 1 125 ? 3.912 23.125 -5.922 1 75.44 125 GLY B CA 1
ATOM 2606 C C . GLY B 1 125 ? 4.312 22.484 -4.605 1 75.44 125 GLY B C 1
ATOM 2607 O O . GLY B 1 125 ? 3.762 21.453 -4.215 1 75.44 125 GLY B O 1
ATOM 2608 N N . PHE B 1 126 ? 5.34 23.109 -4.09 1 83.19 126 PHE B N 1
ATOM 2609 C CA . PHE B 1 126 ? 5.863 22.641 -2.811 1 83.19 126 PHE B CA 1
ATOM 2610 C C . PHE B 1 126 ? 5.117 23.297 -1.652 1 83.19 126 PHE B C 1
ATOM 2612 O O . PHE B 1 126 ? 5.133 24.531 -1.509 1 83.19 126 PHE B O 1
ATOM 2619 N N . LEU B 1 127 ? 4.422 22.453 -0.825 1 89.06 127 LEU B N 1
ATOM 2620 C CA . LEU B 1 127 ? 3.564 22.984 0.232 1 89.06 127 LEU B CA 1
ATOM 2621 C C . LEU B 1 127 ? 3.932 22.375 1.582 1 89.06 127 LEU B C 1
ATOM 2623 O O . LEU B 1 127 ? 4.098 21.156 1.695 1 89.06 127 LEU B O 1
ATOM 2627 N N . MET B 1 128 ? 4.164 23.266 2.574 1 93.5 128 MET B N 1
ATOM 2628 C CA . MET B 1 128 ? 4.301 22.859 3.973 1 93.5 128 MET B CA 1
ATOM 2629 C C . MET B 1 128 ? 3.082 23.281 4.781 1 93.5 128 MET B C 1
ATOM 2631 O O . MET B 1 128 ? 2.564 24.391 4.598 1 93.5 128 MET B O 1
ATOM 2635 N N . GLN B 1 129 ? 2.656 22.375 5.625 1 94.69 129 GLN B N 1
ATOM 2636 C CA . GLN B 1 129 ? 1.493 22.656 6.457 1 94.69 129 GLN B CA 1
ATOM 2637 C C . GLN B 1 129 ? 1.854 22.609 7.941 1 94.69 129 GLN B C 1
ATOM 2639 O O . GLN B 1 129 ? 2.67 21.797 8.359 1 94.69 129 GLN B O 1
ATOM 2644 N N . LYS B 1 130 ? 1.196 23.516 8.633 1 97.12 130 LYS B N 1
ATOM 2645 C CA . LYS B 1 130 ? 1.333 23.531 10.086 1 97.12 130 LYS B CA 1
ATOM 2646 C C . LYS B 1 130 ? 0.129 22.891 10.758 1 97.12 130 LYS B C 1
ATOM 2648 O O . LYS B 1 130 ? -1.018 23.219 10.445 1 97.12 130 LYS B O 1
ATOM 2653 N N . TYR B 1 131 ? 0.406 21.984 11.664 1 97.19 131 TYR B N 1
ATOM 2654 C CA . TYR B 1 131 ? -0.628 21.281 12.406 1 97.19 131 TYR B CA 1
ATOM 2655 C C . TYR B 1 131 ? -0.685 21.75 13.852 1 97.19 131 TYR B C 1
ATOM 2657 O O . TYR B 1 131 ? 0.307 21.672 14.586 1 97.19 131 TYR B O 1
ATOM 2665 N N . THR B 1 132 ? -1.855 22.266 14.242 1 98 132 THR B N 1
ATOM 2666 C CA . THR B 1 132 ? -2.088 22.797 15.578 1 98 132 THR B CA 1
ATOM 2667 C C . THR B 1 132 ? -3.361 22.203 16.188 1 98 132 THR B C 1
ATOM 2669 O O . THR B 1 132 ? -4.125 21.531 15.492 1 98 132 THR B O 1
ATOM 2672 N N . GLY B 1 133 ? -3.572 22.469 17.453 1 97.25 133 GLY B N 1
ATOM 2673 C CA . GLY B 1 133 ? -4.727 21.938 18.156 1 97.25 133 GLY B CA 1
ATOM 2674 C C . GLY B 1 133 ? -4.371 20.844 19.156 1 97.25 133 GLY B C 1
ATOM 2675 O O . GLY B 1 133 ? -3.408 20.984 19.906 1 97.25 133 GLY B O 1
ATOM 2676 N N . THR B 1 134 ? -5.285 19.828 19.172 1 97.5 134 THR B N 1
ATOM 2677 C CA . THR B 1 134 ? -5.07 18.688 20.047 1 97.5 134 THR B CA 1
ATOM 2678 C C . THR B 1 134 ? -5.246 17.375 19.281 1 97.5 134 THR B C 1
ATOM 2680 O O . THR B 1 134 ? -5.805 17.359 18.188 1 97.5 134 THR B O 1
ATOM 2683 N N . GLY B 1 135 ? -4.719 16.312 19.891 1 97.25 135 GLY B N 1
ATOM 2684 C CA . GLY B 1 135 ? -4.828 15.008 19.25 1 97.25 135 GLY B CA 1
ATOM 2685 C C . GLY B 1 135 ? -3.566 14.594 18.531 1 97.25 135 GLY B C 1
ATOM 2686 O O . GLY B 1 135 ? -2.461 14.977 18.906 1 97.25 135 GLY B O 1
ATOM 2687 N N . TYR B 1 136 ? -3.775 13.727 17.516 1 98.19 136 TYR B N 1
ATOM 2688 C CA . TYR B 1 136 ? -2.613 13.164 16.844 1 98.19 136 TYR B CA 1
ATOM 2689 C C . TYR B 1 136 ? -2.641 13.484 15.352 1 98.19 136 TYR B C 1
ATOM 2691 O O . TYR B 1 136 ? -3.709 13.516 14.734 1 98.19 136 TYR B O 1
ATOM 2699 N N . ALA B 1 137 ? -1.502 13.75 14.852 1 98.12 137 ALA B N 1
ATOM 2700 C CA . ALA B 1 137 ? -1.262 13.727 13.414 1 98.12 137 ALA B CA 1
ATOM 2701 C C . ALA B 1 137 ? -0.37 12.547 13.023 1 98.12 137 ALA B C 1
ATOM 2703 O O . ALA B 1 137 ? 0.653 12.297 13.672 1 98.12 137 ALA B O 1
ATOM 2704 N N . PHE B 1 138 ? -0.828 11.812 12.039 1 98.38 138 PHE B N 1
ATOM 2705 C CA . PHE B 1 138 ? -0.056 10.711 11.477 1 98.38 138 PHE B CA 1
ATOM 2706 C C . PHE B 1 138 ? 0.523 11.086 10.117 1 98.38 138 PHE B C 1
ATOM 2708 O O . PHE B 1 138 ? -0.221 11.367 9.18 1 98.38 138 PHE B O 1
ATOM 2715 N N . LEU B 1 139 ? 1.864 11.094 10.047 1 97.88 139 LEU B N 1
ATOM 2716 C CA . LEU B 1 139 ? 2.562 11.523 8.844 1 97.88 139 LEU B CA 1
ATOM 2717 C C . LEU B 1 139 ? 3.273 10.352 8.18 1 97.88 139 LEU B C 1
ATOM 2719 O O . LEU B 1 139 ? 3.869 9.508 8.859 1 97.88 139 LEU B O 1
ATOM 2723 N N . GLU B 1 140 ? 3.148 10.305 6.859 1 96.12 140 GLU B N 1
ATOM 2724 C CA . GLU B 1 140 ? 3.904 9.312 6.105 1 96.12 140 GLU B CA 1
ATOM 2725 C C . GLU B 1 140 ? 5.309 9.812 5.785 1 96.12 140 GLU B C 1
ATOM 2727 O O . GLU B 1 140 ? 5.488 10.961 5.383 1 96.12 140 GLU B O 1
ATOM 2732 N N . ILE B 1 141 ? 6.25 9.008 5.98 1 96.44 141 ILE B N 1
ATOM 2733 C CA . ILE B 1 141 ? 7.637 9.266 5.605 1 96.44 141 ILE B CA 1
ATOM 2734 C C . ILE B 1 141 ? 8.055 8.312 4.488 1 96.44 141 ILE B C 1
ATOM 2736 O O . ILE B 1 141 ? 7.965 7.09 4.641 1 96.44 141 ILE B O 1
ATOM 2740 N N . ASP B 1 142 ? 8.445 8.875 3.354 1 94.69 142 ASP B N 1
ATOM 2741 C CA . ASP B 1 142 ? 8.836 8.055 2.211 1 94.69 142 ASP B CA 1
ATOM 2742 C C . ASP B 1 142 ? 10.25 7.52 2.377 1 94.69 142 ASP B C 1
ATOM 2744 O O . ASP B 1 142 ? 11.195 8.289 2.535 1 94.69 142 ASP B O 1
ATOM 2748 N N . GLY B 1 143 ? 10.359 6.23 2.281 1 94 143 GLY B N 1
ATOM 2749 C CA . GLY B 1 143 ? 11.648 5.629 2.596 1 94 143 GLY B CA 1
ATOM 2750 C C . GLY B 1 143 ? 11.93 5.566 4.082 1 94 143 GLY B C 1
ATOM 2751 O O . GLY B 1 143 ? 11.023 5.348 4.887 1 94 143 GLY B O 1
ATOM 2752 N N . ALA B 1 144 ? 13.219 5.672 4.457 1 94.19 144 ALA B N 1
ATOM 2753 C CA . ALA B 1 144 ? 13.625 5.645 5.859 1 94.19 144 ALA B CA 1
ATOM 2754 C C . ALA B 1 144 ? 13.562 7.043 6.477 1 94.19 144 ALA B C 1
ATOM 2756 O O . ALA B 1 144 ? 13.703 8.047 5.77 1 94.19 144 ALA B O 1
ATOM 2757 N N . VAL B 1 145 ? 13.336 6.988 7.805 1 96.19 145 VAL B N 1
ATOM 2758 C CA . VAL B 1 145 ? 13.297 8.242 8.555 1 96.19 145 VAL B CA 1
ATOM 2759 C C . VAL B 1 145 ? 14.703 8.609 9.016 1 96.19 145 VAL B C 1
ATOM 2761 O O . VAL B 1 145 ? 15.406 7.781 9.594 1 96.19 145 VAL B O 1
ATOM 2764 N N . GLN B 1 146 ? 15.148 9.781 8.703 1 96.31 146 GLN B N 1
ATOM 2765 C CA . GLN B 1 146 ? 16.344 10.375 9.289 1 96.31 146 GLN B CA 1
ATOM 2766 C C . GLN B 1 146 ? 15.992 11.594 10.141 1 96.31 146 GLN B C 1
ATOM 2768 O O . GLN B 1 146 ? 15.391 12.547 9.648 1 96.31 146 GLN B O 1
ATOM 2773 N N . GLU B 1 147 ? 16.359 11.5 11.438 1 97.94 147 GLU B N 1
ATOM 2774 C CA . GLU B 1 147 ? 16.078 12.609 12.344 1 97.94 147 GLU B CA 1
ATOM 2775 C C . GLU B 1 147 ? 17.344 13.422 12.609 1 97.94 147 GLU B C 1
ATOM 2777 O O . GLU B 1 147 ? 18.438 12.867 12.766 1 97.94 147 GLU B O 1
ATOM 2782 N N . ARG B 1 148 ? 17.156 14.75 12.57 1 97.25 148 ARG B N 1
ATOM 2783 C CA . ARG B 1 148 ? 18.25 15.672 12.898 1 97.25 148 ARG B CA 1
ATOM 2784 C C . ARG B 1 148 ? 17.781 16.719 13.914 1 97.25 148 ARG B C 1
ATOM 2786 O O . ARG B 1 148 ? 16.703 17.297 13.766 1 97.25 148 ARG B O 1
ATOM 2793 N N . VAL B 1 149 ? 18.594 16.922 14.953 1 98.38 149 VAL B N 1
ATOM 2794 C CA . VAL B 1 149 ? 18.359 18.031 15.875 1 98.38 149 VAL B CA 1
ATOM 2795 C C . VAL B 1 149 ? 19.281 19.203 15.539 1 98.38 149 VAL B C 1
ATOM 2797 O O . VAL B 1 149 ? 20.5 19.047 15.508 1 98.38 149 VAL B O 1
ATOM 2800 N N . LEU B 1 150 ? 18.688 20.328 15.305 1 98.31 150 LEU B N 1
ATOM 2801 C CA . LEU B 1 150 ? 19.438 21.531 14.938 1 98.31 150 LEU B CA 1
ATOM 2802 C C . LEU B 1 150 ? 19.547 22.484 16.125 1 98.31 150 LEU B C 1
ATOM 2804 O O . LEU B 1 150 ? 18.547 22.828 16.75 1 98.31 150 LEU B O 1
ATOM 2808 N N . ALA B 1 151 ? 20.75 22.875 16.406 1 98.31 151 ALA B N 1
ATOM 2809 C CA . ALA B 1 151 ? 20.984 23.875 17.422 1 98.31 151 ALA B CA 1
ATOM 2810 C C . ALA B 1 151 ? 20.5 25.25 16.969 1 98.31 151 ALA B C 1
ATOM 2812 O O . ALA B 1 151 ? 20.266 25.469 15.773 1 98.31 151 ALA B O 1
ATOM 2813 N N . PRO B 1 152 ? 20.344 26.172 18 1 98.5 152 PRO B N 1
ATOM 2814 C CA . PRO B 1 152 ? 19.984 27.531 17.578 1 98.5 152 PRO B CA 1
ATOM 2815 C C . PRO B 1 152 ? 20.953 28.109 16.547 1 98.5 152 PRO B C 1
ATOM 2817 O O . PRO B 1 152 ? 22.172 28.125 16.781 1 98.5 152 PRO B O 1
ATOM 2820 N N . GLY B 1 153 ? 20.422 28.5 15.43 1 97.88 153 GLY B N 1
ATOM 2821 C CA . GLY B 1 153 ? 21.219 29.125 14.383 1 97.88 153 GLY B CA 1
ATOM 2822 C C . GLY B 1 153 ? 21.859 28.109 13.453 1 97.88 153 GLY B C 1
ATOM 2823 O O . GLY B 1 153 ? 22.375 28.469 12.391 1 97.88 153 GLY B O 1
ATOM 2824 N N . GLN B 1 154 ? 21.844 26.828 13.75 1 98.19 154 GLN B N 1
ATOM 2825 C CA . GLN B 1 154 ? 22.375 25.797 12.883 1 98.19 154 GLN B CA 1
ATOM 2826 C C . GLN B 1 154 ? 21.422 25.484 11.734 1 98.19 154 GLN B C 1
ATOM 2828 O O . GLN B 1 154 ? 20.219 25.359 11.945 1 98.19 154 GLN B O 1
ATOM 2833 N N . SER B 1 155 ? 22.031 25.391 10.5 1 97.62 155 SER B N 1
ATOM 2834 C CA . SER B 1 155 ? 21.172 25.172 9.336 1 97.62 155 SER B CA 1
ATOM 2835 C C . SER B 1 155 ? 21.562 23.891 8.594 1 97.62 155 SER B C 1
ATOM 2837 O O . SER B 1 155 ? 22.719 23.438 8.68 1 97.62 155 SER B O 1
ATOM 2839 N N . ILE B 1 156 ? 20.562 23.328 7.879 1 97.19 156 ILE B N 1
ATOM 2840 C CA . ILE B 1 156 ? 20.766 22.234 6.934 1 97.19 156 ILE B CA 1
ATOM 2841 C C . ILE B 1 156 ? 20.109 22.578 5.598 1 97.19 156 ILE B C 1
ATOM 2843 O O . ILE B 1 156 ? 19.016 23.156 5.566 1 97.19 156 ILE B O 1
ATOM 2847 N N . ILE B 1 157 ? 20.828 22.281 4.488 1 94.62 157 ILE B N 1
ATOM 2848 C CA . ILE B 1 157 ? 20.297 22.469 3.143 1 94.62 157 ILE B CA 1
ATOM 2849 C C . ILE B 1 157 ? 19.797 21.141 2.588 1 94.62 157 ILE B C 1
ATOM 2851 O O . ILE B 1 157 ? 20.547 20.156 2.539 1 94.62 157 ILE B O 1
ATOM 2855 N N . VAL B 1 158 ? 18.531 21.141 2.225 1 93.31 158 VAL B N 1
ATOM 2856 C CA . VAL B 1 158 ? 17.891 19.906 1.809 1 93.31 158 VAL B CA 1
ATOM 2857 C C . VAL B 1 158 ? 17.234 20.094 0.444 1 93.31 158 VAL B C 1
ATOM 2859 O O . VAL B 1 158 ? 16.594 21.109 0.196 1 93.31 158 VAL B O 1
ATOM 2862 N N . ASP B 1 159 ? 17.484 19.109 -0.521 1 87.88 159 ASP B N 1
ATOM 2863 C CA . ASP B 1 159 ? 16.547 19.094 -1.643 1 87.88 159 ASP B CA 1
ATOM 2864 C C . ASP B 1 159 ? 15.102 19.016 -1.153 1 87.88 159 ASP B C 1
ATOM 2866 O O . ASP B 1 159 ? 14.75 18.109 -0.387 1 87.88 159 ASP B O 1
ATOM 2870 N N . SER B 1 160 ? 14.273 19.859 -1.562 1 87.69 160 SER B N 1
ATOM 2871 C CA . SER B 1 160 ? 13.016 20.156 -0.89 1 87.69 160 SER B CA 1
ATOM 2872 C C . SER B 1 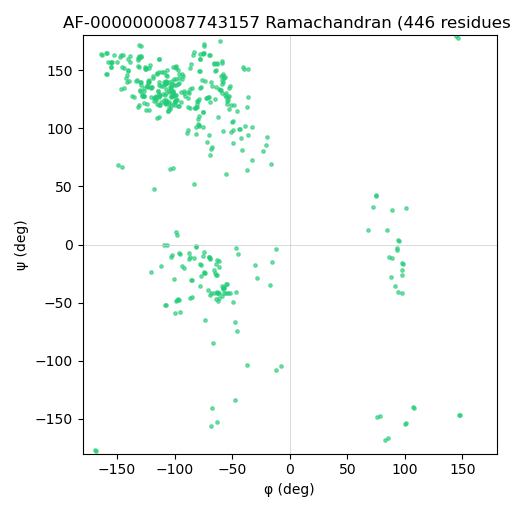160 ? 12.156 18.906 -0.736 1 87.69 160 SER B C 1
ATOM 2874 O O . SER B 1 160 ? 11.453 18.75 0.264 1 87.69 160 SER B O 1
ATOM 2876 N N . GLY B 1 161 ? 12.18 18.047 -1.69 1 88.06 161 GLY B N 1
ATOM 2877 C CA . GLY B 1 161 ? 11.375 16.844 -1.625 1 88.06 161 GLY B CA 1
ATOM 2878 C C . GLY B 1 161 ? 11.75 15.93 -0.475 1 88.06 161 GLY B C 1
ATOM 2879 O O . GLY B 1 161 ? 10.977 15.062 -0.084 1 88.06 161 GLY B O 1
ATOM 2880 N N . TYR B 1 162 ? 12.914 16.203 0.143 1 93.19 162 TYR B N 1
ATOM 2881 C CA . TYR B 1 162 ? 13.422 15.305 1.179 1 93.19 162 TYR B CA 1
ATOM 2882 C C . TYR B 1 162 ? 13.039 15.812 2.566 1 93.19 162 TYR B C 1
ATOM 2884 O O . TYR B 1 162 ? 13.25 15.117 3.562 1 93.19 162 TYR B O 1
ATOM 2892 N N . VAL B 1 163 ? 12.484 16.953 2.678 1 95.38 163 VAL B N 1
ATOM 2893 C CA . VAL B 1 163 ? 11.961 17.438 3.951 1 95.38 163 VAL B CA 1
ATOM 2894 C C . VAL B 1 163 ? 10.57 16.859 4.195 1 95.38 163 VAL B C 1
ATOM 2896 O O . VAL B 1 163 ? 9.633 17.156 3.459 1 95.38 163 VAL B O 1
ATOM 2899 N N . ALA B 1 164 ? 10.469 16.094 5.262 1 97.44 164 ALA B N 1
ATOM 2900 C CA . ALA B 1 164 ? 9.164 15.523 5.582 1 97.44 164 ALA B CA 1
ATOM 2901 C C . ALA B 1 164 ? 8.438 16.359 6.625 1 97.44 164 ALA B C 1
ATOM 2903 O O . ALA B 1 164 ? 7.258 16.688 6.461 1 97.44 164 ALA B O 1
ATOM 2904 N N . ALA B 1 165 ? 9.117 16.734 7.699 1 98.56 165 ALA B N 1
ATOM 2905 C CA . ALA B 1 165 ? 8.508 17.484 8.797 1 98.56 165 ALA B CA 1
ATOM 2906 C C . ALA B 1 165 ? 9.57 18.203 9.625 1 98.56 165 ALA B C 1
ATOM 2908 O O . ALA B 1 165 ? 10.766 17.906 9.508 1 98.56 165 ALA B O 1
ATOM 2909 N N . MET B 1 166 ? 9.141 19.125 10.422 1 98.62 166 MET B N 1
ATOM 2910 C CA . MET B 1 166 ? 10.008 19.844 11.352 1 98.62 166 MET B CA 1
ATOM 2911 C C . MET B 1 166 ? 9.203 20.391 12.531 1 98.62 166 MET B C 1
ATOM 2913 O O . MET B 1 166 ? 7.996 20.609 12.414 1 98.62 166 MET B O 1
ATOM 2917 N N . GLU B 1 167 ? 9.883 20.531 13.617 1 98.38 167 GLU B N 1
ATOM 2918 C CA . GLU B 1 167 ? 9.258 21.25 14.727 1 98.38 167 GLU B CA 1
ATOM 2919 C C . GLU B 1 167 ? 9 22.703 14.359 1 98.38 167 GLU B C 1
ATOM 2921 O O . GLU B 1 167 ? 9.781 23.312 13.617 1 98.38 167 GLU B O 1
ATOM 2926 N N . ALA B 1 168 ? 7.941 23.234 14.969 1 97.81 168 ALA B N 1
ATOM 2927 C CA . ALA B 1 168 ? 7.523 24.594 14.648 1 97.81 168 ALA B CA 1
ATOM 2928 C C . ALA B 1 168 ? 8.539 25.609 15.164 1 97.81 168 ALA B C 1
ATOM 2930 O O . ALA B 1 168 ? 8.484 26.781 14.789 1 97.81 168 ALA B O 1
ATOM 2931 N N . THR B 1 169 ? 9.453 25.219 15.984 1 97.94 169 THR B N 1
ATOM 2932 C CA . THR B 1 169 ? 10.484 26.094 16.5 1 97.94 169 THR B CA 1
ATOM 2933 C C . THR B 1 169 ? 11.57 26.328 15.453 1 97.94 169 THR B C 1
ATOM 2935 O O . THR B 1 169 ? 12.375 27.266 15.586 1 97.94 169 THR B O 1
ATOM 2938 N N . CYS B 1 170 ? 11.609 25.484 14.461 1 98.12 170 CYS B N 1
ATOM 2939 C CA . CYS B 1 170 ? 12.531 25.703 13.352 1 98.12 170 CYS B CA 1
ATOM 2940 C C . CYS B 1 170 ? 12 26.781 12.398 1 98.12 170 CYS B C 1
ATOM 2942 O O . CYS B 1 170 ? 10.805 27.062 12.391 1 98.12 170 CYS B O 1
ATOM 2944 N N . SER B 1 171 ? 12.922 27.359 11.602 1 97.69 171 SER B N 1
ATOM 2945 C CA . SER B 1 171 ? 12.555 28.203 10.469 1 97.69 171 SER B CA 1
ATOM 2946 C C . SER B 1 171 ? 12.953 27.562 9.148 1 97.69 171 SER B C 1
ATOM 2948 O O . SER B 1 171 ? 13.766 26.641 9.125 1 97.69 171 SER B O 1
ATOM 2950 N N . MET B 1 172 ? 12.281 28.062 8.141 1 96.38 172 MET B N 1
ATOM 2951 C CA . MET B 1 172 ? 12.531 27.453 6.832 1 96.38 172 MET B CA 1
ATOM 2952 C C . MET B 1 172 ? 12.531 28.516 5.734 1 96.38 172 MET B C 1
ATOM 2954 O O . MET B 1 172 ? 11.727 29.438 5.766 1 96.38 172 MET B O 1
ATOM 2958 N N . GLN B 1 173 ? 13.406 28.344 4.746 1 93.31 173 GLN B N 1
ATOM 2959 C CA . GLN B 1 173 ? 13.469 29.188 3.553 1 93.31 173 GLN B CA 1
ATOM 2960 C C . GLN B 1 173 ? 13.727 28.344 2.305 1 93.31 173 GLN B C 1
ATOM 2962 O O . GLN B 1 173 ? 14.492 27.375 2.344 1 93.31 173 GLN B O 1
ATOM 2967 N N . ILE B 1 174 ? 13.039 28.734 1.226 1 89.5 174 ILE B N 1
ATOM 2968 C CA . ILE B 1 174 ? 13.25 28.078 -0.053 1 89.5 174 ILE B CA 1
ATOM 2969 C C . ILE B 1 174 ? 14.32 28.812 -0.85 1 89.5 174 ILE B C 1
ATOM 2971 O O . ILE B 1 174 ? 14.297 30.047 -0.942 1 89.5 174 ILE B O 1
ATOM 2975 N N . GLU B 1 175 ? 15.297 28.031 -1.359 1 83.81 175 GLU B N 1
ATOM 2976 C CA . GLU B 1 175 ? 16.328 28.594 -2.225 1 83.81 175 GLU B CA 1
ATOM 2977 C C . GLU B 1 175 ? 16.297 27.969 -3.613 1 83.81 175 GLU B C 1
ATOM 2979 O O . GLU B 1 175 ? 16.344 26.734 -3.744 1 83.81 175 GLU B O 1
ATOM 2984 N N . THR B 1 176 ? 16.156 28.891 -4.602 1 77 176 THR B N 1
ATOM 2985 C CA . THR B 1 176 ? 16.188 28.406 -5.973 1 77 176 THR B CA 1
ATOM 2986 C C . THR B 1 176 ? 17.625 28.188 -6.438 1 77 176 THR B C 1
ATOM 2988 O O . THR B 1 176 ? 18.5 29.016 -6.16 1 77 176 THR B O 1
ATOM 2991 N N . VAL B 1 177 ? 17.953 26.953 -6.824 1 66.88 177 VAL B N 1
ATOM 2992 C CA . VAL B 1 177 ? 19.297 26.672 -7.332 1 66.88 177 VAL B CA 1
ATOM 2993 C C . VAL B 1 177 ? 19.438 27.219 -8.75 1 66.88 177 VAL B C 1
ATOM 2995 O O . VAL B 1 177 ? 18.672 26.844 -9.648 1 66.88 177 VAL B O 1
ATOM 2998 N N . LYS B 1 178 ? 20.344 28.281 -8.945 1 58.91 178 LYS B N 1
ATOM 2999 C CA . LYS B 1 178 ? 20.641 28.938 -10.211 1 58.91 178 LYS B CA 1
ATOM 3000 C C . LYS B 1 178 ? 21.375 27.984 -11.164 1 58.91 178 LYS B C 1
ATOM 3002 O O . LYS B 1 178 ? 22.203 27.188 -10.727 1 58.91 178 LYS B O 1
ATOM 3007 N N . GLY B 1 179 ? 20.984 27.938 -12.492 1 54.91 179 GLY B N 1
ATOM 3008 C CA . GLY B 1 179 ? 21.656 27.25 -13.586 1 54.91 179 GLY B CA 1
ATOM 3009 C C . GLY B 1 179 ? 21.062 25.891 -13.883 1 54.91 179 GLY B C 1
ATOM 3010 O O . GLY B 1 179 ? 21.344 25.297 -14.93 1 54.91 179 GLY B O 1
ATOM 3011 N N . LEU B 1 180 ? 20.75 25.188 -12.82 1 48.5 180 LEU B N 1
ATOM 3012 C CA . LEU B 1 180 ? 20.172 23.875 -13.086 1 48.5 180 LEU B CA 1
ATOM 3013 C C . LEU B 1 180 ? 18.719 24 -13.562 1 48.5 180 LEU B C 1
ATOM 3015 O O . LEU B 1 180 ? 18.031 22.984 -13.703 1 48.5 180 LEU B O 1
ATOM 3019 N N . ALA B 1 181 ? 18.344 25.203 -13.477 1 45.84 181 ALA B N 1
ATOM 3020 C CA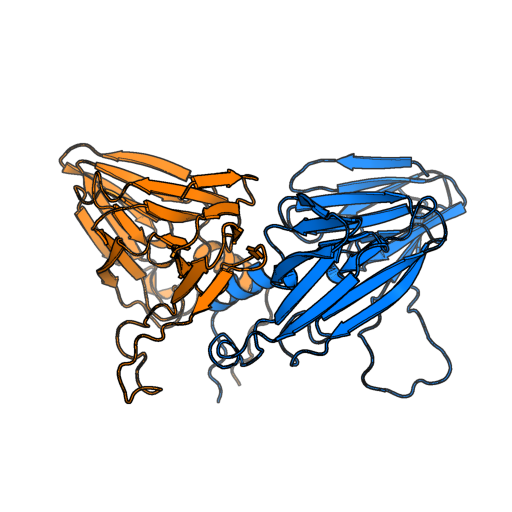 . ALA B 1 181 ? 16.984 25.453 -13.938 1 45.84 181 ALA B CA 1
ATOM 3021 C C . ALA B 1 181 ? 16.719 24.781 -15.281 1 45.84 181 ALA B C 1
ATOM 3023 O O . ALA B 1 181 ? 15.57 24.578 -15.672 1 45.84 181 ALA B O 1
ATOM 3024 N N . ASN B 1 182 ? 17.75 24.875 -16.156 1 42.69 182 ASN B N 1
ATOM 3025 C CA . ASN B 1 182 ? 17.406 24.391 -17.5 1 42.69 182 ASN B CA 1
ATOM 3026 C C . ASN B 1 182 ? 17.016 22.922 -17.5 1 42.69 182 ASN B C 1
ATOM 3028 O O . ASN B 1 182 ? 16.594 22.391 -18.516 1 42.69 182 ASN B O 1
ATOM 3032 N N . VAL B 1 183 ? 17.828 22.203 -16.812 1 41.62 183 VAL B N 1
ATOM 3033 C CA . VAL B 1 183 ? 18.031 20.859 -17.328 1 41.62 183 VAL B CA 1
ATOM 3034 C C . VAL B 1 183 ? 16.734 20.062 -17.203 1 41.62 183 VAL B C 1
ATOM 3036 O O . VAL B 1 183 ? 16.328 19.359 -18.141 1 41.62 183 VAL B O 1
ATOM 3039 N N . ILE B 1 184 ? 16.516 19.406 -15.875 1 41.94 184 ILE B N 1
ATOM 3040 C CA . ILE B 1 184 ? 15.875 18.094 -16.016 1 41.94 184 ILE B CA 1
ATOM 3041 C C . ILE B 1 184 ? 14.445 18.281 -16.531 1 41.94 184 ILE B C 1
ATOM 3043 O O . ILE B 1 184 ? 14.227 18.578 -17.703 1 41.94 184 ILE B O 1
ATOM 3047 N N . LEU B 1 185 ? 13.57 17.438 -15.953 1 40.38 185 LEU B N 1
ATOM 3048 C CA . LEU B 1 185 ? 12.242 16.906 -16.266 1 40.38 185 LEU B CA 1
ATOM 3049 C C . LEU B 1 185 ? 11.18 17.984 -16.109 1 40.38 185 LEU B C 1
ATOM 3051 O O . LEU B 1 185 ? 10.742 18.281 -14.992 1 40.38 185 LEU B O 1
ATOM 3055 N N . GLY B 1 186 ? 10.859 18.797 -17.109 1 45.47 186 GLY B N 1
ATOM 3056 C CA . GLY B 1 186 ? 9.859 19.766 -17.531 1 45.47 186 GLY B CA 1
ATOM 3057 C C . GLY B 1 186 ? 10.18 21.172 -17.094 1 45.47 186 GLY B C 1
ATOM 3058 O O . GLY B 1 186 ? 9.305 22.047 -17.078 1 45.47 186 GLY B O 1
ATOM 3059 N N . GLY B 1 187 ? 11.469 21.484 -16.969 1 43.84 187 GLY B N 1
ATOM 3060 C CA . GLY B 1 187 ? 11.898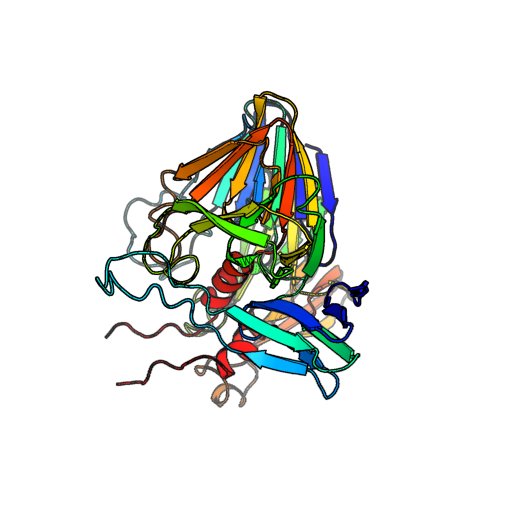 22.859 -16.75 1 43.84 187 GLY B CA 1
ATOM 3061 C C . GLY B 1 187 ? 11.945 23.25 -15.281 1 43.84 187 GLY B C 1
ATOM 3062 O O . GLY B 1 187 ? 12.344 24.359 -14.938 1 43.84 187 GLY B O 1
ATOM 3063 N N . GLU B 1 188 ? 11.109 22.609 -14.445 1 47.34 188 GLU B N 1
ATOM 3064 C CA . GLU B 1 188 ? 11.031 23.312 -13.164 1 47.34 188 GLU B CA 1
ATOM 3065 C C . GLU B 1 188 ? 12.242 23 -12.289 1 47.34 188 GLU B C 1
ATOM 3067 O O . GLU B 1 188 ? 12.734 21.875 -12.281 1 47.34 188 GLU B O 1
ATOM 3072 N N . GLY B 1 189 ? 13.148 23.969 -12.055 1 51.34 189 GLY B N 1
ATOM 3073 C CA . GLY B 1 189 ? 14.352 24.078 -11.25 1 51.34 189 GLY B CA 1
ATOM 3074 C C . GLY B 1 189 ? 14.266 23.328 -9.938 1 51.34 189 GLY B C 1
ATOM 3075 O O . GLY B 1 189 ? 13.172 23.062 -9.445 1 51.34 189 GLY B O 1
ATOM 3076 N N . LEU B 1 190 ? 15.25 22.469 -9.688 1 61.72 190 LEU B N 1
ATOM 3077 C CA . LEU B 1 190 ? 15.477 21.906 -8.359 1 61.72 190 LEU B CA 1
ATOM 3078 C C . LEU B 1 190 ? 15.539 23.016 -7.309 1 61.72 190 LEU B C 1
ATOM 3080 O O . LEU B 1 190 ? 16.031 24.109 -7.578 1 61.72 190 LEU B O 1
ATOM 3084 N N . PHE B 1 191 ? 14.68 22.953 -6.395 1 78.81 191 PHE B N 1
ATOM 3085 C CA . PHE B 1 191 ? 14.75 23.906 -5.289 1 78.81 191 PHE B CA 1
ATOM 3086 C C . PHE B 1 191 ? 15.18 23.203 -4.004 1 78.81 191 PHE B C 1
ATOM 3088 O O . PHE B 1 191 ? 14.875 22.031 -3.799 1 78.81 191 PHE B O 1
ATOM 3095 N N . ASN B 1 192 ? 16.016 23.969 -3.342 1 87.19 192 ASN B N 1
ATOM 3096 C CA . ASN B 1 192 ? 16.438 23.531 -2.012 1 87.19 192 ASN B CA 1
ATOM 3097 C C . ASN B 1 192 ? 15.648 24.25 -0.917 1 87.19 192 ASN B C 1
ATOM 3099 O O . ASN B 1 192 ? 15.133 25.344 -1.137 1 87.19 192 ASN B O 1
ATOM 3103 N N . THR B 1 193 ? 15.531 23.578 0.182 1 92.31 193 THR B N 1
ATOM 3104 C CA . THR B 1 193 ? 14.977 24.141 1.403 1 92.31 193 THR B CA 1
ATOM 3105 C C . THR B 1 193 ? 16.047 24.234 2.49 1 92.31 193 THR B C 1
ATOM 3107 O O . THR B 1 193 ? 16.781 23.281 2.723 1 92.31 193 THR B O 1
ATOM 3110 N N . VAL B 1 194 ? 16.141 25.438 3.012 1 95.31 194 VAL B N 1
ATOM 3111 C CA . VAL B 1 194 ? 17.031 25.641 4.152 1 95.31 194 VAL B CA 1
ATOM 3112 C C . VAL B 1 194 ? 16.234 25.641 5.445 1 95.31 194 VAL B C 1
ATOM 3114 O O . VAL B 1 194 ? 15.328 26.469 5.625 1 95.31 194 VAL B O 1
ATOM 3117 N N . VAL B 1 195 ? 16.531 24.703 6.379 1 97.69 195 VAL B N 1
ATOM 3118 C CA . VAL B 1 195 ? 15.914 24.656 7.695 1 97.69 195 VAL B CA 1
ATOM 3119 C C . VAL B 1 195 ? 16.906 25.094 8.758 1 97.69 195 VAL B C 1
ATOM 3121 O O . VAL B 1 195 ? 18.062 24.625 8.773 1 97.69 195 VAL B O 1
ATOM 3124 N N . THR B 1 196 ? 16.469 26.016 9.617 1 98.5 196 THR B N 1
ATOM 3125 C CA . THR B 1 196 ? 17.344 26.547 10.656 1 98.5 196 THR B CA 1
ATOM 3126 C C . THR B 1 196 ? 16.75 26.281 12.039 1 98.5 196 THR B C 1
ATOM 3128 O O . THR B 1 196 ? 15.555 26.469 12.258 1 98.5 196 THR B O 1
ATOM 3131 N N . GLY B 1 197 ? 17.672 25.812 12.992 1 98.25 197 GLY B N 1
ATOM 3132 C CA . GLY B 1 197 ? 17.234 25.547 14.352 1 98.25 197 GLY B CA 1
ATOM 3133 C C . GLY B 1 197 ? 17 26.797 15.164 1 98.25 197 GLY B C 1
ATOM 3134 O O . GLY B 1 197 ? 17.141 27.922 14.656 1 98.25 197 GLY B O 1
ATOM 3135 N N . PRO B 1 198 ? 16.422 26.547 16.438 1 98.62 198 PRO B N 1
ATOM 3136 C CA . PRO B 1 198 ? 16.516 25.266 17.156 1 98.62 198 PRO B CA 1
ATOM 3137 C C . PRO B 1 198 ? 15.328 24.344 16.891 1 98.62 198 PRO B C 1
ATOM 3139 O O . PRO B 1 198 ? 14.219 24.828 16.641 1 98.62 198 PRO B O 1
ATOM 3142 N N . GLY B 1 199 ? 15.539 23 16.875 1 98.5 199 GLY B N 1
ATOM 3143 C CA . GLY B 1 199 ? 14.445 22.047 16.781 1 98.5 199 GLY B CA 1
ATOM 3144 C C . GLY B 1 199 ? 14.812 20.797 15.992 1 98.5 199 GLY B C 1
ATOM 3145 O O . GLY B 1 199 ? 15.93 20.688 15.492 1 98.5 199 GLY B O 1
ATOM 3146 N N . LYS B 1 200 ? 13.914 19.953 15.93 1 98.56 200 LYS B N 1
ATOM 3147 C CA . LYS B 1 200 ? 14.109 18.672 15.242 1 98.56 200 LYS B CA 1
ATOM 3148 C C . LYS B 1 200 ? 13.523 18.719 13.836 1 98.56 200 LYS B C 1
ATOM 3150 O O . LYS B 1 200 ? 12.469 19.328 13.617 1 98.56 200 LYS B O 1
ATOM 3155 N N . VAL B 1 201 ? 14.219 18.078 12.891 1 98.5 201 VAL B N 1
ATOM 3156 C CA . VAL B 1 201 ? 13.734 17.922 11.523 1 98.5 201 VAL B CA 1
ATOM 3157 C C . VAL B 1 201 ? 13.711 16.438 11.164 1 98.5 201 VAL B C 1
ATOM 3159 O O . VAL B 1 201 ? 14.625 15.695 11.508 1 98.5 201 VAL B O 1
ATOM 3162 N N . TRP B 1 202 ? 12.672 16 10.531 1 98.62 202 TRP B N 1
ATOM 3163 C CA . TRP B 1 202 ? 12.539 14.648 10 1 98.62 202 TRP B CA 1
ATOM 3164 C C . TRP B 1 202 ? 12.711 14.641 8.484 1 98.62 202 TRP B C 1
ATOM 3166 O O . TRP B 1 202 ? 11.969 15.312 7.762 1 98.62 202 TRP B O 1
ATOM 3176 N N . LEU B 1 203 ? 13.672 13.906 8.016 1 97.19 203 LEU B N 1
ATOM 3177 C CA . LEU B 1 203 ? 13.984 13.773 6.594 1 97.19 203 LEU B CA 1
ATOM 3178 C C . LEU B 1 203 ? 13.609 12.391 6.082 1 97.19 203 LEU B C 1
ATOM 3180 O O . LEU B 1 203 ? 13.562 11.43 6.855 1 97.19 203 LEU B O 1
ATOM 3184 N N . GLN B 1 204 ? 13.227 12.344 4.84 1 96.31 204 GLN B N 1
ATOM 3185 C CA . GLN B 1 204 ? 12.875 11.094 4.184 1 96.31 204 GLN B CA 1
ATOM 3186 C C . GLN B 1 204 ? 13.906 10.719 3.121 1 96.31 204 GLN B C 1
ATOM 3188 O O . GLN B 1 204 ? 14.477 11.594 2.467 1 96.31 204 GLN B O 1
ATOM 3193 N N . THR B 1 205 ? 14.156 9.461 2.863 1 94.38 205 THR B N 1
ATOM 3194 C CA . THR B 1 205 ? 15.305 9.055 2.062 1 94.38 205 THR B CA 1
ATOM 3195 C C . THR B 1 205 ? 14.875 8.672 0.65 1 94.38 205 THR B C 1
ATOM 3197 O O . THR B 1 205 ? 15.711 8.508 -0.24 1 94.38 205 THR B O 1
ATOM 3200 N N . MET B 1 206 ? 13.539 8.531 0.366 1 91.12 206 MET B N 1
ATOM 3201 C CA . MET B 1 206 ? 13.047 8.188 -0.966 1 91.12 206 MET B CA 1
ATOM 3202 C C . MET B 1 206 ? 11.711 8.867 -1.243 1 91.12 206 MET B C 1
ATOM 3204 O O . MET B 1 206 ? 10.688 8.195 -1.408 1 91.12 206 MET B O 1
ATOM 3208 N N . PRO B 1 207 ? 11.805 10.219 -1.328 1 89.62 207 PRO B N 1
ATOM 3209 C CA . PRO B 1 207 ? 10.539 10.906 -1.596 1 89.62 207 PRO B CA 1
ATOM 3210 C C . PRO B 1 207 ? 9.883 10.453 -2.898 1 89.62 207 PRO B C 1
ATOM 3212 O O . PRO B 1 207 ? 10.578 10.188 -3.883 1 89.62 207 PRO B O 1
ATOM 3215 N N . ILE B 1 208 ? 8.562 10.352 -2.855 1 86.25 208 ILE B N 1
ATOM 3216 C CA . ILE B 1 208 ? 7.789 9.758 -3.943 1 86.25 208 ILE B CA 1
ATOM 3217 C C . ILE B 1 208 ? 8.062 10.516 -5.242 1 86.25 208 ILE B C 1
ATOM 3219 O O . ILE B 1 208 ? 8.078 9.922 -6.32 1 86.25 208 ILE B O 1
ATOM 3223 N N . ASN B 1 209 ? 8.195 11.82 -5.148 1 81.62 209 ASN B N 1
ATOM 3224 C CA . ASN B 1 209 ? 8.484 12.586 -6.355 1 81.62 209 ASN B CA 1
ATOM 3225 C C . ASN B 1 209 ? 9.781 12.125 -7.016 1 81.62 209 ASN B C 1
ATOM 3227 O O . ASN B 1 209 ? 9.859 12.047 -8.242 1 81.62 209 ASN B O 1
ATOM 3231 N N . ALA B 1 210 ? 10.82 11.906 -6.262 1 81 210 ALA B N 1
ATOM 3232 C CA . ALA B 1 210 ? 12.086 11.422 -6.805 1 81 210 ALA B CA 1
ATOM 3233 C C . ALA B 1 210 ? 11.914 10.047 -7.453 1 81 210 ALA B C 1
ATOM 3235 O O . ALA B 1 210 ? 12.477 9.781 -8.516 1 81 210 ALA B O 1
ATOM 3236 N N . LEU B 1 211 ? 11.18 9.234 -6.812 1 85 211 LEU B N 1
ATOM 3237 C CA . LEU B 1 211 ? 10.898 7.914 -7.363 1 85 211 LEU B CA 1
ATOM 3238 C C . LEU B 1 211 ? 10.133 8.031 -8.68 1 85 211 LEU B C 1
ATOM 3240 O O . LEU B 1 211 ? 10.461 7.352 -9.656 1 85 211 LEU B O 1
ATOM 3244 N N . ALA B 1 212 ? 9.102 8.812 -8.68 1 83.31 212 ALA B N 1
ATOM 3245 C CA . ALA B 1 212 ? 8.281 9.016 -9.875 1 83.31 212 ALA B CA 1
ATOM 3246 C C . ALA B 1 212 ? 9.133 9.484 -11.047 1 83.31 212 ALA B C 1
ATOM 3248 O O . ALA B 1 212 ? 8.984 8.992 -12.172 1 83.31 212 ALA B O 1
ATOM 3249 N N . MET B 1 213 ? 9.984 10.328 -10.75 1 77.44 213 MET B N 1
ATOM 3250 C CA . MET B 1 213 ? 10.836 10.875 -11.805 1 77.44 213 MET B CA 1
ATOM 3251 C C . MET B 1 213 ? 11.797 9.82 -12.328 1 77.44 213 MET B C 1
ATOM 3253 O O . MET B 1 213 ? 12.055 9.75 -13.531 1 77.44 213 MET B O 1
ATOM 3257 N N . SER B 1 214 ? 12.328 9.148 -11.555 1 77.75 214 SER B N 1
ATOM 3258 C CA . SER B 1 214 ? 13.234 8.07 -11.953 1 77.75 214 SER B CA 1
ATOM 3259 C C . SER B 1 214 ? 12.523 7.059 -12.852 1 77.75 214 SER B C 1
ATOM 3261 O O . SER B 1 214 ? 13.109 6.555 -13.805 1 77.75 214 SER B O 1
ATOM 3263 N N . LEU B 1 215 ? 11.258 6.797 -12.547 1 83.56 215 LEU B N 1
ATOM 3264 C CA . LEU B 1 215 ? 10.492 5.812 -13.297 1 83.56 215 LEU B CA 1
ATOM 3265 C C . LEU B 1 215 ? 10.023 6.395 -14.625 1 83.56 215 LEU B C 1
ATOM 3267 O O . LEU B 1 215 ? 9.93 5.68 -15.625 1 83.56 215 LEU B O 1
ATOM 3271 N N . TYR B 1 216 ? 9.727 7.586 -14.555 1 78.56 216 TYR B N 1
ATOM 3272 C CA . TYR B 1 216 ? 9.195 8.258 -15.734 1 78.56 216 TYR B CA 1
ATOM 3273 C C . TYR B 1 216 ? 10.133 8.102 -16.922 1 78.56 216 TYR B C 1
ATOM 3275 O O . TYR B 1 216 ? 9.688 7.996 -18.062 1 78.56 216 TYR B O 1
ATOM 3283 N N . GLN B 1 217 ? 11.398 8.078 -16.656 1 75.06 217 GLN B N 1
ATOM 3284 C CA . GLN B 1 217 ? 12.398 7.957 -17.719 1 75.06 217 GLN B CA 1
ATOM 3285 C C . GLN B 1 217 ? 12.234 6.648 -18.484 1 75.06 217 GLN B C 1
ATOM 3287 O O . GLN B 1 217 ? 12.695 6.523 -19.625 1 75.06 217 GLN B O 1
ATOM 3292 N N . TYR B 1 218 ? 11.586 5.711 -17.938 1 75.62 218 TYR B N 1
ATOM 3293 C CA . TYR B 1 218 ? 11.445 4.398 -18.562 1 75.62 218 TYR B CA 1
ATOM 3294 C C . TYR B 1 218 ? 10.031 4.203 -19.094 1 75.62 218 TYR B C 1
ATOM 3296 O O . TYR B 1 218 ? 9.703 3.137 -19.625 1 75.62 218 TYR B O 1
ATOM 3304 N N . MET B 1 219 ? 9.141 5.156 -18.953 1 78.12 219 MET B N 1
ATOM 3305 C CA . MET B 1 219 ? 7.754 5.059 -19.406 1 78.12 219 MET B CA 1
ATOM 3306 C C . MET B 1 219 ? 7.574 5.715 -20.766 1 78.12 219 MET B C 1
ATOM 3308 O O . MET B 1 219 ? 8.336 6.605 -21.141 1 78.12 219 MET B O 1
ATOM 3312 N N . PRO B 1 220 ? 6.516 5.102 -21.531 1 72.12 220 PRO B N 1
ATOM 3313 C CA . PRO B 1 220 ? 6.266 5.766 -22.812 1 72.12 220 PRO B CA 1
ATOM 3314 C C . PRO B 1 220 ? 5.945 7.25 -22.656 1 72.12 220 PRO B C 1
ATOM 3316 O O . PRO B 1 220 ? 5.305 7.645 -21.672 1 72.12 220 PRO B O 1
ATOM 3319 N N . HIS B 1 221 ? 6.672 8.133 -23.438 1 64.88 221 HIS B N 1
ATOM 3320 C CA . HIS B 1 221 ? 6.445 9.57 -23.422 1 64.88 221 HIS B CA 1
ATOM 3321 C C . HIS B 1 221 ? 5.48 9.992 -24.531 1 64.88 221 HIS B C 1
ATOM 3323 O O . HIS B 1 221 ? 5.531 9.453 -25.641 1 64.88 221 HIS B O 1
ATOM 3329 N N . PRO B 1 222 ? 4.262 10.703 -24.125 1 58.69 222 PRO B N 1
ATOM 3330 C CA . PRO B 1 222 ? 3.389 11.195 -25.188 1 58.69 222 PRO B CA 1
ATOM 3331 C C . PRO B 1 222 ? 4.16 11.906 -26.297 1 58.69 222 PRO B C 1
ATOM 3333 O O . PRO B 1 222 ? 5.188 12.539 -26.047 1 58.69 222 PRO B O 1
ATOM 3336 N N . SER B 1 223 ? 4.16 11.367 -27.453 1 52.5 223 SER B N 1
ATOM 3337 C CA . SER B 1 223 ? 4.691 12.062 -28.625 1 52.5 223 SER B CA 1
ATOM 3338 C C . SER B 1 223 ? 4.09 13.461 -28.75 1 52.5 223 SER B C 1
ATOM 3340 O O . SER B 1 223 ? 2.906 13.664 -28.484 1 52.5 223 SER B O 1
ATOM 3342 N N . GLY B 1 224 ? 4.746 14.453 -28.297 1 43.38 224 GLY B N 1
ATOM 3343 C CA . GLY B 1 224 ? 4.352 15.766 -28.797 1 43.38 224 GLY B CA 1
ATOM 3344 C C . GLY B 1 224 ? 3.863 15.734 -30.234 1 43.38 224 GLY B C 1
ATOM 3345 O O . GLY B 1 224 ? 4.641 15.469 -31.156 1 43.38 224 GLY B O 1
ATOM 3346 N N . LYS B 1 225 ? 2.605 15.195 -30.625 1 32.28 225 LYS B N 1
ATOM 3347 C CA . LYS B 1 225 ? 2.236 15.82 -31.891 1 32.28 225 LYS B CA 1
ATOM 3348 C C . LYS B 1 225 ? 1.975 17.312 -31.719 1 32.28 225 LYS B C 1
ATOM 3350 O O . LYS B 1 225 ? 1.434 17.734 -30.703 1 32.28 225 LYS B O 1
#